Protein AF-G5I949-F1 (afdb_monomer)

Radius of gyration: 37.63 Å; Cα contacts (8 Å, |Δi|>4): 1007; chains: 1; bounding box: 96×81×101 Å

Structure (mmCIF, N/CA/C/O backbone):
data_AF-G5I949-F1
#
_entry.id   AF-G5I949-F1
#
loop_
_atom_site.group_PDB
_atom_site.id
_atom_site.type_symbol
_atom_site.label_atom_id
_atom_site.label_alt_id
_atom_site.label_comp_id
_atom_site.label_asym_id
_atom_site.label_entity_id
_atom_site.label_seq_id
_atom_site.pdbx_PDB_ins_code
_atom_site.Cartn_x
_atom_site.Cartn_y
_atom_site.Cartn_z
_atom_site.occupancy
_atom_site.B_iso_or_equiv
_atom_site.auth_seq_id
_atom_site.auth_comp_id
_atom_site.auth_asym_id
_atom_site.auth_atom_id
_atom_site.pdbx_PDB_model_num
ATOM 1 N N . MET A 1 1 ? 1.833 -26.239 -10.722 1.00 67.06 1 MET A N 1
ATOM 2 C CA . MET A 1 1 ? 1.088 -24.961 -10.839 1.00 67.06 1 MET A CA 1
ATOM 3 C C . MET A 1 1 ? 1.250 -24.389 -12.237 1.00 67.06 1 MET A C 1
ATOM 5 O O . MET A 1 1 ? 2.353 -24.462 -12.769 1.00 67.06 1 MET A O 1
ATOM 9 N N . LYS A 1 2 ? 0.178 -23.865 -12.847 1.00 76.00 2 LYS A N 1
ATOM 10 C CA . LYS A 1 2 ? 0.238 -23.266 -14.192 1.00 76.00 2 LYS A CA 1
ATOM 11 C C . LYS A 1 2 ? 0.989 -21.928 -14.139 1.00 76.00 2 LYS A C 1
ATOM 13 O O . LYS A 1 2 ? 0.792 -21.156 -13.209 1.00 76.00 2 LYS A O 1
ATOM 18 N N . ARG A 1 3 ? 1.848 -21.679 -15.129 1.00 85.00 3 ARG A N 1
ATOM 19 C CA . ARG A 1 3 ? 2.597 -20.425 -15.335 1.00 85.00 3 ARG A CA 1
ATOM 20 C C . ARG A 1 3 ? 2.055 -19.703 -16.564 1.00 85.00 3 ARG A C 1
ATOM 22 O O . ARG A 1 3 ? 1.432 -20.339 -17.417 1.00 85.00 3 ARG A O 1
ATOM 29 N N . SER A 1 4 ? 2.299 -18.400 -16.673 1.00 85.81 4 SER A N 1
ATOM 30 C CA . SER A 1 4 ? 1.943 -17.642 -17.874 1.00 85.81 4 SER A CA 1
ATOM 31 C C . SER A 1 4 ? 2.619 -18.199 -19.136 1.00 85.81 4 SER A C 1
ATOM 33 O O . SER A 1 4 ? 3.796 -18.551 -19.127 1.00 85.81 4 SER A O 1
ATOM 35 N N . ARG A 1 5 ? 1.898 -18.224 -20.265 1.00 87.12 5 ARG A N 1
ATOM 36 C CA . ARG A 1 5 ? 2.486 -18.560 -21.575 1.00 87.12 5 ARG A CA 1
ATOM 37 C C . ARG A 1 5 ? 3.417 -17.463 -22.106 1.00 87.12 5 ARG A C 1
ATOM 39 O O . ARG A 1 5 ? 4.238 -17.755 -22.966 1.00 87.12 5 ARG A O 1
ATOM 46 N N . LEU A 1 6 ? 3.348 -16.240 -21.561 1.00 89.19 6 LEU A N 1
ATOM 47 C CA . LEU A 1 6 ? 4.238 -15.133 -21.950 1.00 89.19 6 LEU A CA 1
ATOM 48 C C . LEU A 1 6 ? 5.714 -15.412 -21.652 1.00 89.19 6 LEU A C 1
ATOM 50 O O . LEU A 1 6 ? 6.577 -14.758 -22.220 1.00 89.19 6 LEU A O 1
ATOM 54 N N . TRP A 1 7 ? 6.028 -16.416 -20.830 1.00 87.75 7 TRP A N 1
ATOM 55 C CA . TRP A 1 7 ? 7.400 -16.897 -20.667 1.00 87.75 7 TRP A CA 1
ATOM 56 C C . TRP A 1 7 ? 8.055 -17.324 -21.993 1.00 87.75 7 TRP A C 1
ATOM 58 O O . TRP A 1 7 ? 9.276 -17.254 -22.104 1.00 87.75 7 TRP A O 1
ATOM 68 N N . LEU A 1 8 ? 7.266 -17.696 -23.012 1.00 88.50 8 LEU A N 1
ATOM 69 C CA . LEU A 1 8 ? 7.753 -17.988 -24.365 1.00 88.50 8 LEU A CA 1
ATOM 70 C C . LEU A 1 8 ? 8.312 -16.756 -25.094 1.00 88.50 8 LEU A C 1
ATOM 72 O O . LEU A 1 8 ? 9.055 -16.916 -26.056 1.00 88.50 8 LEU A O 1
ATOM 76 N N . LEU A 1 9 ? 8.021 -15.538 -24.633 1.00 89.00 9 LEU A N 1
ATOM 77 C CA . LEU A 1 9 ? 8.570 -14.328 -25.242 1.00 89.00 9 LEU A CA 1
ATOM 78 C C . LEU A 1 9 ? 10.079 -14.177 -25.010 1.00 89.00 9 LEU A C 1
ATOM 80 O O . LEU A 1 9 ? 10.749 -13.608 -25.860 1.00 89.00 9 LEU A O 1
ATOM 84 N N . PHE A 1 10 ? 10.634 -14.728 -23.923 1.00 89.44 10 PHE A N 1
ATOM 85 C CA . PHE A 1 10 ? 12.084 -14.721 -23.693 1.00 89.44 10 PHE A CA 1
ATOM 86 C C . PHE A 1 10 ? 12.858 -15.440 -24.812 1.00 89.44 10 PHE A C 1
ATOM 88 O O . PHE A 1 10 ? 13.710 -14.807 -25.429 1.00 89.44 10 PHE A O 1
ATOM 95 N N . PRO A 1 11 ? 12.589 -16.725 -25.135 1.00 90.25 11 PRO A N 1
ATOM 96 C CA . PRO A 1 11 ? 13.286 -17.382 -26.237 1.00 90.25 11 PRO A CA 1
ATOM 97 C C . PRO A 1 11 ? 12.954 -16.766 -27.603 1.00 90.25 11 PRO A C 1
ATOM 99 O O . PRO A 1 11 ? 13.842 -16.713 -28.448 1.00 90.25 11 PRO A O 1
ATOM 102 N N . ILE A 1 12 ? 11.732 -16.260 -27.822 1.00 89.50 12 ILE A N 1
ATOM 103 C CA . ILE A 1 12 ? 11.379 -15.546 -29.064 1.00 89.50 12 ILE A CA 1
ATOM 104 C C . ILE A 1 12 ? 12.258 -14.298 -29.235 1.00 89.50 12 ILE A C 1
ATOM 106 O O . ILE A 1 12 ? 12.844 -14.108 -30.300 1.00 89.50 12 ILE A O 1
ATOM 110 N N . LEU A 1 13 ? 12.400 -13.487 -28.181 1.00 88.62 13 LEU A N 1
ATOM 111 C CA . LEU A 1 13 ? 13.254 -12.302 -28.194 1.00 88.62 13 LEU A CA 1
ATOM 112 C C . LEU A 1 13 ? 14.726 -12.677 -28.406 1.00 88.62 13 LEU A C 1
ATOM 114 O O . LEU A 1 13 ? 15.401 -12.044 -29.211 1.00 88.62 13 LEU A O 1
ATOM 118 N N . SER A 1 14 ? 15.211 -13.745 -27.765 1.00 89.62 14 SER A N 1
ATOM 119 C CA . SER A 1 14 ? 16.569 -14.253 -27.995 1.00 89.62 14 SER A CA 1
ATOM 120 C C . SER A 1 14 ? 16.815 -14.628 -29.459 1.00 89.62 14 SER A C 1
ATOM 122 O O . SER A 1 14 ? 17.840 -14.251 -30.019 1.00 89.62 14 SER A O 1
ATOM 124 N N . VAL A 1 15 ? 15.885 -15.346 -30.100 1.00 90.25 15 VAL A N 1
ATOM 125 C CA . VAL A 1 15 ? 15.999 -15.716 -31.523 1.00 90.25 15 VAL A CA 1
ATOM 126 C C . VAL A 1 15 ? 15.996 -14.472 -32.408 1.00 90.25 15 VAL A C 1
ATOM 128 O O . VAL A 1 15 ? 16.830 -14.365 -33.305 1.00 90.25 15 VAL A O 1
ATOM 131 N N . PHE A 1 16 ? 15.114 -13.510 -32.126 1.00 89.31 16 PHE A N 1
ATOM 132 C CA . PHE A 1 16 ? 15.088 -12.231 -32.832 1.00 89.31 16 PHE A CA 1
ATOM 133 C C . PHE A 1 16 ? 16.434 -11.500 -32.735 1.00 89.31 16 PHE A C 1
ATOM 135 O O . PHE A 1 16 ? 16.983 -11.094 -33.757 1.00 89.31 16 PHE A O 1
ATOM 142 N N . MET A 1 17 ? 17.012 -11.407 -31.534 1.00 86.38 17 MET A N 1
ATOM 143 C CA . MET A 1 17 ? 18.317 -10.778 -31.319 1.00 86.38 17 MET A CA 1
ATOM 144 C C . MET A 1 17 ? 19.449 -11.492 -32.065 1.00 86.38 17 MET A C 1
ATOM 146 O O . MET A 1 17 ? 20.320 -10.823 -32.613 1.00 86.38 17 MET A O 1
ATOM 150 N N . ILE A 1 18 ? 19.434 -12.830 -32.135 1.00 86.81 18 ILE A N 1
ATOM 151 C CA . ILE A 1 18 ? 20.422 -13.609 -32.904 1.00 86.81 18 ILE A CA 1
ATOM 152 C C . ILE A 1 18 ? 20.313 -13.292 -34.396 1.00 86.81 18 ILE A C 1
ATOM 154 O O . ILE A 1 18 ? 21.320 -12.984 -35.031 1.00 86.81 18 ILE A O 1
ATOM 158 N N . ILE A 1 19 ? 19.099 -13.360 -34.953 1.00 86.56 19 ILE A N 1
ATOM 159 C CA . ILE A 1 19 ? 18.857 -13.095 -36.378 1.00 86.56 19 ILE A CA 1
ATOM 160 C C . ILE A 1 19 ? 19.272 -11.664 -36.720 1.00 86.56 19 ILE A C 1
ATOM 162 O O . ILE A 1 19 ? 19.956 -11.451 -37.719 1.00 86.56 19 ILE A O 1
ATOM 166 N N . PHE A 1 20 ? 18.906 -10.695 -35.879 1.00 83.62 20 PHE A N 1
ATOM 167 C CA . PHE A 1 20 ? 19.242 -9.293 -36.089 1.00 83.62 20 PHE A CA 1
ATOM 168 C C . PHE A 1 20 ? 20.746 -9.030 -35.976 1.00 83.62 20 PHE A C 1
ATOM 170 O O . PHE A 1 20 ? 21.305 -8.379 -36.851 1.00 83.62 20 PHE A O 1
ATOM 177 N N . ALA A 1 21 ? 21.424 -9.566 -34.955 1.00 79.69 21 ALA A N 1
ATOM 178 C CA . ALA A 1 21 ? 22.874 -9.420 -34.811 1.00 79.69 21 ALA A CA 1
ATOM 179 C C . ALA A 1 21 ? 23.625 -10.062 -35.990 1.00 79.69 21 ALA A C 1
ATOM 181 O O . ALA A 1 21 ? 24.584 -9.489 -36.501 1.00 79.69 21 ALA A O 1
ATOM 182 N N . PHE A 1 22 ? 23.160 -11.219 -36.471 1.00 79.81 22 PHE A N 1
ATOM 183 C CA . PHE A 1 22 ? 23.715 -11.861 -37.662 1.00 79.81 22 PHE A CA 1
ATOM 184 C C . PHE A 1 22 ? 23.473 -11.032 -38.930 1.00 79.81 22 PHE A C 1
ATOM 186 O O . PHE A 1 22 ? 24.390 -10.842 -39.729 1.00 79.81 22 PHE A O 1
ATOM 193 N N . TRP A 1 23 ? 22.261 -10.505 -39.111 1.00 80.31 23 TRP A N 1
ATOM 194 C CA . TRP A 1 23 ? 21.939 -9.609 -40.219 1.00 80.31 23 TRP A CA 1
ATOM 195 C C . TRP A 1 23 ? 22.815 -8.348 -40.198 1.00 80.31 23 TRP A C 1
ATOM 197 O O . TRP A 1 23 ? 23.430 -8.029 -41.214 1.00 80.31 23 TRP A O 1
ATOM 207 N N . LEU A 1 24 ? 22.962 -7.706 -39.034 1.00 72.19 24 LEU A N 1
ATOM 208 C CA . LEU A 1 24 ? 23.814 -6.532 -38.843 1.00 72.19 24 LEU A CA 1
ATOM 209 C C . LEU A 1 24 ? 25.284 -6.847 -39.157 1.00 72.19 24 LEU A C 1
ATOM 211 O O . LEU A 1 24 ? 25.917 -6.105 -39.902 1.00 72.19 24 LEU A O 1
ATOM 215 N N . SER A 1 25 ? 25.792 -8.003 -38.707 1.00 71.88 25 SER A N 1
ATOM 216 C CA . SER A 1 25 ? 27.166 -8.441 -39.002 1.00 71.88 25 SER A CA 1
ATOM 217 C C . SER A 1 25 ? 27.452 -8.604 -40.500 1.00 71.88 25 SER A C 1
ATOM 219 O O . SER A 1 25 ? 28.583 -8.410 -40.941 1.00 71.88 25 SER A O 1
ATOM 221 N N . ARG A 1 26 ? 26.431 -8.939 -41.303 1.00 69.44 26 ARG A N 1
ATOM 222 C CA . ARG A 1 26 ? 26.554 -9.025 -42.765 1.00 69.44 26 ARG A CA 1
ATOM 223 C C . ARG A 1 26 ? 26.444 -7.671 -43.460 1.00 69.44 26 ARG A C 1
ATOM 225 O O . ARG A 1 26 ? 26.977 -7.537 -44.554 1.00 69.44 26 ARG A O 1
ATOM 232 N N . GLN A 1 27 ? 25.754 -6.708 -42.853 1.00 64.44 27 GLN A N 1
ATOM 233 C CA . GLN A 1 27 ? 25.630 -5.346 -43.369 1.00 64.44 27 GLN A CA 1
ATOM 234 C C . GLN A 1 27 ? 26.920 -4.549 -43.102 1.00 64.44 27 GLN A C 1
ATOM 236 O O . GLN A 1 27 ? 27.521 -4.048 -44.040 1.00 64.44 27 GLN A O 1
ATOM 241 N N . GLU A 1 28 ? 27.421 -4.474 -41.866 1.00 55.78 28 GLU A N 1
ATOM 242 C CA . GLU A 1 28 ? 28.552 -3.584 -41.519 1.00 55.78 28 GLU A CA 1
ATOM 243 C C . GLU A 1 28 ? 29.862 -3.894 -42.256 1.00 55.78 28 GLU A C 1
ATOM 245 O O . GLU A 1 28 ? 30.592 -2.972 -42.603 1.00 55.78 28 GLU A O 1
ATOM 250 N N . GLY A 1 29 ? 30.119 -5.156 -42.620 1.00 51.25 29 GLY A N 1
ATOM 251 C CA . GLY A 1 29 ? 31.257 -5.511 -43.480 1.00 51.25 29 GLY A CA 1
ATOM 252 C C . GLY A 1 29 ? 31.196 -4.941 -44.909 1.00 51.25 29 GLY A C 1
ATOM 253 O O . GLY A 1 29 ? 32.149 -5.141 -45.672 1.00 51.25 29 GL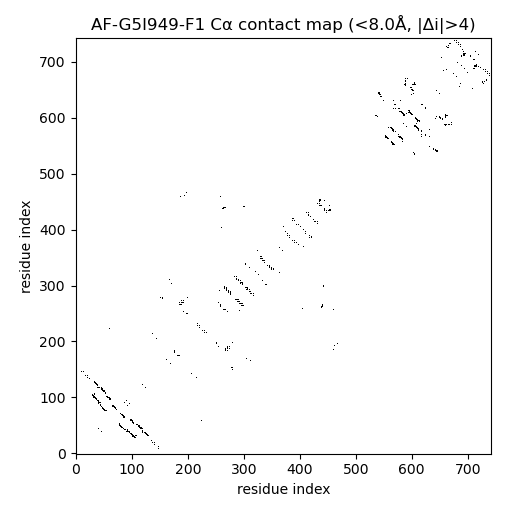Y A O 1
ATOM 254 N N . SER A 1 30 ? 30.091 -4.274 -45.262 1.00 48.38 30 SER A N 1
ATOM 255 C CA . SER A 1 30 ? 29.800 -3.719 -46.579 1.00 48.38 30 SER A CA 1
ATOM 256 C C . SER A 1 30 ? 29.659 -2.194 -46.620 1.00 48.38 30 SER A C 1
ATOM 258 O O . SER A 1 30 ? 29.978 -1.674 -47.671 1.00 48.38 30 SER A O 1
ATOM 260 N N . TYR A 1 31 ? 29.229 -1.470 -45.570 1.00 51.66 31 TYR A N 1
ATOM 261 C CA . TYR A 1 31 ? 28.739 -0.075 -45.737 1.00 51.66 31 TYR A CA 1
ATOM 262 C C . TYR A 1 31 ? 29.619 1.075 -45.220 1.00 51.66 31 TYR A C 1
ATOM 264 O O . TYR A 1 31 ? 29.422 2.199 -45.671 1.00 51.66 31 TYR A O 1
ATOM 272 N N . LYS A 1 32 ? 30.563 0.851 -44.296 1.00 55.44 32 LYS A N 1
ATOM 273 C CA . LYS A 1 32 ? 31.432 1.925 -43.782 1.00 55.44 32 LYS A CA 1
ATOM 274 C C . LYS A 1 32 ? 32.895 1.522 -43.794 1.00 55.44 32 LYS A C 1
ATOM 276 O O . LYS A 1 32 ? 33.272 0.507 -43.212 1.00 55.44 32 LYS A O 1
ATOM 281 N N . GLN A 1 33 ? 33.724 2.341 -44.430 1.00 63.84 33 GLN A N 1
ATOM 282 C CA . GLN A 1 33 ? 35.176 2.240 -44.338 1.00 63.84 33 GLN A CA 1
ATOM 283 C C . GLN A 1 33 ? 35.744 3.513 -43.732 1.00 63.84 33 GLN A C 1
ATOM 285 O O . GLN A 1 33 ? 35.399 4.620 -44.144 1.00 63.84 33 GLN A O 1
ATOM 290 N N . THR A 1 34 ? 36.624 3.322 -42.752 1.00 68.50 34 THR A N 1
ATOM 291 C CA . THR A 1 34 ? 37.399 4.397 -42.147 1.00 68.50 34 THR A CA 1
ATOM 292 C C . THR A 1 34 ? 38.809 4.329 -42.701 1.00 68.50 34 THR A C 1
ATOM 294 O O . THR A 1 34 ? 39.466 3.291 -42.637 1.00 68.50 34 THR A O 1
ATOM 297 N N . ILE A 1 35 ? 39.277 5.439 -43.250 1.00 74.62 35 ILE A N 1
ATOM 298 C CA . ILE A 1 35 ? 40.631 5.567 -43.771 1.00 74.62 35 ILE A CA 1
ATOM 299 C C . ILE A 1 35 ? 41.353 6.590 -42.907 1.00 74.62 35 ILE A C 1
ATOM 301 O O . ILE A 1 35 ? 40.840 7.683 -42.680 1.00 74.62 35 ILE A O 1
ATOM 305 N N . GLU A 1 36 ? 42.523 6.233 -42.395 1.00 76.25 36 GLU A N 1
ATOM 306 C CA . GLU A 1 36 ? 43.367 7.135 -41.622 1.00 76.25 36 GLU A CA 1
ATOM 307 C C . GLU A 1 36 ? 44.522 7.607 -42.502 1.00 76.25 36 GLU A C 1
ATOM 309 O O . GLU A 1 36 ? 45.314 6.816 -43.010 1.00 76.25 36 GLU A O 1
ATOM 314 N N . LEU A 1 37 ? 44.581 8.915 -42.724 1.00 80.62 37 LEU A N 1
ATOM 315 C CA . LEU A 1 37 ? 45.619 9.581 -43.487 1.00 80.62 37 LEU A CA 1
ATOM 316 C C . LEU A 1 37 ? 46.538 10.324 -42.516 1.00 80.62 37 LEU A C 1
ATOM 318 O O . LEU A 1 37 ? 46.139 11.316 -41.907 1.00 80.62 37 LEU A O 1
ATOM 322 N N . SER A 1 38 ? 47.768 9.839 -42.373 1.00 81.50 38 SER A N 1
ATOM 323 C CA . SER A 1 38 ? 48.775 10.400 -41.468 1.00 81.50 38 SER A CA 1
ATOM 324 C C . SER A 1 38 ? 49.804 11.208 -42.243 1.00 81.50 38 SER A C 1
ATOM 326 O O . SER A 1 38 ? 50.346 10.709 -43.226 1.00 81.50 38 SER A O 1
ATOM 328 N N . PHE A 1 39 ? 50.087 12.439 -41.809 1.00 83.94 39 PHE A N 1
ATOM 329 C CA . PHE A 1 39 ? 51.095 13.296 -42.431 1.00 83.94 39 PHE A CA 1
ATOM 330 C C . PHE A 1 39 ? 51.789 14.277 -41.488 1.00 83.94 39 PHE A C 1
ATOM 332 O O . PHE A 1 39 ? 51.241 14.677 -40.467 1.00 83.94 39 PHE A O 1
ATOM 339 N N . GLU A 1 40 ? 52.998 14.710 -41.855 1.00 84.56 40 GLU A N 1
ATOM 340 C CA . GLU A 1 40 ? 53.749 15.747 -41.135 1.00 84.56 40 GLU A CA 1
ATOM 341 C C . GLU A 1 40 ? 53.703 17.093 -41.889 1.00 84.56 40 GLU A C 1
ATOM 343 O O . GLU A 1 40 ? 54.264 17.203 -42.989 1.00 84.56 40 GLU A O 1
ATOM 348 N N . PRO A 1 41 ? 53.042 18.127 -41.328 1.00 81.44 41 PRO A N 1
ATOM 349 C CA . PRO A 1 41 ? 52.918 19.442 -41.943 1.00 81.44 41 PRO A CA 1
ATOM 350 C C . PRO A 1 41 ? 54.227 20.231 -41.811 1.00 81.44 41 PRO A C 1
ATOM 352 O O . PRO A 1 41 ? 54.826 20.308 -40.736 1.00 81.44 41 PRO A O 1
ATOM 355 N N . VAL A 1 42 ? 54.650 20.851 -42.910 1.00 82.75 42 VAL A N 1
ATOM 356 C CA . VAL A 1 42 ? 55.839 21.723 -42.988 1.00 82.75 42 VAL A CA 1
ATOM 357 C C . VAL A 1 42 ? 55.429 23.199 -43.090 1.00 82.75 42 VAL A C 1
ATOM 359 O O . VAL A 1 42 ? 56.234 24.087 -42.817 1.00 82.75 42 VAL A O 1
ATOM 362 N N . GLN A 1 43 ? 54.170 23.467 -43.446 1.00 83.50 43 GLN A N 1
ATOM 363 C CA . GLN A 1 43 ? 53.559 24.795 -43.516 1.00 83.50 43 GLN A CA 1
ATOM 364 C C . GLN A 1 43 ? 52.290 24.850 -42.655 1.00 83.50 43 GLN A C 1
ATOM 366 O O . GLN A 1 43 ? 51.704 23.820 -42.320 1.00 83.50 43 GLN A O 1
ATOM 371 N N . ASP A 1 44 ? 51.878 26.062 -42.283 1.00 82.06 44 ASP A N 1
ATOM 372 C CA . ASP A 1 44 ? 50.658 26.336 -41.509 1.00 82.06 44 ASP A CA 1
ATOM 373 C C . ASP A 1 44 ? 49.376 26.022 -42.298 1.00 82.06 44 ASP A C 1
ATOM 375 O O . ASP A 1 44 ? 48.308 25.830 -41.720 1.00 82.06 44 ASP A O 1
ATOM 379 N N . THR A 1 45 ? 49.488 25.926 -43.622 1.00 86.31 45 THR A N 1
ATOM 380 C CA . THR A 1 45 ? 48.427 25.524 -44.541 1.00 86.31 45 THR A CA 1
ATOM 381 C C . THR A 1 45 ? 48.850 24.306 -45.351 1.00 86.31 45 THR A C 1
ATOM 383 O O . THR A 1 45 ? 50.006 24.169 -45.750 1.00 86.31 45 THR A O 1
ATOM 386 N N . PHE A 1 46 ? 47.903 23.406 -45.612 1.00 86.44 46 PHE A N 1
ATOM 387 C CA . PHE A 1 46 ? 48.138 22.217 -46.426 1.00 86.44 46 PHE A CA 1
ATOM 388 C C . PHE A 1 46 ? 46.995 21.976 -47.411 1.00 86.44 46 PHE A C 1
ATOM 390 O O . PHE A 1 46 ? 45.850 22.355 -47.161 1.00 86.44 46 PHE A O 1
ATOM 397 N N . THR A 1 47 ? 47.310 21.327 -48.535 1.00 84.56 47 THR A N 1
ATOM 398 C CA . THR A 1 47 ? 46.314 20.816 -49.489 1.00 84.56 47 THR A CA 1
ATOM 399 C C . THR A 1 47 ? 46.618 19.357 -49.801 1.00 84.56 47 THR A C 1
ATOM 401 O O . THR A 1 47 ? 47.776 19.007 -50.023 1.00 84.56 47 THR A O 1
ATOM 404 N N . ILE A 1 48 ? 45.586 18.513 -49.807 1.00 85.25 48 ILE A N 1
ATOM 405 C CA . ILE A 1 48 ? 45.676 17.091 -50.152 1.00 85.25 48 ILE A CA 1
ATOM 406 C C . ILE A 1 48 ? 44.580 16.778 -51.161 1.00 85.25 48 ILE A C 1
ATOM 408 O O . ILE A 1 48 ? 43.404 17.048 -50.910 1.00 85.25 48 ILE A O 1
ATOM 412 N N . GLU A 1 49 ? 44.964 16.198 -52.291 1.00 84.50 49 GLU A N 1
ATOM 413 C CA . GLU A 1 49 ? 44.041 15.709 -53.309 1.00 84.50 49 GLU A CA 1
ATOM 414 C C . GLU A 1 49 ? 44.087 14.188 -53.364 1.00 84.50 49 GLU A C 1
ATOM 416 O O . GLU A 1 49 ? 45.150 13.587 -53.534 1.00 84.50 49 GLU A O 1
ATOM 421 N N . LEU A 1 50 ? 42.918 13.572 -53.228 1.00 83.06 50 LEU A N 1
ATOM 422 C CA . LEU A 1 50 ? 42.745 12.129 -53.174 1.00 83.06 50 LEU A CA 1
ATOM 423 C C . LEU A 1 50 ? 41.792 11.669 -54.270 1.00 83.06 50 LEU A C 1
ATOM 425 O O . LEU A 1 50 ? 40.823 12.358 -54.600 1.00 83.06 50 LEU A O 1
ATOM 429 N N . GLN A 1 51 ? 42.050 10.472 -54.785 1.00 81.50 51 GLN A N 1
ATOM 430 C CA . GLN A 1 51 ? 41.177 9.772 -55.714 1.00 81.50 51 GLN A CA 1
ATOM 431 C C . GLN A 1 51 ? 40.828 8.392 -55.161 1.00 81.50 51 GLN A C 1
ATOM 433 O O . GLN A 1 51 ? 41.710 7.668 -54.707 1.00 81.50 51 GLN A O 1
ATOM 438 N N . ALA A 1 52 ? 39.553 8.016 -55.229 1.00 72.00 52 ALA A N 1
ATOM 439 C CA . ALA A 1 52 ? 39.089 6.674 -54.880 1.00 72.00 52 ALA A CA 1
ATOM 440 C C . ALA A 1 52 ? 38.096 6.146 -55.926 1.00 72.00 52 ALA A C 1
ATOM 442 O O . ALA A 1 52 ? 37.357 6.921 -56.546 1.00 72.00 52 ALA A O 1
ATOM 443 N N . GLU A 1 53 ? 38.066 4.828 -56.125 1.00 64.38 53 GLU A N 1
ATOM 444 C CA . GLU A 1 53 ? 37.032 4.166 -56.931 1.00 64.38 53 GLU A CA 1
ATOM 445 C C . GLU A 1 53 ? 35.732 4.017 -56.110 1.00 64.38 53 GLU A C 1
ATOM 447 O O . GLU A 1 53 ? 35.721 3.350 -55.082 1.00 64.38 53 GLU A O 1
ATOM 452 N N . GLU A 1 54 ? 34.652 4.652 -56.590 1.00 54.72 54 GLU A N 1
ATOM 453 C CA . GLU A 1 54 ? 33.284 4.754 -56.029 1.00 54.72 54 GLU A CA 1
ATOM 454 C C . GLU A 1 54 ? 33.016 5.579 -54.729 1.00 54.72 54 GLU A C 1
ATOM 456 O O . GLU A 1 54 ? 33.271 5.158 -53.611 1.00 54.72 54 GLU A O 1
ATOM 461 N N . LYS A 1 55 ? 32.314 6.716 -54.944 1.00 62.06 55 LYS A N 1
ATOM 462 C CA . LYS A 1 55 ? 31.380 7.547 -54.119 1.00 62.06 55 LYS A CA 1
ATOM 463 C C . LYS A 1 55 ? 31.796 8.183 -52.768 1.00 62.06 55 LYS A C 1
ATOM 465 O O . LYS A 1 55 ? 32.897 7.996 -52.282 1.00 62.06 55 LYS A O 1
ATOM 470 N N . TYR A 1 56 ? 30.923 9.104 -52.320 1.00 57.09 56 TYR A N 1
ATOM 471 C CA . TYR A 1 56 ? 31.090 10.232 -51.378 1.00 57.09 56 TYR A CA 1
ATOM 472 C C . TYR A 1 56 ? 32.045 9.965 -50.204 1.00 57.09 56 TYR A C 1
ATOM 474 O O . TYR A 1 56 ? 31.905 8.977 -49.486 1.00 57.09 56 TYR A O 1
ATOM 482 N N . MET A 1 57 ? 33.007 10.873 -50.029 1.00 64.50 57 MET A N 1
ATOM 483 C CA . MET A 1 57 ? 34.011 10.843 -48.969 1.00 64.50 57 MET A CA 1
ATOM 484 C C . MET A 1 57 ? 33.876 12.106 -48.136 1.00 64.50 57 MET A C 1
ATOM 486 O O . MET A 1 57 ? 33.892 13.204 -48.695 1.00 64.50 57 MET A O 1
ATOM 490 N N . GLU A 1 58 ? 33.794 11.949 -46.821 1.00 68.25 58 GLU A N 1
ATOM 491 C CA . GLU A 1 58 ? 33.740 13.073 -45.895 1.00 68.25 58 GLU A CA 1
ATOM 492 C C . GLU A 1 58 ? 34.938 13.013 -44.935 1.00 68.25 58 GLU A C 1
ATOM 494 O O . GLU A 1 58 ? 35.112 12.023 -44.215 1.00 68.25 58 GLU A O 1
ATOM 499 N N . PRO A 1 59 ? 35.824 14.023 -44.955 1.00 68.44 59 PRO A N 1
ATOM 500 C CA . PRO A 1 59 ? 36.983 14.056 -44.085 1.00 68.44 59 PRO A CA 1
ATOM 501 C C . PRO A 1 59 ? 36.677 14.723 -42.741 1.00 68.44 59 PRO A C 1
ATOM 503 O O . PRO A 1 59 ? 36.025 15.764 -42.644 1.00 68.44 59 PRO A O 1
ATOM 506 N N . HIS A 1 60 ? 37.246 14.151 -41.690 1.00 67.62 60 HIS A N 1
ATOM 507 C CA . HIS A 1 60 ? 37.163 14.610 -40.316 1.00 67.62 60 HIS A CA 1
ATOM 508 C C . HIS A 1 60 ? 38.553 14.643 -39.679 1.00 67.62 60 HIS A C 1
ATOM 510 O O . HIS A 1 60 ? 39.373 13.734 -39.825 1.00 67.62 60 HIS A O 1
ATOM 516 N N . VAL A 1 61 ? 38.835 15.698 -38.921 1.00 63.75 61 VAL A N 1
ATOM 517 C CA . VAL A 1 61 ? 40.111 15.829 -38.214 1.00 63.75 61 VAL A CA 1
ATOM 518 C C . VAL A 1 61 ? 40.051 14.985 -36.942 1.00 63.75 61 VAL A C 1
ATOM 520 O O . VAL A 1 61 ? 39.206 15.222 -36.083 1.00 63.75 61 VAL A O 1
ATOM 523 N N . SER A 1 62 ? 40.944 13.999 -36.795 1.00 62.81 62 SER A N 1
ATOM 524 C CA . SER A 1 62 ? 40.935 13.131 -35.601 1.00 62.81 62 SER A CA 1
ATOM 525 C C . SER A 1 62 ? 41.384 13.854 -34.327 1.00 62.81 62 SER A C 1
ATOM 527 O O . SER A 1 62 ? 41.012 13.452 -33.229 1.00 62.81 62 SER A O 1
ATOM 529 N N . HIS A 1 63 ? 42.161 14.934 -34.466 1.00 59.41 63 HIS A N 1
ATOM 530 C CA . HIS A 1 63 ? 42.682 15.750 -33.367 1.00 59.41 63 HIS A CA 1
ATOM 531 C C . HIS A 1 63 ? 42.356 17.227 -33.640 1.00 59.41 63 HIS A C 1
ATOM 533 O O . HIS A 1 63 ? 42.941 17.828 -34.536 1.00 59.41 63 HIS A O 1
ATOM 539 N N . GLY A 1 64 ? 41.379 17.773 -32.910 1.00 57.91 64 GLY A N 1
ATOM 540 C CA . GLY A 1 64 ? 40.594 18.977 -33.233 1.00 57.91 64 GLY A CA 1
ATOM 541 C C . GLY A 1 64 ? 41.287 20.345 -33.203 1.00 57.91 64 GLY A C 1
ATOM 542 O O . GLY A 1 64 ? 40.679 21.300 -32.735 1.00 57.91 64 GLY A O 1
ATOM 543 N N . ASP A 1 65 ? 42.500 20.459 -33.737 1.00 62.53 65 ASP A N 1
ATOM 544 C CA . ASP A 1 65 ? 43.235 21.728 -33.812 1.00 62.53 65 ASP A CA 1
ATOM 545 C C . ASP A 1 65 ? 43.266 22.320 -35.235 1.00 62.53 65 ASP A C 1
ATOM 547 O O . ASP A 1 65 ? 43.842 23.384 -35.427 1.00 62.53 65 ASP A O 1
ATOM 551 N N . ALA A 1 66 ? 42.696 21.643 -36.241 1.00 66.88 66 ALA A N 1
ATOM 552 C CA . ALA A 1 66 ? 42.767 22.060 -37.644 1.00 66.88 66 ALA A CA 1
ATOM 553 C C . ALA A 1 66 ? 41.428 22.599 -38.166 1.00 66.88 66 ALA A C 1
ATOM 555 O O . ALA A 1 66 ? 40.396 21.940 -38.034 1.00 66.88 66 ALA A O 1
ATOM 556 N N . GLU A 1 67 ? 41.457 23.753 -38.833 1.00 74.19 67 GLU A N 1
ATOM 557 C CA . GLU A 1 67 ? 40.334 24.230 -39.646 1.00 74.19 67 GLU A CA 1
ATOM 558 C C . GLU A 1 67 ? 40.400 23.541 -41.008 1.00 74.19 67 GLU A C 1
ATOM 560 O O . GLU A 1 67 ? 41.400 23.682 -41.710 1.00 74.19 67 GLU A O 1
ATOM 565 N N . LEU A 1 68 ? 39.366 22.782 -41.376 1.00 79.50 68 LEU A N 1
ATOM 566 C CA . LEU A 1 68 ? 39.333 21.983 -42.602 1.00 79.50 68 LEU A CA 1
ATOM 567 C C . LEU A 1 68 ? 38.217 22.470 -43.532 1.00 79.50 68 LEU A C 1
ATOM 569 O O . LEU A 1 68 ? 37.055 22.513 -43.141 1.00 79.50 68 LEU A O 1
ATOM 573 N N . MET A 1 69 ? 38.566 22.767 -44.780 1.00 78.00 69 MET A N 1
ATOM 574 C CA . MET A 1 69 ? 37.629 22.926 -45.888 1.00 78.00 69 MET A CA 1
ATOM 575 C C . MET A 1 69 ? 37.876 21.826 -46.908 1.00 78.00 69 MET A C 1
ATOM 577 O O . MET A 1 69 ? 39.021 21.448 -47.158 1.00 78.00 69 MET A O 1
ATOM 581 N N . TRP A 1 70 ? 36.825 21.308 -47.526 1.00 79.38 70 TRP A N 1
ATOM 582 C CA . TRP A 1 70 ? 36.978 20.265 -48.526 1.00 79.38 70 TRP A CA 1
ATOM 583 C C . TRP A 1 70 ? 35.922 20.380 -49.617 1.00 79.38 70 TRP A C 1
ATOM 585 O O . TRP A 1 70 ? 34.835 20.910 -49.410 1.00 79.38 70 TRP A O 1
ATOM 595 N N . GLU A 1 71 ? 36.273 19.877 -50.791 1.00 78.62 71 GLU A N 1
ATOM 596 C CA . GLU A 1 71 ? 35.409 19.782 -51.960 1.00 78.62 71 GLU A CA 1
ATOM 597 C C . GLU A 1 71 ? 35.442 18.334 -52.444 1.00 78.62 71 GLU A C 1
ATOM 599 O O . GLU A 1 71 ? 36.514 17.722 -52.508 1.00 78.62 71 GLU A O 1
ATOM 604 N N . SER A 1 72 ? 34.281 17.783 -52.800 1.00 75.69 72 SER A N 1
ATOM 605 C CA . SER A 1 72 ? 34.206 16.477 -53.454 1.00 75.69 72 SER A CA 1
ATOM 606 C C . SER A 1 72 ? 33.566 16.586 -54.832 1.00 75.69 72 SER A C 1
ATOM 608 O O . SER A 1 72 ? 32.648 17.375 -55.050 1.00 75.69 72 SER A O 1
ATOM 610 N N . ALA A 1 73 ? 34.056 15.782 -55.771 1.00 73.25 73 ALA A N 1
ATOM 611 C CA . ALA A 1 73 ? 33.502 15.665 -57.113 1.00 73.25 73 ALA A CA 1
ATOM 612 C C . ALA A 1 73 ? 33.424 14.191 -57.521 1.00 73.25 73 ALA A C 1
ATOM 614 O O . ALA A 1 73 ? 34.261 13.381 -57.127 1.00 73.25 73 ALA A O 1
ATOM 615 N N . THR A 1 74 ? 32.428 13.835 -58.333 1.00 67.25 74 THR A N 1
ATOM 616 C CA . THR A 1 74 ? 32.273 12.473 -58.868 1.00 67.25 74 THR A CA 1
ATOM 617 C C . THR A 1 74 ? 32.273 12.504 -60.394 1.00 67.25 74 THR A C 1
ATOM 619 O O . THR A 1 74 ? 31.572 13.309 -61.002 1.00 67.25 74 THR A O 1
ATOM 622 N N . GLY A 1 75 ? 33.069 11.639 -61.028 1.00 62.78 75 GLY A N 1
ATOM 623 C CA . GLY A 1 75 ? 33.169 11.547 -62.488 1.00 62.78 75 GLY A CA 1
ATOM 624 C C . GLY A 1 75 ? 33.808 10.231 -62.941 1.00 62.78 75 GLY A C 1
ATOM 625 O O . GLY A 1 75 ? 34.763 9.762 -62.331 1.00 62.78 75 GLY A O 1
ATOM 626 N N . ASN A 1 76 ? 33.273 9.605 -63.999 1.00 65.88 76 ASN A N 1
ATOM 627 C CA . ASN A 1 76 ? 33.768 8.337 -64.573 1.00 65.88 76 ASN A CA 1
ATOM 628 C C . ASN A 1 76 ? 33.948 7.180 -63.561 1.00 65.88 76 ASN A C 1
ATOM 630 O O . ASN A 1 76 ? 34.902 6.413 -63.657 1.00 65.88 76 ASN A O 1
ATOM 634 N N . GLY A 1 77 ? 33.058 7.058 -62.570 1.00 62.09 77 GLY A N 1
ATOM 635 C CA . GLY A 1 77 ? 33.145 6.009 -61.539 1.00 62.09 77 GLY A CA 1
ATOM 636 C C . GLY A 1 77 ? 34.195 6.262 -60.448 1.00 62.09 77 GLY A C 1
ATOM 637 O O . GLY A 1 77 ? 34.316 5.459 -59.525 1.00 62.09 77 GLY A O 1
ATOM 638 N N . LYS A 1 78 ? 34.912 7.391 -60.505 1.00 68.62 78 LYS A N 1
ATOM 639 C CA . LYS A 1 78 ? 35.899 7.806 -59.503 1.00 68.62 78 LYS A CA 1
ATOM 640 C C . LYS A 1 78 ? 35.416 9.040 -58.740 1.00 68.62 78 LYS A C 1
ATOM 642 O O . LYS A 1 78 ? 34.770 9.930 -59.300 1.00 68.62 78 LYS A O 1
ATOM 647 N N . SER A 1 79 ? 35.717 9.071 -57.451 1.00 71.25 79 SER A N 1
ATOM 648 C CA . SER A 1 79 ? 35.475 10.205 -56.562 1.00 71.25 79 SER A CA 1
ATOM 649 C C . SER A 1 79 ? 36.786 10.926 -56.303 1.00 71.25 79 SER A C 1
ATOM 651 O O . SER A 1 79 ? 37.808 10.290 -56.049 1.00 71.25 79 SER A O 1
ATOM 653 N N . TYR A 1 80 ? 36.735 12.249 -56.337 1.00 78.62 80 TYR A N 1
ATOM 654 C CA . TYR A 1 80 ? 37.854 13.126 -56.034 1.00 78.62 80 TYR A CA 1
ATOM 655 C C . TYR A 1 80 ? 37.535 13.893 -54.764 1.00 78.62 80 TYR A C 1
ATOM 657 O O . TYR A 1 80 ? 36.446 14.457 -54.654 1.00 78.62 80 TYR A O 1
ATOM 665 N N . LEU A 1 81 ? 38.477 13.919 -53.829 1.00 80.56 81 LEU A N 1
ATOM 666 C CA . LEU A 1 81 ? 38.378 14.694 -52.601 1.00 80.56 81 LEU A CA 1
ATOM 667 C C . LEU A 1 81 ? 39.568 15.646 -52.530 1.00 80.56 81 LEU A C 1
ATOM 669 O O . LEU A 1 81 ? 40.716 15.207 -52.477 1.00 80.56 81 LEU A O 1
ATOM 673 N N . ARG A 1 82 ? 39.294 16.950 -52.523 1.00 83.25 82 ARG A N 1
ATOM 674 C CA . ARG A 1 82 ? 40.298 17.990 -52.292 1.00 83.25 82 ARG A CA 1
ATOM 675 C C . ARG A 1 82 ? 40.083 18.564 -50.905 1.00 83.25 82 ARG A C 1
ATOM 677 O O . ARG A 1 82 ? 39.044 19.154 -50.640 1.00 83.25 82 ARG A O 1
ATOM 684 N N . MET A 1 83 ? 41.078 18.428 -50.043 1.00 85.06 83 MET A N 1
ATOM 685 C CA . MET A 1 83 ? 41.061 18.946 -48.678 1.00 85.06 83 MET A CA 1
ATOM 686 C C . MET A 1 83 ? 42.072 20.073 -48.545 1.00 85.06 83 MET A C 1
ATOM 688 O O . MET A 1 83 ? 43.214 19.934 -48.978 1.00 85.06 83 MET A O 1
ATOM 692 N N . LYS A 1 84 ? 41.664 21.167 -47.914 1.00 83.62 84 LYS A N 1
ATOM 693 C CA . LYS A 1 84 ? 42.514 22.289 -47.528 1.00 83.62 84 LYS A CA 1
ATOM 694 C C . LYS A 1 84 ? 42.377 22.495 -46.035 1.00 83.62 84 LYS A C 1
ATOM 696 O O . LYS A 1 84 ? 41.261 22.638 -45.543 1.00 83.62 84 LYS A O 1
ATOM 701 N N . GLY A 1 85 ? 43.491 22.515 -45.320 1.00 83.69 85 GLY A N 1
ATOM 702 C CA . GLY A 1 85 ? 43.468 22.720 -43.880 1.00 83.69 85 GLY A CA 1
ATOM 703 C C . GLY A 1 85 ? 44.446 23.783 -43.419 1.00 83.69 85 GLY A C 1
ATOM 704 O O . GLY A 1 85 ? 45.484 23.995 -44.048 1.00 83.69 85 GLY A O 1
ATOM 705 N N . LYS A 1 86 ? 44.107 24.438 -42.308 1.00 82.06 86 LYS A N 1
ATOM 706 C CA . LYS A 1 86 ? 44.989 25.346 -41.575 1.00 82.06 86 LYS A CA 1
ATOM 707 C C . LYS A 1 86 ? 45.268 24.780 -40.188 1.00 82.06 86 LYS A C 1
ATOM 709 O O . LYS A 1 86 ? 44.345 24.384 -39.479 1.00 82.06 86 LYS A O 1
ATOM 714 N N . LEU A 1 87 ? 46.543 24.737 -39.818 1.00 80.94 87 LEU A N 1
ATOM 715 C CA . LEU A 1 87 ? 47.037 24.217 -38.549 1.00 80.94 87 LEU A CA 1
ATOM 716 C C . LEU A 1 87 ? 47.720 25.331 -37.738 1.00 80.94 87 LEU A C 1
ATOM 718 O O . LEU A 1 87 ? 48.413 26.174 -38.306 1.00 80.94 87 LEU A O 1
ATOM 722 N N . PRO A 1 88 ? 47.586 25.328 -36.403 1.00 78.69 88 PRO A N 1
ATOM 723 C CA . PRO A 1 88 ? 48.344 26.207 -35.525 1.00 78.69 88 PRO A CA 1
ATOM 724 C C . PRO A 1 88 ? 49.851 25.931 -35.613 1.00 78.69 88 PRO A C 1
ATOM 726 O O . PRO A 1 88 ? 50.268 24.775 -35.695 1.00 78.69 88 PRO A O 1
ATOM 729 N N . GLU A 1 89 ? 50.684 26.967 -35.473 1.00 75.94 89 GLU A N 1
ATOM 730 C CA . GLU A 1 89 ? 52.152 26.856 -35.595 1.00 75.94 89 GLU A CA 1
ATOM 731 C C . GLU A 1 89 ? 52.776 25.781 -34.682 1.00 75.94 89 GLU A C 1
ATOM 733 O O . GLU A 1 89 ? 53.740 25.120 -35.057 1.00 75.94 89 GLU A O 1
ATOM 738 N N . HIS A 1 90 ? 52.198 25.525 -33.503 1.00 78.69 90 HIS A N 1
ATOM 739 C CA . HIS A 1 90 ? 52.702 24.521 -32.553 1.00 78.69 90 HIS A CA 1
ATOM 740 C C . HIS A 1 90 ? 52.539 23.053 -33.018 1.00 78.69 90 HIS A C 1
ATOM 742 O O . HIS A 1 90 ? 53.039 22.134 -32.345 1.00 78.69 90 HIS A O 1
ATOM 748 N N . ARG A 1 91 ? 51.810 22.822 -34.123 1.00 74.69 91 ARG A N 1
ATOM 749 C CA . ARG A 1 91 ? 51.610 21.517 -34.779 1.00 74.69 91 ARG A CA 1
ATOM 750 C C . ARG A 1 91 ? 52.574 21.275 -35.948 1.00 74.69 91 ARG A C 1
ATOM 752 O O . ARG A 1 91 ? 52.611 20.149 -36.438 1.00 74.69 91 ARG A O 1
ATOM 759 N N . LEU A 1 92 ? 53.355 22.273 -36.371 1.00 79.25 92 LEU A N 1
ATOM 760 C CA . LEU A 1 92 ? 54.352 22.116 -37.436 1.00 79.25 92 LEU A CA 1
ATOM 761 C C . LEU A 1 92 ? 55.403 21.066 -37.049 1.00 79.25 92 LEU A C 1
ATOM 763 O O . LEU A 1 92 ? 55.890 21.049 -35.917 1.00 79.25 92 LEU A O 1
ATOM 767 N N . GLY A 1 93 ? 55.728 20.169 -37.982 1.00 72.56 93 GLY A N 1
ATOM 768 C CA . GLY A 1 93 ? 56.689 19.083 -37.772 1.00 72.56 93 GLY A CA 1
ATOM 769 C C . GLY A 1 93 ? 56.226 17.961 -36.832 1.00 72.56 93 GLY A C 1
ATOM 770 O O . GLY A 1 93 ? 57.041 17.122 -36.462 1.00 72.56 93 GLY A O 1
ATOM 771 N N . LYS A 1 94 ? 54.948 17.929 -36.423 1.00 80.19 94 LYS A N 1
ATOM 772 C CA . LYS A 1 94 ? 54.352 16.814 -35.666 1.00 80.19 94 LYS A CA 1
ATOM 773 C C . LYS A 1 94 ? 53.355 16.055 -36.541 1.00 80.19 94 LYS A C 1
ATOM 775 O O . LYS A 1 94 ? 52.605 16.706 -37.265 1.00 80.19 94 LYS A O 1
ATOM 780 N N . PRO A 1 95 ? 53.256 14.721 -36.429 1.00 78.31 95 PRO A N 1
ATOM 781 C CA . PRO A 1 95 ? 52.285 13.955 -37.197 1.00 78.31 95 PRO A CA 1
ATOM 782 C C . PRO A 1 95 ? 50.844 14.405 -36.901 1.00 78.31 95 PRO A C 1
ATOM 784 O O . PRO A 1 95 ? 50.439 14.637 -35.755 1.00 78.31 95 PRO A O 1
ATOM 787 N N . VAL A 1 96 ? 50.071 14.549 -37.970 1.00 76.38 96 VAL A N 1
ATOM 788 C CA . VAL A 1 96 ? 48.647 14.872 -37.995 1.00 76.38 96 VAL A CA 1
ATOM 789 C C . VAL A 1 96 ? 47.933 13.722 -38.689 1.00 76.38 96 VAL A C 1
ATOM 791 O O . VAL A 1 96 ? 48.325 13.319 -39.778 1.00 76.38 96 VAL A O 1
ATOM 794 N N . ALA A 1 97 ? 46.880 13.210 -38.057 1.00 78.00 97 ALA A N 1
ATOM 795 C CA . ALA A 1 97 ? 46.016 12.190 -38.633 1.00 78.00 97 ALA A CA 1
ATOM 796 C C . ALA A 1 97 ? 44.664 12.807 -39.019 1.00 78.00 97 ALA A C 1
ATOM 798 O O . ALA A 1 97 ? 43.977 13.416 -38.186 1.00 78.00 97 ALA A O 1
ATOM 799 N N . LEU A 1 98 ? 44.289 12.647 -40.284 1.00 76.50 98 LEU A N 1
ATOM 800 C CA . LEU A 1 98 ? 42.952 12.905 -40.803 1.00 76.50 98 LEU A CA 1
ATOM 801 C C . LEU A 1 98 ? 42.227 11.577 -40.965 1.00 76.50 98 LEU A C 1
ATOM 803 O O . LEU A 1 98 ? 42.787 10.611 -41.469 1.00 76.50 98 LEU A O 1
ATOM 807 N N . ARG A 1 99 ? 40.963 11.541 -40.568 1.00 74.50 99 ARG A N 1
ATOM 808 C CA . ARG A 1 99 ? 40.091 10.392 -40.773 1.00 74.50 99 ARG A CA 1
ATOM 809 C C . ARG A 1 99 ? 39.148 10.698 -41.919 1.00 74.50 99 ARG A C 1
ATOM 811 O O . ARG A 1 99 ? 38.522 11.746 -41.924 1.00 74.50 99 ARG A O 1
ATOM 818 N N . ILE A 1 100 ? 39.037 9.797 -42.878 1.00 74.56 100 ILE A N 1
ATOM 819 C CA . ILE A 1 100 ? 38.123 9.920 -44.008 1.00 74.56 100 ILE A CA 1
ATOM 820 C C . ILE A 1 100 ? 37.110 8.793 -43.887 1.00 74.56 100 ILE A C 1
ATOM 822 O O . ILE A 1 100 ? 37.486 7.622 -43.805 1.00 74.56 100 ILE A O 1
ATOM 826 N N . GLU A 1 101 ? 35.832 9.153 -43.841 1.00 68.06 101 GLU A N 1
ATOM 827 C CA . GLU A 1 101 ? 34.729 8.198 -43.814 1.00 68.06 101 GLU A CA 1
ATOM 828 C C . GLU A 1 101 ? 34.107 8.085 -45.211 1.00 68.06 101 GLU A C 1
ATOM 830 O O . GLU A 1 101 ? 33.877 9.087 -45.893 1.00 68.06 101 GLU A O 1
ATOM 835 N N . SER A 1 102 ? 33.826 6.851 -45.634 1.00 66.56 102 SER A N 1
ATOM 836 C CA . SER A 1 102 ? 33.030 6.561 -46.830 1.00 66.56 102 SER A CA 1
ATOM 837 C C . SER A 1 102 ? 31.806 5.730 -46.457 1.00 66.56 102 SER A C 1
ATOM 839 O O . SER A 1 102 ? 31.935 4.701 -45.790 1.00 66.56 102 SER A O 1
ATOM 841 N N . ASP A 1 103 ? 30.628 6.185 -46.895 1.00 56.22 103 ASP A N 1
ATOM 842 C CA . ASP A 1 103 ? 29.328 5.516 -46.732 1.00 56.22 103 ASP A CA 1
ATOM 843 C C . ASP A 1 103 ? 28.936 4.809 -48.036 1.00 56.22 103 ASP A C 1
ATOM 845 O O . ASP A 1 103 ? 28.013 5.205 -48.754 1.00 56.22 103 ASP A O 1
ATOM 849 N N . SER A 1 104 ? 29.719 3.805 -48.425 1.00 51.56 104 SER A N 1
ATOM 850 C CA . SER A 1 104 ? 29.452 3.026 -49.630 1.00 51.56 104 SER A CA 1
ATOM 851 C C . SER A 1 104 ? 29.304 1.555 -49.269 1.00 51.56 104 SER A C 1
ATOM 853 O O . SER A 1 104 ? 30.154 0.972 -48.613 1.00 51.56 104 SER A O 1
ATOM 855 N N . GLY A 1 105 ? 28.204 0.939 -49.721 1.00 50.75 105 GLY A N 1
ATOM 856 C CA . GLY A 1 105 ? 27.908 -0.498 -49.579 1.00 50.75 105 GLY A CA 1
ATOM 857 C C . GLY A 1 105 ? 28.917 -1.455 -50.240 1.00 50.75 105 GLY A C 1
ATOM 858 O O . GLY A 1 105 ? 28.721 -2.674 -50.196 1.00 50.75 105 GLY A O 1
ATOM 859 N N . ASN A 1 106 ? 29.978 -0.907 -50.842 1.00 52.19 106 ASN A N 1
ATOM 860 C CA . ASN A 1 106 ? 31.072 -1.588 -51.519 1.00 52.19 106 ASN A CA 1
ATOM 861 C C . ASN A 1 106 ? 32.409 -1.149 -50.896 1.00 52.19 106 ASN A C 1
ATOM 863 O O . ASN A 1 106 ? 32.587 0.006 -50.541 1.00 52.19 106 ASN A O 1
ATOM 867 N N . ARG A 1 107 ? 33.392 -2.053 -50.812 1.00 56.50 107 ARG A N 1
ATOM 868 C CA . ARG A 1 107 ? 34.742 -1.715 -50.324 1.00 56.50 107 ARG A CA 1
ATOM 869 C C . ARG A 1 107 ? 35.469 -0.797 -51.317 1.00 56.50 107 ARG A C 1
ATOM 871 O O . ARG A 1 107 ? 35.644 -1.219 -52.461 1.00 56.50 107 ARG A O 1
ATOM 878 N N . ILE A 1 108 ? 35.985 0.351 -50.865 1.00 60.47 108 ILE A N 1
ATOM 879 C CA . ILE A 1 108 ? 37.057 1.099 -51.543 1.00 60.47 108 ILE A CA 1
ATOM 880 C C . ILE A 1 108 ? 38.220 0.125 -51.716 1.00 60.47 108 ILE A C 1
ATOM 882 O O . ILE A 1 108 ? 38.736 -0.435 -50.741 1.00 60.47 108 ILE A O 1
ATOM 886 N N . ARG A 1 109 ? 38.558 -0.157 -52.975 1.00 58.19 109 ARG A N 1
ATOM 887 C CA . ARG A 1 109 ? 39.595 -1.131 -53.336 1.00 58.19 109 ARG A CA 1
ATOM 888 C C . ARG A 1 109 ? 40.972 -0.488 -53.383 1.00 58.19 109 ARG A C 1
ATOM 890 O O . ARG A 1 109 ? 41.923 -1.095 -52.908 1.00 58.19 109 ARG A O 1
ATOM 897 N N . GLU A 1 110 ? 41.044 0.730 -53.914 1.00 65.81 110 GLU A N 1
ATOM 898 C CA . GLU A 1 110 ? 42.272 1.504 -54.090 1.00 65.81 110 GLU A CA 1
ATOM 899 C C . GLU A 1 110 ? 41.976 2.994 -53.849 1.00 65.81 110 GLU A C 1
ATOM 901 O O . GLU A 1 110 ? 40.957 3.521 -54.308 1.00 65.81 110 GLU A O 1
ATOM 906 N N . MET A 1 111 ? 42.855 3.653 -53.090 1.00 72.38 111 MET A N 1
ATOM 907 C CA . MET A 1 111 ? 42.826 5.091 -52.831 1.00 72.38 111 MET A CA 1
ATOM 908 C C . MET A 1 111 ? 44.222 5.649 -53.078 1.00 72.38 111 MET A C 1
ATOM 910 O O . MET A 1 111 ? 45.199 5.159 -52.512 1.00 72.38 111 MET A O 1
ATOM 914 N N . GLU A 1 112 ? 44.310 6.669 -53.921 1.00 78.00 112 GLU A N 1
ATOM 915 C CA . GLU A 1 112 ? 45.579 7.233 -54.370 1.00 78.00 112 GLU A CA 1
ATOM 916 C C . GLU A 1 112 ? 45.674 8.718 -54.021 1.00 78.00 112 GLU A C 1
ATOM 918 O O . GLU A 1 112 ? 44.703 9.474 -54.121 1.00 78.00 112 GLU A O 1
ATOM 923 N N . ILE A 1 113 ? 46.875 9.138 -53.620 1.00 81.19 113 ILE A N 1
ATOM 924 C CA . ILE A 1 113 ? 47.219 10.545 -53.415 1.00 81.19 113 ILE A CA 1
ATOM 925 C C . ILE A 1 113 ? 47.616 11.129 -54.769 1.00 81.19 113 ILE A C 1
ATOM 927 O O . ILE A 1 113 ? 48.625 10.728 -55.344 1.00 81.19 113 ILE A O 1
ATOM 931 N N . LEU A 1 114 ? 46.841 12.092 -55.262 1.00 81.50 114 LEU A N 1
ATOM 932 C CA . LEU A 1 114 ? 47.120 12.779 -56.524 1.00 81.50 114 LEU A CA 1
ATOM 933 C C . LEU A 1 114 ? 48.144 13.898 -56.342 1.00 81.50 114 LEU A C 1
ATOM 935 O O . LEU A 1 114 ? 49.056 14.055 -57.153 1.00 81.50 114 LEU A O 1
ATOM 939 N N . SER A 1 115 ? 47.985 14.691 -55.282 1.00 81.88 115 SER A N 1
ATOM 940 C CA . SER A 1 115 ? 48.896 15.786 -54.967 1.00 81.88 115 SER A CA 1
ATOM 941 C C . SER A 1 115 ? 48.853 16.146 -53.481 1.00 81.88 115 SER A C 1
ATOM 943 O O . SER A 1 115 ? 47.831 15.995 -52.807 1.00 81.88 115 SER A O 1
ATOM 945 N N . VAL A 1 116 ? 49.992 16.613 -52.966 1.00 83.94 116 VAL A N 1
ATOM 946 C CA . VAL A 1 116 ? 50.143 17.132 -51.601 1.00 83.94 116 VAL A CA 1
ATOM 947 C C . VAL A 1 116 ? 50.960 18.419 -51.623 1.00 83.94 116 VAL A C 1
ATOM 949 O O . VAL A 1 116 ? 51.979 18.504 -52.308 1.00 83.94 116 VAL A O 1
ATOM 952 N N . SER A 1 117 ? 50.532 19.423 -50.860 1.00 82.88 117 SER A N 1
ATOM 953 C CA . SER A 1 117 ? 51.266 20.677 -50.661 1.00 82.88 117 SER A CA 1
ATOM 954 C C . SER A 1 117 ? 51.284 21.066 -49.184 1.00 82.88 117 SER A C 1
ATOM 956 O O . SER A 1 117 ? 50.286 20.879 -48.490 1.00 82.88 117 SER A O 1
ATOM 958 N N . GLY A 1 118 ? 52.393 21.642 -48.712 1.00 78.06 118 GLY A N 1
ATOM 959 C CA . GLY A 1 118 ? 52.566 22.026 -47.301 1.00 78.06 118 GLY A CA 1
ATOM 960 C C . GLY A 1 118 ? 52.916 20.860 -46.363 1.00 78.06 118 GLY A C 1
ATOM 961 O O . GLY A 1 118 ? 52.873 21.013 -45.144 1.00 78.06 118 GLY A O 1
ATOM 962 N N . ILE A 1 119 ? 53.280 19.700 -46.923 1.00 82.69 119 ILE A N 1
ATOM 963 C CA . ILE A 1 119 ? 53.538 18.428 -46.226 1.00 82.69 119 ILE A CA 1
ATOM 964 C C . ILE A 1 119 ? 54.933 17.907 -46.615 1.00 82.69 119 ILE A C 1
ATOM 966 O O . ILE A 1 119 ? 55.407 18.170 -47.721 1.00 82.69 119 ILE A O 1
ATOM 970 N N . SER A 1 120 ? 55.603 17.179 -45.716 1.00 77.25 120 SER A N 1
ATOM 971 C CA . SER A 1 120 ? 56.912 16.558 -45.978 1.00 77.25 120 SER A CA 1
ATOM 972 C C . SER A 1 120 ? 56.858 15.533 -47.124 1.00 77.25 120 SER A C 1
ATOM 974 O O . SER A 1 120 ? 55.927 14.732 -47.206 1.00 77.25 120 SER A O 1
ATOM 976 N N . ALA A 1 121 ? 57.890 15.508 -47.979 1.00 58.66 121 ALA A N 1
ATOM 977 C CA . ALA A 1 121 ? 57.972 14.659 -49.178 1.00 58.66 121 ALA A CA 1
ATOM 978 C C . ALA A 1 121 ? 57.955 13.141 -48.895 1.00 58.66 121 ALA A C 1
ATOM 980 O O . ALA A 1 121 ? 57.681 12.357 -49.798 1.00 58.66 121 ALA A O 1
ATOM 981 N N . ALA A 1 122 ? 58.236 12.731 -47.655 1.00 58.94 122 ALA A N 1
ATOM 982 C CA . ALA A 1 122 ? 58.182 11.338 -47.203 1.00 58.94 122 ALA A CA 1
ATOM 983 C C . ALA A 1 122 ? 57.018 11.063 -46.230 1.00 58.94 122 ALA A C 1
ATOM 985 O O . ALA A 1 122 ? 56.946 9.979 -45.666 1.00 58.94 122 ALA A O 1
ATOM 986 N N . GLY A 1 123 ? 56.153 12.052 -45.977 1.00 62.19 123 GLY A N 1
ATOM 987 C CA . GLY A 1 123 ? 55.351 12.086 -44.757 1.00 62.19 123 GLY A CA 1
ATOM 988 C C . GLY A 1 123 ? 53.920 11.569 -44.851 1.00 62.19 123 GLY A C 1
ATOM 989 O O . GLY A 1 123 ? 53.335 11.399 -43.797 1.00 62.19 123 GLY A O 1
ATOM 990 N N . CYS A 1 124 ? 53.329 11.359 -46.034 1.00 71.81 124 CYS A N 1
ATOM 991 C CA . CYS A 1 124 ? 51.896 11.047 -46.153 1.00 71.81 124 CYS A CA 1
ATOM 992 C C . CYS A 1 124 ? 51.635 9.544 -46.344 1.00 71.81 124 CYS A C 1
ATOM 994 O O . CYS A 1 124 ? 52.051 8.967 -47.350 1.00 71.81 124 CYS A O 1
ATOM 996 N N . HIS A 1 125 ? 50.915 8.929 -45.407 1.00 76.12 125 HIS A N 1
ATOM 997 C CA . HIS A 1 125 ? 50.557 7.510 -45.424 1.00 76.12 125 HIS A CA 1
ATOM 998 C C . HIS A 1 125 ? 49.044 7.322 -45.314 1.00 76.12 125 HIS A C 1
ATOM 1000 O O . HIS A 1 125 ? 48.386 8.023 -44.546 1.00 76.12 125 HIS A O 1
ATOM 1006 N N . ILE A 1 126 ? 48.510 6.371 -46.084 1.00 73.56 126 ILE A N 1
ATOM 1007 C CA . ILE A 1 126 ? 47.105 5.955 -46.044 1.00 73.56 126 ILE A CA 1
ATOM 1008 C C . ILE A 1 126 ? 47.044 4.571 -45.407 1.00 73.56 126 ILE A C 1
ATOM 1010 O O . ILE A 1 126 ? 47.520 3.604 -45.998 1.00 73.56 126 ILE A O 1
ATOM 1014 N N . ASP A 1 127 ? 46.396 4.481 -44.252 1.00 70.56 127 ASP A N 1
ATOM 1015 C CA . ASP A 1 127 ? 46.066 3.220 -43.604 1.00 70.56 127 ASP A CA 1
ATOM 1016 C C . ASP A 1 127 ? 44.556 2.980 -43.692 1.00 70.56 127 ASP A C 1
ATOM 1018 O O . ASP A 1 127 ? 43.732 3.773 -43.228 1.00 70.56 127 ASP A O 1
ATOM 1022 N N . VAL A 1 128 ? 44.168 1.858 -44.303 1.00 65.81 128 VAL A N 1
ATOM 1023 C CA . VAL A 1 128 ? 42.765 1.432 -44.325 1.00 65.81 128 VAL A CA 1
ATOM 1024 C C . VAL A 1 128 ? 42.458 0.749 -42.998 1.00 65.81 128 VAL A C 1
ATOM 1026 O O . VAL A 1 128 ? 42.869 -0.389 -42.755 1.00 65.81 128 VAL A O 1
ATOM 1029 N N . VAL A 1 129 ? 41.704 1.429 -42.137 1.00 62.91 129 VAL A N 1
ATOM 1030 C CA . VAL A 1 129 ? 41.259 0.871 -40.862 1.00 62.91 129 VAL A CA 1
ATOM 1031 C C . VAL A 1 129 ? 40.012 0.033 -41.124 1.00 62.91 129 VAL A C 1
ATOM 1033 O O . VAL A 1 129 ? 38.922 0.541 -41.396 1.00 62.91 129 VAL A O 1
ATOM 1036 N N . LYS A 1 130 ? 40.167 -1.292 -41.071 1.00 58.12 130 LYS A N 1
ATOM 1037 C CA . LYS A 1 130 ? 39.035 -2.212 -41.192 1.00 58.12 130 LYS A CA 1
ATOM 1038 C C . LYS A 1 130 ? 38.181 -2.130 -39.929 1.00 58.12 130 LYS A C 1
ATOM 1040 O O . LYS A 1 130 ? 38.637 -2.489 -38.846 1.00 58.12 130 LYS A O 1
ATOM 1045 N N . ASP A 1 131 ? 36.937 -1.694 -40.083 1.00 58.53 131 ASP A N 1
ATOM 1046 C CA . ASP A 1 131 ? 35.984 -1.596 -38.980 1.00 58.53 131 ASP A CA 1
ATOM 1047 C C . ASP A 1 131 ? 35.406 -2.995 -38.656 1.00 58.53 131 ASP A C 1
ATOM 1049 O O . ASP A 1 131 ? 34.314 -3.372 -39.075 1.00 58.53 131 ASP A O 1
ATOM 1053 N N . ASP A 1 132 ? 36.188 -3.842 -37.972 1.00 59.81 132 ASP A N 1
ATOM 1054 C CA . ASP A 1 132 ? 35.809 -5.215 -37.581 1.00 59.81 132 ASP A CA 1
ATOM 1055 C C . ASP A 1 132 ? 35.031 -5.226 -36.250 1.00 59.81 132 ASP A C 1
ATOM 1057 O O . ASP A 1 132 ? 35.410 -5.862 -35.265 1.00 59.81 132 ASP A O 1
ATOM 1061 N N . THR A 1 133 ? 33.922 -4.493 -36.205 1.00 61.34 133 THR A N 1
ATOM 1062 C CA . THR A 1 133 ? 33.179 -4.222 -34.962 1.00 61.34 133 THR A CA 1
ATOM 1063 C C . THR A 1 133 ? 31.989 -5.149 -34.724 1.00 61.34 133 THR A C 1
ATOM 1065 O O . THR A 1 133 ? 31.525 -5.293 -33.588 1.00 61.34 133 THR A O 1
ATOM 1068 N N . TRP A 1 134 ? 31.582 -5.901 -35.752 1.00 69.50 134 TRP A N 1
ATOM 1069 C CA . TRP A 1 134 ? 30.541 -6.928 -35.676 1.00 69.50 134 TRP A CA 1
ATOM 1070 C C . TRP A 1 134 ? 30.669 -7.922 -34.490 1.00 69.50 134 TRP A C 1
ATOM 1072 O O . TRP A 1 134 ? 29.630 -8.298 -33.928 1.00 69.50 134 TRP A O 1
ATOM 1082 N N . PRO A 1 135 ? 31.877 -8.341 -34.030 1.00 75.25 135 PRO A N 1
ATOM 1083 C CA . PRO A 1 135 ? 32.005 -9.275 -32.912 1.00 75.25 135 PRO A CA 1
ATOM 1084 C C . PRO A 1 135 ? 31.513 -8.699 -31.579 1.00 75.25 135 PRO A C 1
ATOM 1086 O O . PRO A 1 135 ? 31.073 -9.462 -30.719 1.00 75.25 135 PRO A O 1
ATOM 1089 N N . LEU A 1 136 ? 31.551 -7.374 -31.396 1.00 72.25 136 LEU A N 1
ATOM 1090 C CA . LEU A 1 136 ? 31.115 -6.725 -30.156 1.00 72.25 136 LEU A CA 1
ATOM 1091 C C . LEU A 1 136 ? 29.593 -6.760 -30.007 1.00 72.25 136 LEU A C 1
ATOM 1093 O O . LEU A 1 136 ? 29.092 -7.125 -28.941 1.00 72.25 136 LEU A O 1
ATOM 1097 N N . TYR A 1 137 ? 28.846 -6.482 -31.077 1.00 73.56 137 TYR A N 1
ATOM 1098 C CA . TYR A 1 137 ? 27.384 -6.582 -31.059 1.00 73.56 137 TYR A CA 1
ATOM 1099 C C . TYR A 1 137 ? 26.912 -8.020 -30.864 1.00 73.56 137 TYR A C 1
ATOM 1101 O O . TYR A 1 137 ? 25.972 -8.276 -30.105 1.00 73.56 137 TYR A O 1
ATOM 1109 N N . VAL A 1 138 ? 27.580 -8.973 -31.520 1.00 80.25 138 VAL A N 1
ATOM 1110 C CA . VAL A 1 138 ? 27.306 -10.403 -31.344 1.00 80.25 138 VAL A CA 1
ATOM 1111 C C . VAL A 1 138 ? 27.619 -10.824 -29.908 1.00 80.25 138 VAL A C 1
ATOM 1113 O O . VAL A 1 138 ? 26.775 -11.445 -29.264 1.00 80.25 138 VAL A O 1
ATOM 1116 N N . GLY A 1 139 ? 28.770 -10.421 -29.366 1.00 83.06 139 GLY A N 1
ATOM 1117 C CA . GLY A 1 139 ? 29.162 -10.697 -27.984 1.00 83.06 139 GLY A CA 1
ATOM 1118 C C . GLY A 1 139 ? 28.170 -10.140 -26.960 1.00 83.06 139 GLY A C 1
ATOM 1119 O O . GLY A 1 139 ? 27.734 -10.868 -26.067 1.00 83.06 139 GLY A O 1
ATOM 1120 N N . PHE A 1 140 ? 27.742 -8.884 -27.118 1.00 83.75 140 PHE A N 1
ATOM 1121 C CA . PHE A 1 140 ? 26.753 -8.263 -26.234 1.00 83.75 140 PHE A CA 1
ATOM 1122 C C . PHE A 1 140 ? 25.378 -8.936 -26.337 1.00 83.75 140 PHE A C 1
ATOM 1124 O O . PHE A 1 140 ? 24.736 -9.215 -25.322 1.00 83.75 140 PHE A O 1
ATOM 1131 N N . SER A 1 141 ? 24.943 -9.264 -27.557 1.00 85.69 141 SER A N 1
ATOM 1132 C CA . SER A 1 141 ? 23.690 -9.990 -27.789 1.00 85.69 141 SER A CA 1
ATOM 1133 C C . SER A 1 141 ? 23.719 -11.362 -27.112 1.00 85.69 141 SER A C 1
ATOM 1135 O O . SER A 1 141 ? 22.779 -11.714 -26.402 1.00 85.69 141 SER A O 1
ATOM 1137 N N . ILE A 1 142 ? 24.824 -12.105 -27.244 1.00 88.94 142 ILE A N 1
ATOM 1138 C CA . ILE A 1 142 ? 25.029 -13.392 -26.565 1.00 88.94 142 ILE A CA 1
ATOM 1139 C C . ILE A 1 142 ? 24.991 -13.222 -25.043 1.00 88.94 142 ILE A C 1
ATOM 1141 O O . ILE A 1 142 ? 24.348 -14.021 -24.363 1.00 88.94 142 ILE A O 1
ATOM 1145 N N . ALA A 1 143 ? 25.627 -12.183 -24.495 1.00 88.88 143 ALA A N 1
ATOM 1146 C CA . ALA A 1 143 ? 25.616 -11.918 -23.058 1.00 88.88 143 ALA A CA 1
ATOM 1147 C C . ALA A 1 143 ? 24.193 -11.662 -22.527 1.00 88.88 143 ALA A C 1
ATOM 1149 O O . ALA A 1 143 ? 23.803 -12.231 -21.504 1.00 88.88 143 ALA A O 1
ATOM 1150 N N . LEU A 1 144 ? 23.384 -10.868 -23.238 1.00 87.25 144 LEU A N 1
ATOM 1151 C CA . LEU A 1 144 ? 21.996 -10.611 -22.847 1.00 87.25 144 LEU A CA 1
ATOM 1152 C C . LEU A 1 144 ? 21.120 -11.867 -22.981 1.00 87.25 144 LEU A C 1
ATOM 1154 O O . LEU A 1 144 ? 20.300 -12.150 -22.107 1.00 87.25 144 LEU A O 1
ATOM 1158 N N . ILE A 1 145 ? 21.330 -12.663 -24.033 1.00 90.19 145 ILE A N 1
ATOM 1159 C CA . ILE A 1 145 ? 20.665 -13.961 -24.215 1.00 90.19 145 ILE A CA 1
ATOM 1160 C C . ILE A 1 145 ? 21.021 -14.915 -23.075 1.00 90.19 145 ILE A C 1
ATOM 1162 O O . ILE A 1 145 ? 20.137 -15.572 -22.523 1.00 90.19 145 ILE A O 1
ATOM 1166 N N . ALA A 1 146 ? 22.291 -14.961 -22.668 1.00 89.81 146 ALA A N 1
ATOM 1167 C CA . ALA A 1 146 ? 22.729 -15.746 -21.522 1.00 89.81 146 ALA A CA 1
ATOM 1168 C C . ALA A 1 146 ? 22.058 -15.263 -20.225 1.00 89.81 146 ALA A C 1
ATOM 1170 O O . ALA A 1 146 ? 21.565 -16.085 -19.451 1.00 89.81 146 ALA A O 1
ATOM 1171 N N . ALA A 1 147 ? 21.950 -13.948 -20.009 1.00 86.62 147 ALA A N 1
ATOM 1172 C CA . ALA A 1 147 ? 21.235 -13.387 -18.861 1.00 86.62 147 ALA A CA 1
ATOM 1173 C C . ALA A 1 147 ? 19.744 -13.786 -18.851 1.00 86.62 147 ALA A C 1
ATOM 1175 O O . ALA A 1 147 ? 19.226 -14.224 -17.820 1.00 86.62 147 ALA A O 1
ATOM 1176 N N . MET A 1 148 ? 19.064 -13.721 -20.001 1.00 87.81 148 MET A N 1
ATOM 1177 C CA . MET A 1 148 ? 17.683 -14.200 -20.161 1.00 87.81 148 MET A CA 1
ATOM 1178 C C . MET A 1 148 ? 17.550 -15.699 -19.879 1.00 87.81 148 MET A C 1
ATOM 1180 O O . MET A 1 148 ? 16.635 -16.120 -19.166 1.00 87.81 148 MET A O 1
ATOM 1184 N N . ALA A 1 149 ? 18.479 -16.510 -20.387 1.00 86.50 149 ALA A N 1
ATOM 1185 C CA . ALA A 1 149 ? 18.512 -17.946 -20.135 1.00 86.50 149 ALA A CA 1
ATOM 1186 C C . ALA A 1 149 ? 18.695 -18.259 -18.641 1.00 86.50 149 ALA A C 1
ATOM 1188 O O . ALA A 1 149 ? 18.032 -19.155 -18.117 1.00 86.50 149 ALA A O 1
ATOM 1189 N N . VAL A 1 150 ? 19.522 -17.489 -17.924 1.00 84.25 150 VAL A N 1
ATOM 1190 C CA . VAL A 1 150 ? 19.687 -17.611 -16.467 1.00 84.25 150 VAL A CA 1
ATOM 1191 C C . VAL A 1 150 ? 18.396 -17.256 -15.725 1.00 84.25 150 VAL A C 1
ATOM 1193 O O . VAL A 1 150 ? 18.010 -17.988 -14.810 1.00 84.25 150 VAL A O 1
ATOM 1196 N N . LEU A 1 151 ? 17.689 -16.188 -16.115 1.00 80.81 151 LEU A N 1
ATOM 1197 C CA . LEU A 1 151 ? 16.394 -15.838 -15.513 1.00 80.81 151 LEU A CA 1
ATOM 1198 C C . LEU A 1 151 ? 15.343 -16.934 -15.731 1.00 80.81 151 LEU A C 1
AT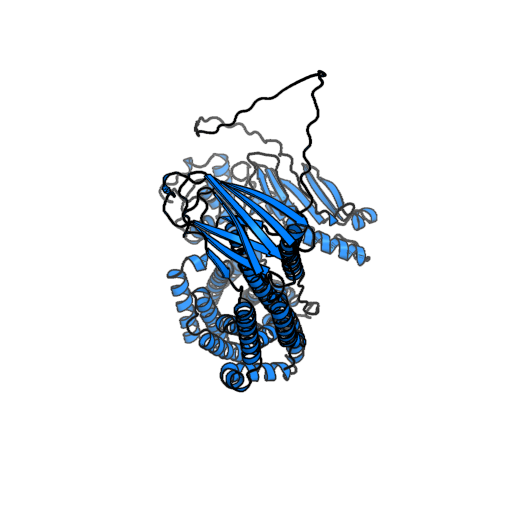OM 1200 O O . LEU A 1 151 ? 14.640 -17.316 -14.787 1.00 80.81 151 LEU A O 1
ATOM 1204 N N . LEU A 1 152 ? 15.264 -17.485 -16.947 1.00 80.88 152 LEU A N 1
ATOM 1205 C CA . LEU A 1 152 ? 14.406 -18.627 -17.271 1.00 80.88 152 LEU A CA 1
ATOM 1206 C C . LEU A 1 152 ? 14.767 -19.851 -16.422 1.00 80.88 152 LEU A C 1
ATOM 1208 O O . LEU A 1 152 ? 13.908 -20.408 -15.733 1.00 80.88 152 LEU A O 1
ATOM 1212 N N . ALA A 1 153 ? 16.043 -20.235 -16.401 1.00 77.75 153 ALA A N 1
ATOM 1213 C CA . ALA A 1 153 ? 16.525 -21.377 -15.634 1.00 77.75 153 ALA A CA 1
ATOM 1214 C C . ALA A 1 153 ? 16.275 -21.205 -14.126 1.00 77.75 153 ALA A C 1
ATOM 1216 O O . ALA A 1 153 ? 15.868 -22.151 -13.456 1.00 77.75 153 ALA A O 1
ATOM 1217 N N . GLY A 1 154 ? 16.440 -19.998 -13.576 1.00 72.62 154 GLY A N 1
ATOM 1218 C CA . GLY A 1 154 ? 16.126 -19.693 -12.177 1.00 72.62 154 GLY A CA 1
ATOM 1219 C C . GLY A 1 154 ? 14.628 -19.742 -11.856 1.00 72.62 154 GLY A C 1
ATOM 1220 O O . GLY A 1 154 ? 14.240 -20.067 -10.731 1.00 72.62 154 GLY A O 1
ATOM 1221 N N . SER A 1 155 ? 13.773 -19.456 -12.838 1.00 71.81 155 SER A N 1
ATOM 1222 C CA . SER A 1 155 ? 12.313 -19.463 -12.681 1.00 71.81 155 SER A CA 1
ATOM 1223 C C . SER A 1 155 ? 11.720 -20.874 -12.765 1.00 71.81 155 SER A C 1
ATOM 1225 O O . SER A 1 155 ? 10.779 -21.196 -12.029 1.00 71.81 155 SER A O 1
ATOM 1227 N N . PHE A 1 156 ? 12.309 -21.726 -13.609 1.00 70.56 156 PHE A N 1
ATOM 1228 C CA . PHE A 1 156 ? 11.868 -23.100 -13.873 1.00 70.56 156 PHE A CA 1
ATOM 1229 C C . PHE A 1 156 ? 12.734 -24.190 -13.221 1.00 70.56 156 PHE A C 1
ATOM 1231 O O . PHE A 1 156 ? 12.361 -25.359 -13.256 1.00 70.56 156 PHE A O 1
ATOM 1238 N N . GLY A 1 157 ? 13.860 -23.844 -12.592 1.00 65.88 157 GLY A N 1
ATOM 1239 C CA . GLY A 1 157 ? 14.789 -24.790 -11.969 1.00 65.88 157 GLY A CA 1
ATOM 1240 C C . GLY A 1 157 ? 14.159 -25.574 -10.817 1.00 65.88 157 GLY A C 1
ATOM 1241 O O . GLY A 1 157 ? 14.144 -25.119 -9.674 1.00 65.88 157 GLY A O 1
ATOM 1242 N N . VAL A 1 158 ? 13.662 -26.777 -11.111 1.00 61.31 158 VAL A N 1
ATOM 1243 C CA . VAL A 1 158 ? 12.786 -27.556 -10.220 1.00 61.31 158 VAL A CA 1
ATOM 1244 C C . VAL A 1 158 ? 13.497 -28.040 -8.949 1.00 61.31 158 VAL A C 1
ATOM 1246 O O . VAL A 1 158 ? 12.956 -27.906 -7.854 1.00 61.31 158 VAL A O 1
ATOM 1249 N N . ILE A 1 159 ? 14.724 -28.562 -9.058 1.00 60.34 159 ILE A N 1
ATOM 1250 C CA . ILE A 1 159 ? 15.405 -29.270 -7.954 1.00 60.34 159 ILE A CA 1
ATOM 1251 C C . ILE A 1 159 ? 15.821 -28.312 -6.825 1.00 60.34 159 ILE A C 1
ATOM 1253 O O . ILE A 1 159 ? 15.453 -28.505 -5.665 1.00 60.34 159 ILE A O 1
ATOM 1257 N N . LYS A 1 160 ? 16.553 -27.236 -7.151 1.00 65.62 160 LYS A N 1
ATOM 1258 C CA . LYS A 1 160 ? 16.989 -26.233 -6.156 1.00 65.62 160 LYS A CA 1
ATOM 1259 C C . LYS A 1 160 ? 15.800 -25.506 -5.519 1.00 65.62 160 LYS A C 1
ATOM 1261 O O . LYS A 1 160 ? 15.870 -25.135 -4.349 1.00 65.62 160 LYS A O 1
ATOM 1266 N N . LYS A 1 161 ? 14.718 -25.319 -6.277 1.00 68.94 161 LYS A N 1
ATOM 1267 C CA . LYS A 1 161 ? 13.488 -24.670 -5.822 1.00 68.94 161 LYS A CA 1
ATOM 1268 C C . LYS A 1 161 ? 12.695 -25.550 -4.855 1.00 68.94 161 LYS A C 1
ATOM 1270 O O . LYS A 1 161 ? 12.352 -25.063 -3.784 1.00 68.94 161 LYS A O 1
ATOM 1275 N N . ARG A 1 162 ? 12.506 -26.842 -5.157 1.00 70.88 162 ARG A N 1
ATOM 1276 C CA . ARG A 1 162 ? 11.829 -27.793 -4.252 1.00 70.88 162 ARG A CA 1
ATOM 1277 C C . ARG A 1 162 ? 12.495 -27.873 -2.881 1.00 70.88 162 ARG A C 1
ATOM 1279 O O . ARG A 1 162 ? 11.798 -27.842 -1.882 1.00 70.88 162 ARG A O 1
ATOM 1286 N N . LYS A 1 163 ? 13.831 -27.893 -2.814 1.00 79.75 163 LYS A N 1
ATOM 1287 C CA . LYS A 1 163 ? 14.542 -27.945 -1.524 1.00 79.75 163 LYS A CA 1
ATOM 1288 C C . LYS A 1 163 ? 14.430 -26.643 -0.721 1.00 79.75 163 LYS A C 1
ATOM 1290 O O . LYS A 1 163 ? 14.300 -26.688 0.495 1.00 79.75 163 LYS A O 1
ATOM 1295 N N . LYS A 1 164 ? 14.510 -25.480 -1.381 1.00 84.81 164 LYS A N 1
ATOM 1296 C CA . LYS A 1 164 ? 14.486 -24.168 -0.703 1.00 84.81 164 LYS A CA 1
ATOM 1297 C C . LYS A 1 164 ? 13.090 -23.720 -0.274 1.00 84.81 164 LYS A C 1
ATOM 1299 O O . LYS A 1 164 ? 12.982 -23.021 0.721 1.00 84.81 164 LYS A O 1
ATOM 1304 N N . PHE A 1 165 ? 12.061 -24.095 -1.028 1.00 90.69 165 PHE A N 1
ATOM 1305 C CA . PHE A 1 165 ? 10.679 -23.656 -0.826 1.00 90.69 165 PHE A CA 1
ATOM 1306 C C . PHE A 1 165 ? 9.754 -24.829 -0.478 1.00 90.69 165 PHE A C 1
ATOM 1308 O O . PHE A 1 165 ? 8.572 -24.762 -0.789 1.00 90.69 165 PHE A O 1
ATOM 1315 N N . ALA A 1 166 ? 10.284 -25.908 0.113 1.00 91.06 166 ALA A N 1
ATOM 1316 C CA . ALA A 1 166 ? 9.538 -27.145 0.369 1.00 91.06 166 ALA A CA 1
ATOM 1317 C C . ALA A 1 166 ? 8.222 -26.876 1.113 1.00 91.06 166 ALA A C 1
ATOM 1319 O O . ALA A 1 166 ? 7.158 -27.162 0.578 1.00 91.06 166 ALA A O 1
ATOM 1320 N N . TYR A 1 167 ? 8.310 -26.211 2.269 1.00 95.44 167 TYR A N 1
ATOM 1321 C CA . TYR A 1 167 ? 7.142 -25.859 3.075 1.00 95.44 167 TYR A CA 1
ATOM 1322 C C . TYR A 1 167 ? 6.161 -24.943 2.328 1.00 95.44 167 TYR A C 1
ATOM 1324 O O . TYR A 1 167 ? 4.970 -25.211 2.288 1.00 95.44 167 TYR A O 1
ATOM 1332 N N . ALA A 1 168 ? 6.652 -23.891 1.664 1.00 96.06 168 ALA A N 1
ATOM 1333 C CA . ALA A 1 168 ? 5.791 -22.983 0.903 1.00 96.06 168 ALA A CA 1
ATOM 1334 C C . ALA A 1 168 ? 5.061 -23.689 -0.257 1.00 96.06 168 ALA A C 1
ATOM 1336 O O . ALA A 1 168 ? 3.924 -23.346 -0.566 1.00 96.06 168 ALA A O 1
ATOM 1337 N N . LEU A 1 169 ? 5.705 -24.661 -0.912 1.00 94.06 169 LEU A N 1
ATOM 1338 C CA . LEU A 1 169 ? 5.090 -25.475 -1.962 1.00 94.06 169 LEU A CA 1
ATOM 1339 C C . LEU A 1 169 ? 4.001 -26.388 -1.397 1.00 94.06 169 LEU A C 1
ATOM 1341 O O . LEU A 1 169 ? 2.913 -26.413 -1.959 1.00 94.06 169 LEU A O 1
ATOM 1345 N N . GLU A 1 170 ? 4.292 -27.085 -0.299 1.00 95.12 170 GLU A N 1
ATOM 1346 C CA . GLU A 1 170 ? 3.334 -27.943 0.407 1.00 95.12 170 GLU A CA 1
ATOM 1347 C C . GLU A 1 170 ? 2.118 -27.141 0.875 1.00 95.12 170 GLU A C 1
ATOM 1349 O O . GLU A 1 170 ? 0.987 -27.498 0.565 1.00 95.12 170 GLU A O 1
ATOM 1354 N N . LEU A 1 171 ? 2.346 -25.989 1.507 1.00 96.94 171 LEU A N 1
ATOM 1355 C CA . LEU A 1 171 ? 1.290 -25.079 1.937 1.00 96.94 171 LEU A CA 1
ATOM 1356 C C . LEU A 1 171 ? 0.431 -24.597 0.762 1.00 96.94 171 LEU A C 1
ATOM 1358 O O . LEU A 1 171 ? -0.789 -24.536 0.863 1.00 96.94 171 LEU A O 1
ATOM 1362 N N . ALA A 1 172 ? 1.046 -24.283 -0.379 1.00 96.00 172 ALA A N 1
ATOM 1363 C CA . ALA A 1 172 ? 0.303 -23.842 -1.553 1.00 96.00 172 ALA A CA 1
ATOM 1364 C C . ALA A 1 172 ? -0.514 -24.971 -2.211 1.00 96.00 172 ALA A C 1
ATOM 1366 O O . ALA A 1 172 ? -1.506 -24.694 -2.884 1.00 96.00 172 ALA A O 1
ATOM 1367 N N . GLU A 1 173 ? -0.095 -26.229 -2.065 1.00 95.00 173 GLU A N 1
ATOM 1368 C CA . GLU A 1 173 ? -0.891 -27.397 -2.456 1.00 95.00 173 GLU A CA 1
ATOM 1369 C C . GLU A 1 173 ? -2.031 -27.629 -1.460 1.00 95.00 173 GLU A C 1
ATOM 1371 O O . GLU A 1 173 ? -3.174 -27.750 -1.890 1.00 95.00 173 GLU A O 1
ATOM 1376 N N . GLY A 1 174 ? -1.750 -27.539 -0.157 1.00 96.06 174 GLY A N 1
ATOM 1377 C CA . GLY A 1 174 ? -2.752 -27.605 0.906 1.00 96.06 174 GLY A CA 1
ATOM 1378 C C . GLY A 1 174 ? -3.865 -26.571 0.730 1.00 96.06 174 GLY A C 1
ATOM 1379 O O . GLY A 1 174 ? -5.028 -26.942 0.655 1.00 96.06 174 GLY A O 1
ATOM 1380 N N . LEU A 1 175 ? -3.528 -25.290 0.545 1.00 96.19 175 LEU A N 1
ATOM 1381 C CA . LEU A 1 175 ? -4.515 -24.220 0.321 1.00 96.19 175 LEU A CA 1
ATOM 1382 C C . LEU A 1 175 ? -5.352 -24.414 -0.949 1.00 96.19 175 LEU A C 1
ATOM 1384 O O . LEU A 1 175 ? -6.496 -23.975 -1.009 1.00 96.19 175 LEU A O 1
ATOM 1388 N N . ARG A 1 176 ? -4.776 -25.027 -1.989 1.00 95.88 176 ARG A N 1
ATOM 1389 C CA . ARG A 1 176 ? -5.489 -25.298 -3.243 1.00 95.88 176 ARG A CA 1
ATOM 1390 C C . ARG A 1 176 ? -6.526 -26.401 -3.065 1.00 95.88 176 ARG A C 1
ATOM 1392 O O . ARG A 1 176 ? -7.590 -26.324 -3.678 1.00 95.88 176 ARG A O 1
ATOM 1399 N N . ASP A 1 177 ? -6.167 -27.424 -2.301 1.00 95.31 177 ASP A N 1
ATOM 1400 C CA . ASP A 1 177 ? -6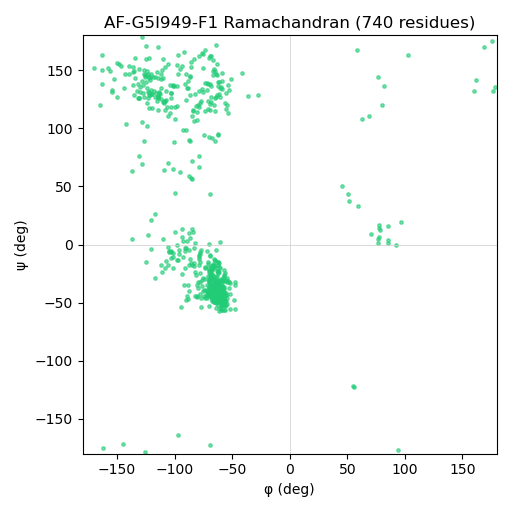.945 -28.650 -2.163 1.00 95.31 177 ASP A CA 1
ATOM 1401 C C . ASP A 1 177 ? -7.910 -28.580 -0.953 1.00 95.31 177 ASP A C 1
ATOM 1403 O O . ASP A 1 177 ? -8.823 -29.395 -0.840 1.00 95.31 177 ASP A O 1
ATOM 1407 N N . ASP A 1 178 ? -7.765 -27.565 -0.093 1.00 94.25 178 ASP A N 1
ATOM 1408 C CA . ASP A 1 178 ? -8.664 -27.257 1.020 1.00 94.25 178 ASP A CA 1
ATOM 1409 C C . ASP A 1 178 ? -10.026 -26.704 0.535 1.00 94.25 178 ASP A C 1
ATOM 1411 O O . ASP A 1 178 ? -10.062 -25.667 -0.136 1.00 94.25 178 ASP A O 1
ATOM 1415 N N . PRO A 1 179 ? -11.165 -27.325 0.904 1.00 92.56 179 PRO A N 1
ATOM 1416 C CA . PRO A 1 179 ? -12.499 -26.864 0.508 1.00 92.56 179 PRO A CA 1
ATOM 1417 C C . PRO A 1 179 ? -12.848 -25.434 0.948 1.00 92.56 179 PRO A C 1
ATOM 1419 O O . PRO A 1 179 ? -13.596 -24.753 0.253 1.00 92.56 179 PRO A O 1
ATOM 1422 N N . SER A 1 180 ? -12.312 -24.975 2.082 1.00 89.69 180 SER A N 1
ATOM 1423 C CA . SER A 1 180 ? -12.558 -23.637 2.641 1.00 89.69 180 SER A CA 1
ATOM 1424 C C . SER A 1 180 ? -11.687 -22.548 2.008 1.00 89.69 180 SER A C 1
ATOM 1426 O O . SER A 1 180 ? -12.060 -21.377 2.009 1.00 89.69 180 SER A O 1
ATOM 1428 N N . ALA A 1 181 ? -10.532 -22.919 1.445 1.00 94.19 181 ALA A N 1
ATOM 1429 C CA . ALA A 1 181 ? -9.557 -21.977 0.892 1.00 94.19 181 ALA A CA 1
ATOM 1430 C C . ALA A 1 181 ? -9.428 -22.045 -0.636 1.00 94.19 181 ALA A C 1
ATOM 1432 O O . ALA A 1 181 ? -8.915 -21.106 -1.247 1.00 94.19 181 ALA A O 1
ATOM 1433 N N . GLY A 1 182 ? -9.892 -23.123 -1.271 1.00 94.00 182 GLY A N 1
ATOM 1434 C CA . GLY A 1 182 ? -9.604 -23.432 -2.670 1.00 94.00 182 GLY A CA 1
ATOM 1435 C C . GLY A 1 182 ? -10.079 -22.367 -3.661 1.00 94.00 182 GLY A C 1
ATOM 1436 O O . GLY A 1 182 ? -9.392 -22.094 -4.649 1.00 94.00 182 GLY A O 1
ATOM 1437 N N . ASP A 1 183 ? -11.216 -21.717 -3.407 1.00 93.00 183 ASP A N 1
ATOM 1438 C CA . ASP A 1 183 ? -11.713 -20.646 -4.279 1.00 93.00 183 ASP A CA 1
ATOM 1439 C C . ASP A 1 183 ? -10.932 -19.337 -4.103 1.00 93.00 183 ASP A C 1
ATOM 1441 O O . ASP A 1 183 ? -10.535 -18.730 -5.103 1.00 93.00 183 ASP A O 1
ATOM 1445 N N . CYS A 1 184 ? -10.579 -18.977 -2.866 1.00 94.75 184 CYS A N 1
ATOM 1446 C CA . CYS A 1 184 ? -9.659 -17.875 -2.562 1.00 94.75 184 CYS A CA 1
ATOM 1447 C C . CYS A 1 184 ? -8.282 -18.125 -3.193 1.00 94.75 184 CYS A C 1
ATOM 1449 O O . CYS A 1 184 ? -7.689 -17.241 -3.812 1.00 94.75 184 CYS A O 1
ATOM 1451 N N . PHE A 1 185 ? -7.796 -19.369 -3.138 1.00 95.50 185 PHE A N 1
ATOM 1452 C CA . PHE A 1 185 ? -6.550 -19.774 -3.775 1.00 95.50 185 PHE A CA 1
ATOM 1453 C C . PHE A 1 185 ? -6.605 -19.617 -5.300 1.00 95.50 185 PHE A C 1
ATOM 1455 O O . PHE A 1 185 ? -5.666 -19.090 -5.906 1.00 95.50 185 PHE A O 1
ATOM 1462 N N . LYS A 1 186 ? -7.695 -20.053 -5.950 1.00 93.94 186 LYS A N 1
ATOM 1463 C CA . LYS A 1 186 ? -7.892 -19.859 -7.398 1.00 93.94 186 LYS A CA 1
ATOM 1464 C C . LYS A 1 186 ? -7.906 -18.377 -7.758 1.00 93.94 186 LYS A C 1
ATOM 1466 O O . LYS A 1 186 ? -7.325 -18.005 -8.780 1.00 93.94 186 LYS A O 1
ATOM 1471 N N . GLU A 1 187 ? -8.544 -17.544 -6.945 1.00 93.12 187 GLU A N 1
ATOM 1472 C CA . GLU A 1 187 ? -8.602 -16.104 -7.179 1.00 93.12 187 GLU A CA 1
ATOM 1473 C C . GLU A 1 187 ? -7.225 -15.447 -7.014 1.00 93.12 187 GLU A C 1
ATOM 1475 O O . GLU A 1 187 ? -6.742 -14.784 -7.937 1.00 93.12 187 GLU A O 1
ATOM 1480 N N . GLY A 1 188 ? -6.519 -15.741 -5.920 1.00 94.06 188 GLY A N 1
ATOM 1481 C CA . GLY A 1 188 ? -5.136 -15.316 -5.710 1.00 94.06 188 GLY A CA 1
ATOM 1482 C C . GLY A 1 188 ? -4.188 -15.803 -6.810 1.00 94.06 188 GLY A C 1
ATOM 1483 O O . GLY A 1 188 ? -3.315 -15.061 -7.262 1.00 94.06 188 GLY A O 1
ATOM 1484 N N . GLN A 1 189 ? -4.391 -17.015 -7.336 1.00 93.75 189 GLN A N 1
ATOM 1485 C CA . GLN A 1 189 ? -3.638 -17.524 -8.483 1.00 93.75 189 GLN A CA 1
ATOM 1486 C C . GLN A 1 189 ? -3.897 -16.717 -9.757 1.00 93.75 189 GLN A C 1
ATOM 1488 O O . GLN A 1 189 ? -2.945 -16.418 -10.481 1.00 93.75 189 GLN A O 1
ATOM 1493 N N . ARG A 1 190 ? -5.151 -16.363 -10.059 1.00 91.38 190 ARG A N 1
ATOM 1494 C CA . ARG A 1 190 ? -5.471 -15.503 -11.213 1.00 91.38 190 ARG A CA 1
ATOM 1495 C C . ARG A 1 190 ? -4.808 -14.140 -11.066 1.00 91.38 190 ARG A C 1
ATOM 1497 O O . ARG A 1 190 ? -4.199 -13.665 -12.026 1.00 91.38 190 ARG A O 1
ATOM 1504 N N . TYR A 1 191 ? -4.873 -13.567 -9.868 1.00 91.94 191 TYR A N 1
ATOM 1505 C CA . TYR A 1 191 ? -4.252 -12.288 -9.558 1.00 91.94 191 TYR A CA 1
ATOM 1506 C C . TYR A 1 191 ? -2.732 -12.337 -9.738 1.00 91.94 191 TYR A C 1
ATOM 1508 O O . TYR A 1 191 ? -2.161 -11.548 -10.490 1.00 91.94 191 TYR A O 1
ATOM 1516 N N . PHE A 1 192 ? -2.081 -13.347 -9.155 1.00 92.19 192 PHE A N 1
ATOM 1517 C CA . PHE A 1 192 ? -0.658 -13.608 -9.347 1.00 92.19 192 PHE A CA 1
ATOM 1518 C C . PHE A 1 192 ? -0.291 -13.741 -10.828 1.00 92.19 192 PHE A C 1
ATOM 1520 O O . PHE A 1 192 ? 0.686 -13.141 -11.270 1.00 92.19 192 PHE A O 1
ATOM 1527 N N . LEU A 1 193 ? -1.065 -14.499 -11.612 1.00 90.81 193 LEU A N 1
ATOM 1528 C CA . LEU A 1 193 ? -0.810 -14.672 -13.044 1.00 90.81 193 LEU A CA 1
ATOM 1529 C C . LEU A 1 193 ? -0.944 -13.357 -13.819 1.00 90.81 193 LEU A C 1
ATOM 1531 O O . LEU A 1 193 ? -0.225 -13.170 -14.800 1.00 90.81 193 LEU A O 1
ATOM 1535 N N . ALA A 1 194 ? -1.839 -12.454 -13.414 1.00 89.81 194 ALA A N 1
ATOM 1536 C CA . ALA A 1 194 ? -1.946 -11.132 -14.020 1.00 89.81 194 ALA A CA 1
ATOM 1537 C C . ALA A 1 194 ? -0.686 -10.300 -13.744 1.00 89.81 194 ALA A C 1
ATOM 1539 O O . ALA A 1 194 ? -0.058 -9.808 -14.681 1.00 89.81 194 ALA A O 1
ATOM 1540 N N . VAL A 1 195 ? -0.243 -10.238 -12.488 1.00 88.81 195 VAL A N 1
ATOM 1541 C CA . VAL A 1 195 ? 0.965 -9.488 -12.115 1.00 88.81 195 VAL A CA 1
ATOM 1542 C C . VAL A 1 195 ? 2.245 -10.122 -12.678 1.00 88.81 195 VAL A C 1
ATOM 1544 O O . VAL A 1 195 ? 3.183 -9.426 -13.070 1.00 88.81 195 VAL A O 1
ATOM 1547 N N . GLU A 1 196 ? 2.290 -11.450 -12.784 1.00 89.44 196 GLU A N 1
ATOM 1548 C CA . GLU A 1 196 ? 3.379 -12.166 -13.445 1.00 89.44 196 GLU A CA 1
ATOM 1549 C C . GLU A 1 196 ? 3.534 -11.712 -14.901 1.00 89.44 196 GLU A C 1
ATOM 1551 O O . GLU A 1 196 ? 4.656 -11.487 -15.354 1.00 89.44 196 GLU A O 1
ATOM 1556 N N . ARG A 1 197 ? 2.425 -11.559 -15.637 1.00 88.56 197 ARG A N 1
ATOM 1557 C CA . ARG A 1 197 ? 2.457 -11.093 -17.031 1.00 88.56 197 ARG A CA 1
ATOM 1558 C C . ARG A 1 197 ? 3.047 -9.690 -17.132 1.00 88.56 197 ARG A C 1
ATOM 1560 O O . ARG A 1 197 ? 3.906 -9.487 -17.983 1.00 88.56 197 ARG A O 1
ATOM 1567 N N . MET A 1 198 ? 2.651 -8.778 -16.242 1.00 87.69 198 MET A N 1
ATOM 1568 C CA . MET A 1 198 ? 3.214 -7.422 -16.169 1.00 87.69 198 MET A CA 1
ATOM 1569 C C . MET A 1 198 ? 4.730 -7.481 -15.969 1.00 87.69 198 MET A C 1
ATOM 1571 O O . MET A 1 198 ? 5.489 -6.920 -16.750 1.00 87.69 198 MET A O 1
ATOM 1575 N N . CYS A 1 199 ? 5.181 -8.281 -14.997 1.00 86.44 199 CYS A N 1
ATOM 1576 C CA . CYS A 1 199 ? 6.600 -8.454 -14.703 1.00 86.44 199 CYS A CA 1
ATOM 1577 C C . CYS A 1 199 ? 7.402 -9.004 -15.892 1.00 86.44 199 CYS A C 1
ATOM 1579 O O . CYS A 1 199 ? 8.538 -8.583 -16.108 1.00 86.44 199 CYS A O 1
ATOM 1581 N N . ILE A 1 200 ? 6.842 -9.962 -16.639 1.00 87.25 200 ILE A N 1
ATOM 1582 C CA . ILE A 1 200 ? 7.478 -10.512 -17.844 1.00 87.25 200 ILE A CA 1
ATOM 1583 C C . ILE A 1 200 ? 7.632 -9.417 -18.900 1.00 87.25 200 ILE A C 1
ATOM 1585 O O . ILE A 1 200 ? 8.726 -9.250 -19.432 1.00 87.25 200 ILE A O 1
ATOM 1589 N N . VAL A 1 201 ? 6.560 -8.667 -19.171 1.00 86.81 201 VAL A N 1
ATOM 1590 C CA . VAL A 1 201 ? 6.568 -7.580 -20.158 1.00 86.81 201 VAL A CA 1
ATOM 1591 C C . VAL A 1 201 ? 7.587 -6.512 -19.768 1.00 86.81 201 VAL A C 1
ATOM 1593 O O . VAL A 1 201 ? 8.444 -6.189 -20.579 1.00 86.81 201 VAL A O 1
ATOM 1596 N N . ASP A 1 202 ? 7.576 -6.040 -18.520 1.00 85.25 202 ASP A N 1
ATOM 1597 C CA . ASP A 1 202 ? 8.515 -5.014 -18.043 1.00 85.25 202 ASP A CA 1
ATOM 1598 C C . ASP A 1 202 ? 9.977 -5.470 -18.174 1.00 85.25 202 ASP A C 1
ATOM 1600 O O . ASP A 1 202 ? 10.839 -4.709 -18.613 1.00 85.25 202 ASP A O 1
ATOM 1604 N N . THR A 1 203 ? 10.255 -6.736 -17.835 1.00 85.44 203 THR A N 1
ATOM 1605 C CA . THR A 1 203 ? 11.610 -7.305 -17.923 1.00 85.44 203 THR A CA 1
ATOM 1606 C C . THR A 1 203 ? 12.088 -7.369 -19.372 1.00 85.44 203 THR A C 1
ATOM 1608 O O . THR A 1 203 ? 13.215 -6.974 -19.663 1.00 85.44 203 THR A O 1
ATOM 1611 N N . LEU A 1 204 ? 11.239 -7.846 -20.287 1.00 85.69 204 LEU A N 1
ATOM 1612 C CA . LEU A 1 204 ? 11.583 -7.964 -21.704 1.00 85.69 204 LEU A CA 1
ATOM 1613 C C . LEU A 1 204 ? 11.733 -6.599 -22.372 1.00 85.69 204 LEU A C 1
ATOM 1615 O O . LEU A 1 204 ? 12.692 -6.400 -23.113 1.00 85.69 204 LEU A O 1
ATOM 1619 N N . SER A 1 205 ? 10.848 -5.648 -22.064 1.00 83.44 205 SER A N 1
ATOM 1620 C CA . SER A 1 205 ? 10.960 -4.268 -22.539 1.00 83.44 205 SER A CA 1
ATOM 1621 C C . SER A 1 205 ? 12.265 -3.631 -22.069 1.00 83.44 205 SER A C 1
ATOM 1623 O O . SER A 1 205 ? 12.988 -3.047 -22.869 1.00 83.44 205 SER A O 1
ATOM 1625 N N . GLY A 1 206 ? 12.637 -3.807 -20.797 1.00 82.38 206 GLY A N 1
ATOM 1626 C CA . GLY A 1 206 ? 13.901 -3.281 -20.289 1.00 82.38 206 GLY A CA 1
ATOM 1627 C C . GLY A 1 206 ? 15.138 -3.921 -20.921 1.00 82.38 206 GLY A C 1
ATOM 1628 O O . GLY A 1 206 ? 16.106 -3.231 -21.228 1.00 82.38 206 GLY A O 1
ATOM 1629 N N . MET A 1 207 ? 15.104 -5.227 -21.182 1.00 84.56 207 MET A N 1
ATOM 1630 C CA . MET A 1 207 ? 16.183 -5.914 -21.899 1.00 84.56 207 MET A CA 1
ATOM 1631 C C . MET A 1 207 ? 16.314 -5.429 -23.341 1.00 84.56 207 MET A C 1
ATOM 1633 O O . MET A 1 207 ? 17.424 -5.148 -23.794 1.00 84.56 207 MET A O 1
ATOM 1637 N N . LEU A 1 208 ? 15.186 -5.274 -24.036 1.00 83.94 208 LEU A N 1
ATOM 1638 C CA . LEU A 1 208 ? 15.145 -4.709 -25.378 1.00 83.94 208 LEU A CA 1
ATOM 1639 C C . LEU A 1 208 ? 15.688 -3.271 -25.389 1.00 83.94 208 LEU A C 1
ATOM 1641 O O . LEU A 1 208 ? 16.457 -2.931 -26.286 1.00 83.94 208 LEU A O 1
ATOM 1645 N N . PHE A 1 209 ? 15.378 -2.464 -24.363 1.00 82.75 209 PHE A N 1
ATOM 1646 C CA . PHE A 1 209 ? 15.936 -1.118 -24.203 1.00 82.75 209 PHE A CA 1
ATOM 1647 C C . PHE A 1 209 ? 17.454 -1.123 -24.190 1.00 82.75 209 PHE A C 1
ATOM 1649 O O . PHE A 1 209 ? 18.096 -0.413 -24.960 1.00 82.75 209 PHE A O 1
ATOM 1656 N N . VAL A 1 210 ? 18.010 -1.901 -23.259 1.00 82.62 210 VAL A N 1
ATOM 1657 C CA . VAL A 1 210 ? 19.441 -1.946 -22.984 1.00 82.62 210 VAL A CA 1
ATOM 1658 C C . VAL A 1 210 ? 20.162 -2.421 -24.235 1.00 82.62 210 VAL A C 1
ATOM 1660 O O . VAL A 1 210 ? 21.178 -1.847 -24.612 1.00 82.62 210 VAL A O 1
ATOM 1663 N N . TRP A 1 211 ? 19.594 -3.411 -24.922 1.00 84.44 211 TRP A N 1
ATOM 1664 C CA . TRP A 1 211 ? 20.125 -3.881 -26.187 1.00 84.44 211 TRP A CA 1
ATOM 1665 C C . TRP A 1 211 ? 20.142 -2.806 -27.268 1.00 84.44 211 TRP A C 1
ATOM 1667 O O . TRP A 1 211 ? 21.221 -2.471 -27.746 1.00 84.44 211 TRP A O 1
ATOM 1677 N N . ILE A 1 212 ? 18.995 -2.204 -27.598 1.00 78.75 212 ILE A N 1
ATOM 1678 C CA . ILE A 1 212 ? 18.911 -1.165 -28.637 1.00 78.75 212 ILE A CA 1
ATOM 1679 C C . ILE A 1 212 ? 19.813 0.029 -28.297 1.00 78.75 212 ILE A C 1
ATOM 1681 O O . ILE A 1 212 ? 20.494 0.553 -29.173 1.00 78.75 212 ILE A O 1
ATOM 1685 N N . SER A 1 213 ? 19.866 0.431 -27.027 1.00 76.81 213 SER A N 1
ATOM 1686 C CA . SER A 1 213 ? 20.646 1.590 -26.582 1.00 76.81 213 SER A CA 1
ATOM 1687 C C . SER A 1 213 ? 22.154 1.358 -26.697 1.00 76.81 213 SER A C 1
ATOM 1689 O O . SER A 1 213 ? 22.882 2.263 -27.096 1.00 76.81 213 SER A O 1
ATOM 1691 N N . VAL A 1 214 ? 22.637 0.148 -26.395 1.00 77.12 214 VAL A N 1
ATOM 1692 C CA . VAL A 1 214 ? 24.055 -0.204 -26.580 1.00 77.12 214 VAL A CA 1
ATOM 1693 C C . VAL A 1 214 ? 24.418 -0.234 -28.063 1.00 77.12 214 VAL A C 1
ATOM 1695 O O . VAL A 1 214 ? 25.443 0.335 -28.439 1.00 77.12 214 VAL A O 1
ATOM 1698 N N . LEU A 1 215 ? 23.563 -0.822 -28.911 1.00 74.38 215 LEU A N 1
ATOM 1699 C CA . LEU A 1 215 ? 23.750 -0.785 -30.368 1.00 74.38 215 LEU A CA 1
ATOM 1700 C C . LEU A 1 215 ? 23.801 0.667 -30.885 1.00 74.38 215 LEU A C 1
ATOM 1702 O O . LEU A 1 215 ? 24.634 1.003 -31.724 1.00 74.38 215 LEU A O 1
ATOM 1706 N N . TRP A 1 216 ? 22.936 1.534 -30.350 1.00 74.62 216 TRP A N 1
ATOM 1707 C CA . TRP A 1 216 ? 22.828 2.943 -30.727 1.00 74.62 216 TRP A CA 1
ATOM 1708 C C . TRP A 1 216 ? 24.083 3.760 -30.410 1.00 74.62 216 TRP A C 1
ATOM 1710 O O . TRP A 1 216 ? 24.644 4.388 -31.308 1.00 74.62 216 TRP A O 1
ATOM 1720 N N . VAL A 1 217 ? 24.537 3.741 -29.148 1.00 71.62 217 VAL A N 1
ATOM 1721 C CA . VAL A 1 217 ? 25.744 4.476 -28.727 1.00 71.62 217 VAL A CA 1
ATOM 1722 C C . VAL A 1 217 ? 26.924 4.051 -29.556 1.00 71.62 217 VAL A C 1
ATOM 1724 O O . VAL A 1 217 ? 27.650 4.892 -30.071 1.00 71.62 217 VAL A O 1
ATOM 1727 N N . TYR A 1 218 ? 27.097 2.741 -29.693 1.00 69.75 218 TYR A N 1
ATOM 1728 C CA . TYR A 1 218 ? 28.250 2.193 -30.365 1.00 69.75 218 TYR A CA 1
ATOM 1729 C C . TYR A 1 218 ? 28.302 2.641 -31.831 1.00 69.75 218 TYR A C 1
ATOM 1731 O O . TYR A 1 218 ? 29.339 3.127 -32.272 1.00 69.75 218 TYR A O 1
ATOM 1739 N N . ARG A 1 219 ? 27.167 2.621 -32.551 1.00 68.38 219 ARG A N 1
ATOM 1740 C CA . ARG A 1 219 ? 27.078 3.154 -33.923 1.00 68.38 219 ARG A CA 1
ATOM 1741 C C . ARG A 1 219 ? 27.444 4.643 -34.012 1.00 68.38 219 ARG A C 1
ATOM 1743 O O . ARG A 1 219 ? 27.955 5.088 -35.036 1.00 68.38 219 ARG A O 1
ATOM 1750 N N . ARG A 1 220 ? 27.182 5.430 -32.963 1.00 66.56 220 ARG A N 1
ATOM 1751 C CA . ARG A 1 220 ? 27.430 6.882 -32.933 1.00 66.56 220 ARG A CA 1
ATOM 1752 C C . ARG A 1 220 ? 28.821 7.256 -32.404 1.00 66.56 220 ARG A C 1
ATOM 1754 O O . ARG A 1 220 ? 29.302 8.339 -32.735 1.00 66.56 220 ARG A O 1
ATOM 1761 N N . SER A 1 221 ? 29.489 6.365 -31.666 1.00 61.25 221 SER A N 1
ATOM 1762 C CA . SER A 1 221 ? 30.865 6.539 -31.166 1.00 61.25 221 SER A CA 1
ATOM 1763 C C . SER A 1 221 ? 31.890 6.803 -32.271 1.00 61.25 221 SER A C 1
ATOM 1765 O O . SER A 1 221 ? 32.935 7.385 -32.002 1.00 61.25 221 SER A O 1
ATOM 1767 N N . TYR A 1 222 ? 31.575 6.418 -33.507 1.00 55.78 222 TYR A N 1
ATOM 1768 C CA . TYR A 1 222 ? 32.446 6.601 -34.666 1.00 55.78 222 TYR A CA 1
ATOM 1769 C C . TYR A 1 222 ? 32.223 7.911 -35.422 1.00 55.78 222 TYR A C 1
ATOM 1771 O O . TYR A 1 222 ? 32.996 8.205 -36.315 1.00 55.78 222 TYR A O 1
ATOM 1779 N N . SER A 1 223 ? 31.219 8.714 -35.058 1.00 52.88 223 SER A N 1
ATOM 1780 C CA . SER A 1 223 ? 30.847 9.925 -35.803 1.00 52.88 223 SER A CA 1
ATOM 1781 C C . SER A 1 223 ? 31.260 11.237 -35.112 1.00 52.88 223 SER A C 1
ATOM 1783 O O . SER A 1 223 ? 31.350 11.279 -33.876 1.00 52.88 223 SER A O 1
ATOM 1785 N N . PRO A 1 224 ? 31.437 12.345 -35.861 1.00 48.09 224 PRO A N 1
ATOM 1786 C CA . PRO A 1 224 ? 31.676 13.667 -35.282 1.00 48.09 224 PRO A CA 1
ATOM 1787 C C . PRO A 1 224 ? 30.562 14.055 -34.298 1.00 48.09 224 PRO A C 1
ATOM 1789 O O . PRO A 1 224 ? 29.373 13.944 -34.599 1.00 48.09 224 PRO A O 1
ATOM 1792 N N . GLY A 1 225 ? 30.936 14.499 -33.094 1.00 56.84 225 GLY A N 1
ATOM 1793 C CA . GLY A 1 225 ? 29.976 14.832 -32.030 1.00 56.84 225 GLY A CA 1
ATOM 1794 C C . GLY A 1 225 ? 29.524 13.654 -31.153 1.00 56.84 225 GLY A C 1
ATOM 1795 O O . GLY A 1 225 ? 28.545 13.796 -30.417 1.00 56.84 225 GLY A O 1
ATOM 1796 N N . TRP A 1 226 ? 30.237 12.519 -31.176 1.00 59.12 226 TRP A N 1
ATOM 1797 C CA . TRP A 1 226 ? 29.993 11.338 -30.326 1.00 59.12 226 TRP A CA 1
ATOM 1798 C C . TRP A 1 226 ? 29.789 11.652 -28.830 1.00 59.12 226 TRP A C 1
ATOM 1800 O O . TRP A 1 226 ? 28.982 11.001 -28.165 1.00 59.12 226 TRP A O 1
ATOM 1810 N N . SER A 1 227 ? 30.445 12.693 -28.306 1.00 63.75 227 SER A N 1
ATOM 1811 C CA . SER A 1 227 ? 30.283 13.150 -26.920 1.00 63.75 227 SER A CA 1
ATOM 1812 C C . SER A 1 227 ? 28.833 13.521 -26.585 1.00 63.75 227 SER A C 1
ATOM 1814 O O . SER A 1 227 ? 28.336 13.132 -25.529 1.00 63.75 227 SER A O 1
ATOM 1816 N N . ARG A 1 228 ? 28.108 14.178 -27.505 1.00 66.56 228 ARG A N 1
ATOM 1817 C CA . ARG A 1 228 ? 26.682 14.509 -27.328 1.00 66.56 228 ARG A CA 1
ATOM 1818 C C . ARG A 1 228 ? 25.808 13.256 -27.314 1.00 66.56 228 ARG A C 1
ATOM 1820 O O . ARG A 1 228 ? 24.848 13.186 -26.552 1.00 66.56 228 ARG A O 1
ATOM 1827 N N . ALA A 1 229 ? 26.142 12.257 -28.130 1.00 67.19 229 ALA A N 1
ATOM 1828 C CA . ALA A 1 229 ? 25.409 10.996 -28.171 1.00 67.19 229 ALA A CA 1
ATOM 1829 C C . ALA A 1 229 ? 25.557 10.209 -26.865 1.00 67.19 229 ALA A C 1
ATOM 1831 O O . ALA A 1 229 ? 24.570 9.718 -26.323 1.00 67.19 229 ALA A O 1
ATOM 1832 N N . ILE A 1 230 ? 26.768 10.166 -26.305 1.00 72.44 230 ILE A N 1
ATOM 1833 C CA . ILE A 1 230 ? 27.006 9.560 -24.993 1.00 72.44 230 ILE A CA 1
ATOM 1834 C C . ILE A 1 230 ? 26.196 10.274 -23.907 1.00 72.44 230 ILE A C 1
ATOM 1836 O O . ILE A 1 230 ? 25.569 9.603 -23.091 1.00 72.44 230 ILE A O 1
ATOM 1840 N N . SER A 1 231 ? 26.140 11.611 -23.912 1.00 73.88 231 SER A N 1
ATOM 1841 C CA . SER A 1 231 ? 25.321 12.363 -22.950 1.00 73.88 231 SER A CA 1
ATOM 1842 C C . SER A 1 231 ? 23.838 11.979 -23.020 1.00 73.88 231 SER A C 1
ATOM 1844 O O . SER A 1 231 ? 23.229 11.700 -21.986 1.00 73.88 231 SER A O 1
ATOM 1846 N N . TRP A 1 232 ? 23.265 11.890 -24.224 1.00 72.75 232 TRP A N 1
ATOM 1847 C CA . TRP A 1 232 ? 21.875 11.460 -24.417 1.00 72.75 232 TRP A CA 1
ATOM 1848 C C . TRP A 1 232 ? 21.629 10.012 -23.995 1.00 72.75 232 TRP A C 1
ATOM 1850 O O . TRP A 1 232 ? 20.602 9.717 -23.385 1.00 72.75 232 TRP A O 1
ATOM 1860 N N . PHE A 1 233 ? 22.578 9.112 -24.248 1.00 76.25 233 PHE A N 1
ATOM 1861 C CA . PHE A 1 233 ? 22.488 7.735 -23.774 1.00 76.25 233 PHE A CA 1
ATOM 1862 C C . PHE A 1 233 ? 22.501 7.632 -22.253 1.00 76.25 233 PHE A C 1
ATOM 1864 O O . PHE A 1 233 ? 21.708 6.883 -21.687 1.00 76.25 233 PHE A O 1
ATOM 1871 N N . LEU A 1 234 ? 23.376 8.382 -21.580 1.00 81.00 234 LEU A N 1
ATOM 1872 C CA . LEU A 1 234 ? 23.436 8.385 -20.120 1.00 81.00 234 LEU A CA 1
ATOM 1873 C C . LEU A 1 234 ? 22.124 8.904 -19.516 1.00 81.00 234 LEU A C 1
ATOM 1875 O O . LEU A 1 234 ? 21.616 8.307 -18.567 1.00 81.00 234 LEU A O 1
ATOM 1879 N N . LEU A 1 235 ? 21.530 9.946 -20.110 1.00 80.69 235 LEU A N 1
ATOM 1880 C CA . LEU A 1 235 ? 20.195 10.439 -19.748 1.00 80.69 235 LEU A CA 1
ATOM 1881 C C . LEU A 1 235 ? 19.115 9.367 -19.950 1.00 80.69 235 LEU A C 1
ATOM 1883 O O . LEU A 1 235 ? 18.299 9.131 -19.059 1.00 80.69 235 LEU A O 1
ATOM 1887 N N . ALA A 1 236 ? 19.131 8.675 -21.088 1.00 76.38 236 ALA A N 1
ATOM 1888 C CA . ALA A 1 236 ? 18.174 7.619 -21.399 1.00 76.38 236 ALA A CA 1
ATOM 1889 C C . ALA A 1 236 ? 18.324 6.407 -20.455 1.00 76.38 236 ALA A C 1
ATOM 1891 O O . ALA A 1 236 ? 17.329 5.845 -19.994 1.00 76.38 236 ALA A O 1
ATOM 1892 N N . MET A 1 237 ? 19.558 6.042 -20.093 1.00 81.44 237 MET A N 1
ATOM 1893 C CA . MET A 1 237 ? 19.844 5.030 -19.073 1.00 81.44 237 MET A CA 1
ATOM 1894 C C . MET A 1 237 ? 19.334 5.445 -17.696 1.00 81.44 237 MET A C 1
ATOM 1896 O O . MET A 1 237 ? 18.699 4.636 -17.019 1.00 81.44 237 MET A O 1
ATOM 1900 N N . ALA A 1 238 ? 19.552 6.697 -17.289 1.00 83.88 238 ALA A N 1
ATOM 1901 C CA . ALA A 1 238 ? 19.019 7.213 -16.033 1.00 83.88 238 ALA A CA 1
ATOM 1902 C C . ALA A 1 238 ? 17.483 7.137 -16.010 1.00 83.88 238 ALA A C 1
ATOM 1904 O O . ALA A 1 238 ? 16.913 6.577 -15.071 1.00 83.88 238 ALA A O 1
ATOM 1905 N N . ALA A 1 239 ? 16.816 7.594 -17.075 1.00 80.81 239 ALA A N 1
ATOM 1906 C CA . ALA A 1 239 ? 15.365 7.491 -17.221 1.00 80.81 239 ALA A CA 1
ATOM 1907 C C . ALA A 1 239 ? 14.882 6.033 -17.151 1.00 80.81 239 ALA A C 1
ATOM 1909 O O . ALA A 1 239 ? 13.910 5.735 -16.458 1.00 80.81 239 ALA A O 1
ATOM 1910 N N . PHE A 1 240 ? 15.591 5.098 -17.787 1.00 82.31 240 PHE A N 1
ATOM 1911 C CA . PHE A 1 240 ? 15.279 3.671 -17.721 1.00 82.31 240 PHE A CA 1
ATOM 1912 C C . PHE A 1 240 ? 15.352 3.101 -16.303 1.00 82.31 240 PHE A C 1
ATOM 1914 O O . PHE A 1 240 ? 14.431 2.393 -15.883 1.00 82.31 240 PHE A O 1
ATOM 1921 N N . PHE A 1 241 ? 16.408 3.408 -15.545 1.00 83.75 241 PHE A N 1
ATOM 1922 C CA . PHE A 1 241 ? 16.517 2.950 -14.159 1.00 83.75 241 PHE A CA 1
ATOM 1923 C C . PHE A 1 241 ? 15.411 3.544 -13.283 1.00 83.75 241 PHE A C 1
ATOM 1925 O O . PHE A 1 241 ? 14.827 2.818 -12.476 1.00 83.75 241 PHE A O 1
ATOM 1932 N N . ILE A 1 242 ? 15.074 4.819 -13.491 1.00 84.88 242 ILE A N 1
ATOM 1933 C CA . ILE A 1 242 ? 13.985 5.507 -12.790 1.00 84.88 242 ILE A CA 1
ATOM 1934 C C . ILE A 1 242 ? 12.636 4.840 -13.101 1.00 84.88 242 ILE A C 1
ATOM 1936 O O . ILE A 1 242 ? 11.926 4.429 -12.184 1.00 84.88 242 ILE A O 1
ATOM 1940 N N . ILE A 1 243 ? 12.295 4.649 -14.378 1.00 81.81 243 ILE A N 1
ATOM 1941 C CA . ILE A 1 243 ? 11.031 4.021 -14.796 1.00 81.81 243 ILE A CA 1
ATOM 1942 C C . ILE A 1 243 ? 10.942 2.583 -14.278 1.00 81.81 243 ILE A C 1
ATOM 1944 O O . ILE A 1 243 ? 9.922 2.189 -13.716 1.00 81.81 243 ILE A O 1
ATOM 1948 N N . THR A 1 244 ? 12.015 1.799 -14.404 1.00 82.75 244 THR A N 1
ATOM 1949 C CA . THR A 1 244 ? 12.051 0.409 -13.920 1.00 82.75 244 THR A CA 1
ATOM 1950 C C . THR A 1 244 ? 11.866 0.341 -12.403 1.00 82.75 244 THR A C 1
ATOM 1952 O O . THR A 1 244 ? 11.182 -0.549 -11.890 1.00 82.75 244 THR A O 1
ATOM 1955 N N . TYR A 1 245 ? 12.438 1.299 -11.670 1.00 84.06 245 TYR A N 1
ATOM 1956 C CA . TYR A 1 245 ? 12.230 1.440 -10.233 1.00 84.06 245 TYR A CA 1
ATOM 1957 C C . TYR A 1 245 ? 10.763 1.752 -9.895 1.00 84.06 245 TYR A C 1
ATOM 1959 O O . TYR A 1 245 ? 10.181 1.082 -9.036 1.00 84.06 245 TYR A O 1
ATOM 1967 N N . PHE A 1 246 ? 10.127 2.683 -10.611 1.00 84.19 246 PHE A N 1
ATOM 1968 C CA . PHE A 1 246 ? 8.710 3.000 -10.418 1.00 84.19 246 PHE A CA 1
ATOM 1969 C C . PHE A 1 246 ? 7.777 1.842 -10.794 1.00 84.19 246 PHE A C 1
ATOM 1971 O O . PHE A 1 246 ? 6.882 1.521 -10.012 1.00 84.19 246 PHE A O 1
ATOM 1978 N N . LEU A 1 247 ? 8.015 1.144 -11.910 1.00 84.00 247 LEU A N 1
ATOM 1979 C CA . LEU A 1 247 ? 7.266 -0.062 -12.296 1.00 84.00 247 LEU A CA 1
ATOM 1980 C C . LEU A 1 247 ? 7.363 -1.150 -11.221 1.00 84.00 247 LEU A C 1
ATOM 1982 O O . LEU A 1 247 ? 6.377 -1.811 -10.890 1.00 84.00 247 LEU A O 1
ATOM 1986 N N . ARG A 1 248 ? 8.539 -1.306 -10.605 1.00 83.00 248 ARG A N 1
ATOM 1987 C CA . ARG A 1 248 ? 8.731 -2.228 -9.483 1.00 83.00 248 ARG A CA 1
ATOM 1988 C C . ARG A 1 248 ? 7.914 -1.824 -8.253 1.00 83.00 248 ARG A C 1
ATOM 1990 O O . ARG A 1 248 ? 7.296 -2.699 -7.643 1.00 83.00 248 ARG A O 1
ATOM 1997 N N . ILE A 1 249 ? 7.912 -0.544 -7.871 1.00 82.19 249 ILE A N 1
ATOM 1998 C CA . ILE A 1 249 ? 7.085 -0.043 -6.756 1.00 82.19 249 ILE A CA 1
ATOM 1999 C C . ILE A 1 249 ? 5.606 -0.279 -7.056 1.00 82.19 249 ILE A C 1
ATOM 2001 O O . ILE A 1 249 ? 4.883 -0.817 -6.218 1.00 82.19 249 ILE A O 1
ATOM 2005 N N . TYR A 1 250 ? 5.175 0.078 -8.261 1.00 84.12 250 TYR A N 1
ATOM 2006 C CA . TYR A 1 250 ? 3.805 -0.082 -8.723 1.00 84.12 250 TYR A CA 1
ATOM 2007 C C . TYR A 1 250 ? 3.342 -1.539 -8.647 1.00 84.12 250 TYR A C 1
ATOM 2009 O O . TYR A 1 250 ? 2.320 -1.834 -8.030 1.00 84.12 250 TYR A O 1
ATOM 2017 N N . ARG A 1 251 ? 4.148 -2.477 -9.157 1.00 85.75 251 ARG A N 1
ATOM 2018 C CA . ARG A 1 251 ? 3.875 -3.918 -9.072 1.00 85.75 251 ARG A CA 1
ATOM 2019 C C . ARG A 1 251 ? 3.702 -4.397 -7.632 1.00 85.75 251 ARG A C 1
ATOM 2021 O O . ARG A 1 251 ? 2.820 -5.206 -7.355 1.00 85.75 251 ARG A O 1
ATOM 2028 N N . ASN A 1 252 ? 4.546 -3.917 -6.718 1.00 82.69 252 ASN A N 1
ATOM 2029 C CA . ASN A 1 252 ? 4.440 -4.268 -5.304 1.00 82.69 252 ASN A CA 1
ATOM 2030 C C . ASN A 1 252 ? 3.153 -3.712 -4.679 1.00 82.69 252 ASN A C 1
ATOM 2032 O O . ASN A 1 252 ? 2.507 -4.424 -3.915 1.00 82.69 252 ASN A O 1
ATOM 2036 N N . ARG A 1 253 ? 2.749 -2.485 -5.037 1.00 84.19 253 ARG A N 1
ATOM 2037 C CA . ARG A 1 253 ? 1.470 -1.902 -4.599 1.00 84.19 253 ARG A CA 1
ATOM 2038 C C . ARG A 1 253 ? 0.275 -2.693 -5.120 1.00 84.19 253 ARG A C 1
ATOM 2040 O O . ARG A 1 253 ? -0.606 -3.016 -4.333 1.00 84.19 253 ARG A O 1
ATOM 2047 N N . ILE A 1 254 ? 0.275 -3.072 -6.402 1.00 85.94 254 ILE A N 1
ATOM 2048 C CA . ILE A 1 254 ? -0.754 -3.958 -6.966 1.00 85.94 254 ILE A CA 1
ATOM 2049 C C . ILE A 1 254 ? -0.803 -5.262 -6.172 1.00 85.94 254 ILE A C 1
ATOM 2051 O O . ILE A 1 254 ? -1.855 -5.609 -5.661 1.00 85.94 254 ILE A O 1
ATOM 2055 N N . MET A 1 255 ? 0.327 -5.953 -5.986 1.00 87.31 255 MET A N 1
ATOM 2056 C CA . MET A 1 255 ? 0.349 -7.220 -5.237 1.00 87.31 255 MET A CA 1
ATOM 2057 C C . MET A 1 255 ? -0.243 -7.122 -3.829 1.00 87.31 255 MET A C 1
ATOM 2059 O O . MET A 1 255 ? -0.806 -8.100 -3.348 1.00 87.31 255 MET A O 1
ATOM 2063 N N . LEU A 1 256 ? -0.111 -5.968 -3.175 1.00 86.25 256 LEU A N 1
ATOM 2064 C CA . LEU A 1 256 ? -0.618 -5.734 -1.826 1.00 86.25 256 LEU A CA 1
ATOM 2065 C C . LEU A 1 256 ? -2.070 -5.247 -1.782 1.00 86.25 256 LEU A C 1
ATOM 2067 O O . LEU A 1 256 ? -2.703 -5.371 -0.739 1.00 86.25 256 LEU A O 1
ATOM 2071 N N . ARG A 1 257 ? -2.630 -4.745 -2.887 1.00 87.56 257 ARG A N 1
ATOM 2072 C CA . ARG A 1 257 ? -4.010 -4.233 -2.949 1.00 87.56 257 ARG A CA 1
ATOM 2073 C C . ARG A 1 257 ? -5.070 -5.213 -2.417 1.00 87.56 257 ARG A C 1
ATOM 2075 O O . ARG A 1 257 ? -5.926 -4.759 -1.658 1.00 87.56 257 ARG A O 1
ATOM 2082 N N . PRO A 1 258 ? -5.020 -6.528 -2.722 1.00 88.06 258 PRO A N 1
ATOM 2083 C CA . PRO A 1 258 ? -5.990 -7.486 -2.188 1.00 88.06 258 PRO A CA 1
ATOM 2084 C C . PRO A 1 258 ? -5.914 -7.600 -0.662 1.00 88.06 258 PRO A C 1
ATOM 2086 O O . PRO A 1 258 ? -6.928 -7.795 0.001 1.00 88.06 258 PRO A O 1
ATOM 2089 N N . LEU A 1 259 ? -4.705 -7.466 -0.103 1.00 88.56 259 LEU A N 1
ATOM 2090 C CA . LEU A 1 259 ? -4.462 -7.550 1.334 1.00 88.56 259 LEU A CA 1
ATOM 2091 C C . LEU A 1 259 ? -4.889 -6.269 2.057 1.00 88.56 259 LEU A C 1
ATOM 2093 O O . LEU A 1 259 ? -5.513 -6.351 3.112 1.00 88.56 259 LEU A O 1
ATOM 2097 N N . LEU A 1 260 ? -4.509 -5.112 1.509 1.00 84.69 260 LEU A N 1
ATOM 2098 C CA . LEU A 1 260 ? -4.620 -3.814 2.175 1.00 84.69 260 LEU A CA 1
ATOM 2099 C C . LEU A 1 260 ? -5.970 -3.131 1.932 1.00 84.69 260 LEU A C 1
ATOM 2101 O O . LEU A 1 260 ? -6.581 -2.652 2.876 1.00 84.69 260 LEU A O 1
ATOM 2105 N N . CYS A 1 261 ? -6.433 -3.083 0.681 1.00 81.69 261 CYS A N 1
ATOM 2106 C CA . CYS A 1 261 ? -7.629 -2.324 0.310 1.00 81.69 261 CYS A CA 1
ATOM 2107 C C . CYS A 1 261 ? -8.872 -3.211 0.329 1.00 81.69 261 CYS A C 1
ATOM 2109 O O . CYS A 1 261 ? -9.848 -2.919 1.000 1.00 81.69 261 CYS A O 1
ATOM 2111 N N . GLU A 1 262 ? -8.827 -4.333 -0.391 1.00 80.94 262 GLU A N 1
ATOM 2112 C CA . GLU A 1 262 ? -10.004 -5.203 -0.528 1.00 80.94 262 GLU A CA 1
ATOM 2113 C C . GLU A 1 262 ? -10.224 -6.085 0.714 1.00 80.94 262 GLU A C 1
ATOM 2115 O O . GLU A 1 262 ? -11.271 -6.714 0.845 1.00 80.94 262 GLU A O 1
ATOM 2120 N N . ASN A 1 263 ? -9.239 -6.130 1.623 1.00 91.06 263 ASN A N 1
ATOM 2121 C CA . ASN A 1 263 ? -9.248 -6.926 2.851 1.00 91.06 263 ASN A CA 1
ATOM 2122 C C . ASN A 1 263 ? -9.607 -8.397 2.617 1.00 91.06 263 ASN A C 1
ATOM 2124 O O . ASN A 1 263 ? -10.350 -8.999 3.384 1.00 91.06 263 ASN A O 1
ATOM 2128 N N . ARG A 1 264 ? -9.018 -8.982 1.568 1.00 94.19 264 ARG A N 1
ATOM 2129 C CA . ARG A 1 264 ? -9.154 -10.383 1.145 1.00 94.19 264 ARG A CA 1
ATOM 2130 C C . ARG A 1 264 ? -7.885 -11.175 1.479 1.00 94.19 264 ARG A C 1
ATOM 2132 O O . ARG A 1 264 ? -7.076 -11.465 0.587 1.00 94.19 264 ARG A O 1
ATOM 2139 N N . PRO A 1 265 ? -7.612 -11.438 2.770 1.00 95.94 265 PRO A N 1
ATOM 2140 C CA . PRO A 1 265 ? -6.297 -11.878 3.222 1.00 95.94 265 PRO A CA 1
ATOM 2141 C C . PRO A 1 265 ? -5.891 -13.256 2.693 1.00 95.94 265 PRO A C 1
ATOM 2143 O O . PRO A 1 265 ? -4.702 -13.475 2.453 1.00 95.94 265 PRO A O 1
ATOM 2146 N N . LEU A 1 266 ? -6.836 -14.166 2.447 1.00 95.81 266 LEU A N 1
ATOM 2147 C CA . LEU A 1 266 ? -6.529 -15.519 1.984 1.00 95.81 266 LEU A CA 1
ATOM 2148 C C . LEU A 1 266 ? -6.202 -15.540 0.483 1.00 95.81 266 LEU A C 1
ATOM 2150 O O . LEU A 1 266 ? -5.208 -16.138 0.063 1.00 95.81 266 LEU A O 1
ATOM 2154 N N . SER A 1 267 ? -6.973 -14.808 -0.323 1.00 95.94 267 SER A N 1
ATOM 2155 C CA . SER A 1 267 ? -6.695 -14.570 -1.743 1.00 95.94 267 SER A CA 1
ATOM 2156 C C . SER A 1 267 ? -5.369 -13.829 -1.931 1.00 95.94 267 SER A C 1
ATOM 2158 O O . SER A 1 267 ? -4.546 -14.211 -2.770 1.00 95.94 267 SER A O 1
ATOM 2160 N N . ALA A 1 268 ? -5.119 -12.799 -1.115 1.00 95.88 268 ALA A N 1
ATOM 2161 C CA . ALA A 1 268 ? -3.848 -12.086 -1.103 1.00 95.88 268 ALA A CA 1
ATOM 2162 C C . ALA A 1 268 ? -2.684 -13.008 -0.723 1.00 95.88 268 ALA A C 1
ATOM 2164 O O . ALA A 1 268 ? -1.650 -13.008 -1.395 1.00 95.88 268 ALA A O 1
ATOM 2165 N N . SER A 1 269 ? -2.872 -13.839 0.307 1.00 97.19 269 SER A N 1
ATOM 2166 C CA . SER A 1 269 ? -1.869 -14.803 0.743 1.00 97.19 269 SER A CA 1
ATOM 2167 C C . SER A 1 269 ? -1.490 -15.758 -0.380 1.00 97.19 269 SER A C 1
ATOM 2169 O O . SER A 1 269 ? -0.307 -15.898 -0.688 1.00 97.19 269 SER A O 1
ATOM 2171 N N . ALA A 1 270 ? -2.473 -16.335 -1.074 1.00 96.56 270 ALA A N 1
ATOM 2172 C CA . ALA A 1 270 ? -2.220 -17.205 -2.215 1.00 96.56 270 ALA A CA 1
ATOM 2173 C C . ALA A 1 270 ? -1.422 -16.488 -3.321 1.00 96.56 270 ALA A C 1
ATOM 2175 O O . ALA A 1 270 ? -0.450 -17.044 -3.842 1.00 96.56 270 ALA A O 1
ATOM 2176 N N . ALA A 1 271 ? -1.770 -15.241 -3.656 1.00 95.31 271 ALA A N 1
ATOM 2177 C CA . ALA A 1 271 ? -1.043 -14.463 -4.659 1.00 95.31 271 ALA A CA 1
ATOM 2178 C C . ALA A 1 271 ? 0.419 -14.193 -4.245 1.00 95.31 271 ALA A C 1
ATOM 2180 O O . ALA A 1 271 ? 1.354 -14.423 -5.023 1.00 95.31 271 ALA A O 1
ATOM 2181 N N . CYS A 1 272 ? 0.629 -13.751 -3.004 1.00 96.25 272 CYS A N 1
ATOM 2182 C CA . CYS A 1 272 ? 1.941 -13.464 -2.433 1.00 96.25 272 CYS A CA 1
ATOM 2183 C C . CYS A 1 272 ? 2.798 -14.732 -2.265 1.00 96.25 272 CYS A C 1
ATOM 2185 O O . CYS A 1 272 ? 3.988 -14.716 -2.586 1.00 96.25 272 CYS A O 1
ATOM 2187 N N . LEU A 1 273 ? 2.195 -15.857 -1.876 1.00 96.31 273 LEU A N 1
ATOM 2188 C CA . LEU A 1 273 ? 2.846 -17.162 -1.752 1.00 96.31 273 LEU A CA 1
ATOM 2189 C C . LEU A 1 273 ? 3.359 -17.634 -3.115 1.00 96.31 273 LEU A C 1
ATOM 2191 O O . LEU A 1 273 ? 4.534 -17.976 -3.275 1.00 96.31 273 LEU A O 1
ATOM 2195 N N . LEU A 1 274 ? 2.505 -17.562 -4.139 1.00 94.19 274 LEU A N 1
ATOM 2196 C CA . LEU A 1 274 ? 2.874 -17.875 -5.518 1.00 94.19 274 LEU A CA 1
ATOM 2197 C C . LEU A 1 274 ? 3.977 -16.953 -6.048 1.00 94.19 274 LEU A C 1
ATOM 2199 O O . LEU A 1 274 ? 4.870 -17.431 -6.757 1.00 94.19 274 LEU A O 1
ATOM 2203 N N . SER A 1 275 ? 3.950 -15.672 -5.675 1.00 91.94 275 SER A N 1
ATOM 2204 C CA . SER A 1 275 ? 5.002 -14.697 -5.980 1.00 91.94 275 SER A CA 1
ATOM 2205 C C . SER A 1 275 ? 6.327 -15.030 -5.294 1.00 91.94 275 SER A C 1
ATOM 2207 O O . SER A 1 275 ? 7.373 -15.024 -5.941 1.00 91.94 275 SER A O 1
ATOM 2209 N N . GLY A 1 276 ? 6.311 -15.413 -4.018 1.00 92.25 276 GLY A N 1
ATOM 2210 C CA . GLY A 1 276 ? 7.514 -15.817 -3.291 1.00 92.25 276 GLY A CA 1
ATOM 2211 C C . GLY A 1 276 ? 8.166 -17.071 -3.878 1.00 92.25 276 GLY A C 1
ATOM 2212 O O . GLY A 1 276 ? 9.383 -17.121 -4.077 1.00 92.25 276 GLY A O 1
ATOM 2213 N N . ILE A 1 277 ? 7.352 -18.066 -4.239 1.00 91.19 277 ILE A N 1
ATOM 2214 C CA . ILE A 1 277 ? 7.823 -19.326 -4.826 1.00 91.19 277 ILE A CA 1
ATOM 2215 C C . ILE A 1 277 ? 8.294 -19.115 -6.273 1.00 91.19 277 ILE A C 1
ATOM 2217 O O . ILE A 1 277 ? 9.321 -19.661 -6.694 1.00 91.19 277 ILE A O 1
ATOM 2221 N N . ASN A 1 278 ? 7.533 -18.364 -7.076 1.00 86.75 278 ASN A N 1
ATOM 2222 C CA . ASN A 1 278 ? 7.672 -18.363 -8.532 1.00 86.75 278 ASN A CA 1
ATOM 2223 C C . ASN A 1 278 ? 8.015 -17.001 -9.177 1.00 86.75 278 ASN A C 1
ATOM 2225 O O . ASN A 1 278 ? 8.211 -16.954 -10.393 1.00 86.75 278 ASN A O 1
ATOM 2229 N N . GLY A 1 279 ? 8.088 -15.903 -8.431 1.00 80.94 279 GLY A N 1
ATOM 2230 C CA . GLY A 1 279 ? 8.335 -14.557 -8.963 1.00 80.94 279 GLY A CA 1
ATOM 2231 C C . GLY A 1 279 ? 9.733 -14.352 -9.568 1.00 80.94 279 GLY A C 1
ATOM 2232 O O . GLY A 1 279 ? 10.680 -15.074 -9.254 1.00 80.94 279 GLY A O 1
ATOM 2233 N N . ILE A 1 280 ? 9.866 -13.337 -10.433 1.00 74.94 280 ILE A N 1
ATOM 2234 C CA . ILE A 1 280 ? 11.105 -12.991 -11.175 1.00 74.94 280 ILE A CA 1
ATOM 2235 C C . ILE A 1 280 ? 12.081 -12.148 -10.318 1.00 74.94 280 ILE A C 1
ATOM 2237 O O . ILE A 1 280 ? 13.178 -11.809 -10.743 1.00 74.94 280 ILE A O 1
ATOM 2241 N N . GLY A 1 281 ? 11.734 -11.859 -9.063 1.00 75.94 281 GLY A N 1
ATOM 2242 C CA . GLY A 1 281 ? 12.558 -11.059 -8.157 1.00 75.94 281 GLY A CA 1
ATOM 2243 C C . GLY A 1 281 ? 13.781 -11.780 -7.584 1.00 75.94 281 GLY A C 1
ATOM 2244 O O . GLY A 1 281 ? 13.872 -13.017 -7.570 1.00 75.94 281 GLY A O 1
ATOM 2245 N N . ASN A 1 282 ? 14.701 -10.979 -7.041 1.00 82.12 282 ASN A N 1
ATOM 2246 C CA . ASN A 1 282 ? 15.807 -11.467 -6.218 1.00 82.12 282 ASN A CA 1
ATOM 2247 C C . ASN A 1 282 ? 15.297 -12.125 -4.915 1.00 82.12 282 ASN A C 1
ATOM 2249 O O . ASN A 1 282 ? 14.114 -12.062 -4.577 1.00 82.12 282 ASN A O 1
ATOM 2253 N N . MET A 1 283 ? 16.190 -12.766 -4.153 1.00 85.00 283 MET A N 1
ATOM 2254 C CA . MET A 1 283 ? 15.781 -13.493 -2.938 1.00 85.00 283 MET A CA 1
ATOM 2255 C C . MET A 1 283 ? 15.140 -12.592 -1.874 1.00 85.00 283 MET A C 1
ATOM 2257 O O . MET A 1 283 ? 14.236 -13.049 -1.182 1.00 85.00 283 MET A O 1
ATOM 2261 N N . LYS A 1 284 ? 15.539 -11.315 -1.783 1.00 86.69 284 LYS A N 1
ATOM 2262 C CA . LYS A 1 284 ? 14.922 -10.341 -0.870 1.00 86.69 284 LYS A CA 1
ATOM 2263 C C . LYS A 1 284 ? 13.450 -10.110 -1.226 1.00 86.69 284 LYS A C 1
ATOM 2265 O O . LYS A 1 284 ? 12.593 -10.174 -0.356 1.00 86.69 284 LYS A O 1
ATOM 2270 N N . GLU A 1 285 ? 13.142 -9.883 -2.500 1.00 86.56 285 GLU A N 1
ATOM 2271 C CA . GLU A 1 285 ? 11.760 -9.692 -2.972 1.00 86.56 285 GLU A CA 1
ATOM 2272 C C . GLU A 1 285 ? 10.893 -10.933 -2.762 1.00 86.56 285 GLU A C 1
ATOM 2274 O O . GLU A 1 285 ? 9.719 -10.826 -2.401 1.00 86.56 285 GLU A O 1
ATOM 2279 N N . ARG A 1 286 ? 11.478 -12.119 -2.953 1.00 89.38 286 ARG A N 1
ATOM 2280 C CA . ARG A 1 286 ? 10.788 -13.385 -2.691 1.00 89.38 286 ARG A CA 1
ATOM 2281 C C . ARG A 1 286 ? 10.486 -13.560 -1.208 1.00 89.38 286 ARG A C 1
ATOM 2283 O O . ARG A 1 286 ? 9.371 -13.937 -0.878 1.00 89.38 286 ARG A O 1
ATOM 2290 N N . ALA A 1 287 ? 11.441 -13.244 -0.333 1.00 92.00 287 ALA A N 1
ATOM 2291 C CA . ALA A 1 287 ? 11.238 -13.272 1.112 1.00 92.00 287 ALA A CA 1
ATOM 2292 C C . ALA A 1 287 ? 10.126 -12.308 1.551 1.00 92.00 287 ALA A C 1
ATOM 2294 O O . ALA A 1 287 ? 9.224 -12.726 2.261 1.00 92.00 287 ALA A O 1
ATOM 2295 N N . ILE A 1 288 ? 10.123 -11.067 1.049 1.00 92.31 288 ILE A N 1
ATOM 2296 C CA . ILE A 1 288 ? 9.051 -10.092 1.324 1.00 92.31 288 ILE A CA 1
ATOM 2297 C C . ILE A 1 288 ? 7.689 -10.614 0.842 1.00 92.31 288 ILE A C 1
ATOM 2299 O O . ILE A 1 288 ? 6.691 -10.476 1.538 1.00 92.31 288 ILE A O 1
ATOM 2303 N N . SER A 1 289 ? 7.636 -11.255 -0.329 1.00 94.12 289 SER A N 1
ATOM 2304 C CA . SER A 1 289 ? 6.386 -11.850 -0.819 1.00 94.12 289 SER A CA 1
ATOM 2305 C C . SER A 1 289 ? 5.895 -12.982 0.093 1.00 94.12 289 SER A C 1
ATOM 2307 O O . SER A 1 289 ? 4.701 -13.087 0.332 1.00 94.12 289 SER A O 1
ATOM 2309 N N . LEU A 1 290 ? 6.793 -13.812 0.630 1.00 96.25 290 LEU A N 1
ATOM 2310 C CA . LEU A 1 290 ? 6.414 -14.860 1.586 1.00 96.25 290 LEU A CA 1
ATOM 2311 C C . LEU A 1 290 ? 5.980 -14.286 2.939 1.00 96.25 290 LEU A C 1
ATOM 2313 O O . LEU A 1 290 ? 5.018 -14.789 3.506 1.00 96.25 290 LEU A O 1
ATOM 2317 N N . HIS A 1 291 ? 6.622 -13.215 3.406 1.00 96.75 291 HIS A N 1
ATOM 2318 C CA . HIS A 1 291 ? 6.193 -12.481 4.596 1.00 96.75 291 HIS A CA 1
ATOM 2319 C C . HIS A 1 291 ? 4.764 -11.945 4.431 1.00 96.75 291 HIS A C 1
ATOM 2321 O O . HIS A 1 291 ? 3.885 -12.235 5.233 1.00 96.75 291 HIS A O 1
ATOM 2327 N N . ASN A 1 292 ? 4.474 -11.264 3.318 1.00 96.62 292 ASN A N 1
ATOM 2328 C CA . ASN A 1 292 ? 3.121 -10.771 3.033 1.00 96.62 292 ASN A CA 1
ATOM 2329 C C . ASN A 1 292 ? 2.093 -11.912 2.935 1.00 96.62 292 ASN A C 1
ATOM 2331 O O . ASN A 1 292 ? 0.933 -11.744 3.311 1.00 96.62 292 ASN A O 1
ATOM 2335 N N . ALA A 1 293 ? 2.511 -13.087 2.453 1.00 98.00 293 ALA A N 1
ATOM 2336 C CA . ALA A 1 293 ? 1.663 -14.271 2.459 1.00 98.00 293 ALA A CA 1
ATOM 2337 C C . ALA A 1 293 ? 1.379 -14.777 3.880 1.00 98.00 293 ALA A C 1
ATOM 2339 O O . ALA A 1 293 ? 0.242 -15.151 4.168 1.00 98.00 293 ALA A O 1
ATOM 2340 N N . ALA A 1 294 ? 2.376 -14.743 4.766 1.00 98.56 294 ALA A N 1
ATOM 2341 C CA . ALA A 1 294 ? 2.222 -15.076 6.177 1.00 98.56 294 ALA A CA 1
ATOM 2342 C C . ALA A 1 294 ? 1.276 -14.094 6.890 1.00 98.56 294 ALA A C 1
ATOM 2344 O O . ALA A 1 294 ? 0.377 -14.538 7.601 1.00 98.56 294 ALA A O 1
ATOM 2345 N N . VAL A 1 295 ? 1.377 -12.788 6.613 1.00 97.75 295 VAL A N 1
ATOM 2346 C CA . VAL A 1 295 ? 0.422 -11.777 7.108 1.00 97.75 295 VAL A CA 1
ATOM 2347 C C . VAL A 1 295 ? -1.012 -12.111 6.680 1.00 97.75 295 VAL A C 1
ATOM 2349 O O . VAL A 1 295 ? -1.928 -12.086 7.501 1.00 97.75 295 VAL A O 1
ATOM 2352 N N . GLY A 1 296 ? -1.224 -12.468 5.409 1.00 97.44 296 GLY A N 1
ATOM 2353 C CA . GLY A 1 296 ? -2.541 -12.894 4.926 1.00 97.44 296 GLY A CA 1
ATOM 2354 C C . GLY A 1 296 ? -3.059 -14.160 5.626 1.00 97.44 296 GLY A C 1
ATOM 2355 O O . GLY A 1 296 ? -4.220 -14.210 6.022 1.00 97.44 296 GLY A O 1
ATOM 2356 N N . LEU A 1 297 ? -2.200 -15.157 5.865 1.00 98.25 297 LEU A N 1
ATOM 2357 C CA . LEU A 1 297 ? -2.585 -16.365 6.610 1.00 98.25 297 LEU A CA 1
ATOM 2358 C C . LEU A 1 297 ? -3.008 -16.033 8.038 1.00 98.25 297 LEU A C 1
ATOM 2360 O O . LEU A 1 297 ? -4.073 -16.475 8.468 1.00 98.25 297 LEU A O 1
ATOM 2364 N N . TYR A 1 298 ? -2.226 -15.210 8.737 1.00 98.06 298 TYR A N 1
ATOM 2365 C CA . TYR A 1 298 ? -2.538 -14.760 10.090 1.00 98.06 298 TYR A CA 1
ATOM 2366 C C . TYR A 1 298 ? -3.917 -14.090 10.145 1.00 98.06 298 TYR A C 1
ATOM 2368 O O . TYR A 1 298 ? -4.771 -14.508 10.923 1.00 98.06 298 TYR A O 1
ATOM 2376 N N . ARG A 1 299 ? -4.187 -13.140 9.239 1.00 96.50 299 ARG A N 1
ATOM 2377 C CA . ARG A 1 299 ? -5.475 -12.422 9.170 1.00 96.50 299 ARG A CA 1
ATOM 2378 C C . ARG A 1 299 ? -6.661 -13.308 8.763 1.00 96.50 299 ARG A C 1
ATOM 2380 O O . ARG A 1 299 ? -7.803 -12.950 9.025 1.00 96.50 299 ARG A O 1
ATOM 2387 N N . SER A 1 300 ? -6.406 -14.461 8.147 1.00 96.12 300 SER A N 1
ATOM 2388 C CA . SER A 1 300 ? -7.421 -15.491 7.865 1.00 96.12 300 SER A CA 1
ATOM 2389 C C . SER A 1 300 ? -7.596 -16.522 8.993 1.00 96.12 300 SER A C 1
ATOM 2391 O O . SER A 1 300 ? -8.343 -17.480 8.836 1.00 96.12 300 SER A O 1
ATOM 2393 N N . GLY A 1 301 ? -6.886 -16.369 10.119 1.00 95.62 301 GLY A N 1
ATOM 2394 C CA . GLY A 1 301 ? -6.951 -17.286 11.266 1.00 95.62 301 GLY A CA 1
ATOM 2395 C C . GLY A 1 301 ? -6.018 -18.501 11.166 1.00 95.62 301 GLY A C 1
ATOM 2396 O O . GLY A 1 301 ? -5.960 -19.327 12.076 1.00 95.62 301 GLY A O 1
ATOM 2397 N N . ARG A 1 302 ? -5.216 -18.616 10.100 1.00 96.94 302 ARG A N 1
ATOM 2398 C CA . ARG A 1 302 ? -4.257 -19.714 9.866 1.00 96.94 302 ARG A CA 1
ATOM 2399 C C . ARG A 1 302 ? -2.917 -19.463 10.561 1.00 96.94 302 ARG A C 1
ATOM 2401 O O . ARG A 1 302 ? -1.853 -19.454 9.945 1.00 96.94 302 ARG A O 1
ATOM 2408 N N . VAL A 1 303 ? -2.968 -19.258 11.875 1.00 97.94 303 VAL A N 1
ATOM 2409 C CA . VAL A 1 303 ? -1.852 -18.727 12.679 1.00 97.94 303 VAL A CA 1
ATOM 2410 C C . VAL A 1 303 ? -0.594 -19.607 12.641 1.00 97.94 303 VAL A C 1
ATOM 2412 O O . VAL A 1 303 ? 0.511 -19.102 12.457 1.00 97.94 303 VAL A O 1
ATOM 2415 N N . ARG A 1 304 ? -0.731 -20.937 12.758 1.00 97.75 304 ARG A N 1
ATOM 2416 C CA . ARG A 1 304 ? 0.431 -21.853 12.721 1.00 97.75 304 ARG A CA 1
ATOM 2417 C C . ARG A 1 304 ? 1.125 -21.863 11.358 1.00 97.75 304 ARG A C 1
ATOM 2419 O O . ARG A 1 304 ? 2.353 -21.929 11.284 1.00 97.75 304 ARG A O 1
ATOM 2426 N N . GLU A 1 305 ? 0.337 -21.793 10.287 1.00 98.12 305 GLU A N 1
ATOM 2427 C CA . GLU A 1 305 ? 0.856 -21.738 8.920 1.00 98.12 305 GLU A CA 1
ATOM 2428 C C . GLU A 1 305 ? 1.566 -20.407 8.664 1.00 98.12 305 GLU A C 1
ATOM 2430 O O . GLU A 1 305 ? 2.663 -20.397 8.106 1.00 98.12 305 GLU A O 1
ATOM 2435 N N . ALA A 1 306 ? 0.989 -19.301 9.147 1.00 98.50 306 ALA A N 1
ATOM 2436 C CA . ALA A 1 306 ? 1.604 -17.979 9.105 1.00 98.50 306 ALA A CA 1
ATOM 2437 C C . ALA A 1 306 ? 2.975 -17.967 9.795 1.00 98.50 306 ALA A C 1
ATOM 2439 O O . ALA A 1 306 ? 3.967 -17.592 9.174 1.00 98.50 306 ALA A O 1
ATOM 2440 N N . LEU A 1 307 ? 3.052 -18.449 11.040 1.00 97.94 307 LEU A N 1
ATOM 2441 C CA . LEU A 1 307 ? 4.291 -18.451 11.820 1.00 97.94 307 LEU A CA 1
ATOM 2442 C C . LEU A 1 307 ? 5.399 -19.281 11.147 1.00 97.94 307 LEU A C 1
ATOM 2444 O O . LEU A 1 307 ? 6.537 -18.829 11.019 1.00 97.94 307 LEU A O 1
ATOM 2448 N N . THR A 1 308 ? 5.051 -20.467 10.642 1.00 97.81 308 THR A N 1
ATOM 2449 C CA . THR A 1 308 ? 6.007 -21.355 9.959 1.00 97.81 308 THR A CA 1
ATOM 2450 C C . THR A 1 308 ? 6.466 -20.773 8.617 1.00 97.81 308 THR A C 1
ATOM 2452 O O . THR A 1 308 ? 7.640 -20.878 8.244 1.00 97.81 308 THR A O 1
ATOM 2455 N N . LEU A 1 309 ? 5.555 -20.138 7.870 1.00 98.25 309 LEU A N 1
ATOM 2456 C CA . LEU A 1 309 ? 5.890 -19.474 6.612 1.00 98.25 309 LEU A CA 1
ATOM 2457 C C . LEU A 1 309 ? 6.789 -18.254 6.843 1.00 98.25 309 LEU A C 1
ATOM 2459 O O . LEU A 1 309 ? 7.704 -18.011 6.052 1.00 98.25 309 LEU A O 1
ATOM 2463 N N . GLU A 1 310 ? 6.567 -17.528 7.936 1.00 97.56 310 GLU A N 1
ATOM 2464 C CA . GLU A 1 310 ? 7.370 -16.375 8.323 1.00 97.56 310 GLU A CA 1
ATOM 2465 C C . GLU A 1 310 ? 8.811 -16.765 8.676 1.00 97.56 310 GLU A C 1
ATOM 2467 O O . GLU A 1 310 ? 9.759 -16.115 8.229 1.00 97.56 310 GLU A O 1
ATOM 2472 N N . ASP A 1 311 ? 9.015 -17.881 9.380 1.00 95.62 311 ASP A N 1
ATOM 2473 C CA . ASP A 1 311 ? 10.356 -18.423 9.642 1.00 95.62 311 ASP A CA 1
ATOM 2474 C C . ASP A 1 311 ? 11.111 -18.741 8.344 1.00 95.62 311 ASP A C 1
ATOM 2476 O O . ASP A 1 311 ? 12.311 -18.457 8.196 1.00 95.62 311 ASP A O 1
ATOM 2480 N N . LEU A 1 312 ? 10.403 -19.300 7.358 1.00 95.75 312 LEU A N 1
ATOM 2481 C CA . LEU A 1 312 ? 10.962 -19.535 6.034 1.00 95.75 312 LEU A CA 1
ATOM 2482 C C . LEU A 1 312 ? 11.307 -18.213 5.332 1.00 95.75 312 LEU A C 1
ATOM 2484 O O . LEU A 1 312 ? 12.407 -18.091 4.780 1.00 95.75 312 LEU A O 1
ATOM 2488 N N . ALA A 1 313 ? 10.404 -17.230 5.350 1.00 96.00 313 ALA A N 1
ATOM 2489 C CA . ALA A 1 313 ? 10.625 -15.912 4.758 1.00 96.00 313 ALA A CA 1
ATOM 2490 C C . ALA A 1 313 ? 11.874 -15.240 5.353 1.00 96.00 313 ALA A C 1
ATOM 2492 O O . ALA A 1 313 ? 12.775 -14.821 4.617 1.00 96.00 313 ALA A O 1
ATOM 2493 N N . TRP A 1 314 ? 11.995 -15.246 6.680 1.00 95.19 314 TRP A N 1
ATOM 2494 C CA . TRP A 1 314 ? 13.127 -14.691 7.416 1.00 95.19 314 TRP A CA 1
ATOM 2495 C C . TRP A 1 314 ? 14.456 -15.371 7.086 1.00 95.19 314 TRP A C 1
ATOM 2497 O O . TRP A 1 314 ? 15.485 -14.708 6.895 1.00 95.19 314 TRP A O 1
ATOM 2507 N N . LYS A 1 315 ? 14.451 -16.703 6.965 1.00 93.81 315 LYS A N 1
ATOM 2508 C CA . LYS A 1 315 ? 15.626 -17.476 6.542 1.00 93.81 315 LYS A CA 1
ATOM 2509 C C . LYS A 1 315 ? 16.049 -17.120 5.117 1.00 93.81 315 LYS A C 1
ATOM 2511 O O . LYS A 1 315 ? 17.243 -17.002 4.840 1.00 93.81 315 LYS A O 1
ATOM 2516 N N . LEU A 1 316 ? 15.088 -16.931 4.213 1.00 91.44 316 LEU A N 1
ATOM 2517 C CA . LEU A 1 316 ? 15.347 -16.591 2.812 1.00 91.44 316 LEU A CA 1
ATOM 2518 C C . LEU A 1 316 ? 15.813 -15.144 2.621 1.00 91.44 316 LEU A C 1
ATOM 2520 O O . LEU A 1 316 ? 16.603 -14.893 1.708 1.00 91.44 316 LEU A O 1
ATOM 2524 N N . ALA A 1 317 ? 15.385 -14.217 3.484 1.00 90.94 317 ALA A N 1
ATOM 2525 C CA . ALA A 1 317 ? 15.875 -12.839 3.484 1.00 90.94 317 ALA A CA 1
ATOM 2526 C C . ALA A 1 317 ? 17.400 -12.777 3.699 1.00 90.94 317 ALA A C 1
ATOM 2528 O O . ALA A 1 317 ? 18.077 -11.907 3.141 1.00 90.94 317 ALA A O 1
ATOM 2529 N N . GLY A 1 318 ? 17.964 -13.732 4.451 1.00 90.75 318 GLY A N 1
ATOM 2530 C CA . GLY A 1 318 ? 19.406 -13.878 4.646 1.00 90.75 318 GLY A CA 1
ATOM 2531 C C . GLY A 1 318 ? 20.037 -12.597 5.194 1.00 90.75 318 GLY A C 1
ATOM 2532 O O . GLY A 1 318 ? 19.617 -12.095 6.232 1.00 90.75 318 GLY A O 1
ATOM 2533 N N . LYS A 1 319 ? 21.023 -12.049 4.475 1.00 87.50 319 LYS A N 1
ATOM 2534 C CA . LYS A 1 319 ? 21.713 -10.796 4.836 1.00 87.50 319 LYS A CA 1
ATOM 2535 C C . LYS A 1 319 ? 20.923 -9.515 4.529 1.00 87.50 319 LYS A C 1
ATOM 2537 O O . LYS A 1 319 ? 21.393 -8.426 4.825 1.00 87.50 319 LYS A O 1
ATOM 2542 N N . HIS A 1 320 ? 19.758 -9.611 3.889 1.00 85.00 320 HIS A N 1
ATOM 2543 C CA . HIS A 1 320 ? 19.001 -8.458 3.392 1.00 85.00 320 HIS A CA 1
ATOM 2544 C C . HIS A 1 320 ? 17.854 -8.047 4.330 1.00 85.00 320 HIS A C 1
ATOM 2546 O O . HIS A 1 320 ? 16.743 -7.774 3.872 1.00 85.00 320 HIS A O 1
ATOM 2552 N N . LYS A 1 321 ? 18.134 -8.001 5.634 1.00 87.88 321 LYS A N 1
ATOM 2553 C CA . LYS A 1 321 ? 17.187 -7.669 6.705 1.00 87.88 321 LYS A CA 1
ATOM 2554 C C . LYS A 1 321 ? 17.389 -6.216 7.134 1.00 87.88 321 LYS A C 1
ATOM 2556 O O . LYS A 1 321 ? 18.230 -5.925 7.972 1.00 87.88 321 LYS A O 1
ATOM 2561 N N . GLY A 1 322 ? 16.697 -5.296 6.462 1.00 86.12 322 GLY A N 1
ATOM 2562 C CA . GLY A 1 322 ? 16.677 -3.887 6.877 1.00 86.12 322 GLY A CA 1
ATOM 2563 C C . GLY A 1 322 ? 15.723 -3.675 8.052 1.00 86.12 322 GLY A C 1
ATOM 2564 O O . GLY A 1 322 ? 14.833 -4.500 8.244 1.00 86.12 322 GLY A O 1
ATOM 2565 N N . ALA A 1 323 ? 15.862 -2.556 8.768 1.00 87.81 323 ALA A N 1
ATOM 2566 C CA . ALA A 1 323 ? 15.098 -2.254 9.985 1.00 87.81 323 ALA A CA 1
ATOM 2567 C C . ALA A 1 323 ? 13.580 -2.481 9.829 1.00 87.81 323 ALA A C 1
ATOM 2569 O O . ALA A 1 323 ? 12.994 -3.229 10.599 1.00 87.81 323 ALA A O 1
ATOM 2570 N N . MET A 1 324 ? 12.967 -1.975 8.751 1.00 88.88 324 MET A N 1
ATOM 2571 C CA . MET A 1 324 ? 11.538 -2.195 8.473 1.00 88.88 324 MET A CA 1
ATOM 2572 C C . MET A 1 324 ? 11.157 -3.681 8.351 1.00 88.88 324 MET A C 1
ATOM 2574 O O . MET A 1 324 ? 10.111 -4.093 8.833 1.00 88.88 324 MET A O 1
ATOM 2578 N N . LEU A 1 325 ? 11.988 -4.509 7.707 1.00 89.62 325 LEU A N 1
ATOM 2579 C CA . LEU A 1 325 ? 11.693 -5.940 7.571 1.00 89.62 325 LEU A CA 1
ATOM 2580 C C . LEU A 1 325 ? 11.867 -6.670 8.907 1.00 89.62 325 LEU A C 1
ATOM 2582 O O . LEU A 1 325 ? 11.120 -7.599 9.183 1.00 89.62 325 LEU A O 1
ATOM 2586 N N . CYS A 1 326 ? 12.841 -6.259 9.723 1.00 91.81 326 CYS A N 1
ATOM 2587 C CA . CYS A 1 326 ? 13.006 -6.783 11.076 1.00 91.81 326 CYS A CA 1
ATOM 2588 C C . CYS A 1 326 ? 11.790 -6.445 11.946 1.00 91.81 326 CYS A C 1
ATOM 2590 O O . CYS A 1 326 ? 11.279 -7.325 12.630 1.00 91.81 326 CYS A O 1
ATOM 2592 N N . PHE A 1 327 ? 11.306 -5.204 11.856 1.00 93.19 327 PHE A N 1
ATOM 2593 C CA . PHE A 1 327 ? 10.114 -4.751 12.561 1.00 93.19 327 PHE A CA 1
ATOM 2594 C C . PHE A 1 327 ? 8.893 -5.587 12.166 1.00 93.19 327 PHE A C 1
ATOM 2596 O O . PHE A 1 327 ? 8.284 -6.236 13.006 1.00 93.19 327 PHE A O 1
ATOM 2603 N N . LEU A 1 328 ? 8.583 -5.658 10.869 1.00 92.56 328 LEU A N 1
ATOM 2604 C CA . LEU A 1 328 ? 7.426 -6.412 10.378 1.00 92.56 328 LEU A CA 1
ATOM 2605 C C . LEU A 1 328 ? 7.497 -7.907 10.734 1.00 92.56 328 LEU A C 1
ATOM 2607 O O . LEU A 1 328 ? 6.481 -8.519 11.055 1.00 92.56 328 LEU A O 1
ATOM 2611 N N . HIS A 1 329 ? 8.698 -8.493 10.706 1.00 94.81 329 HIS A N 1
ATOM 2612 C CA . HIS A 1 329 ? 8.927 -9.875 11.121 1.00 94.81 329 HIS A CA 1
ATOM 2613 C C . HIS A 1 329 ? 8.562 -10.102 12.593 1.00 94.81 329 HIS A C 1
ATOM 2615 O O . HIS A 1 329 ? 7.771 -10.995 12.896 1.00 94.81 329 HIS A O 1
ATOM 2621 N N . SER A 1 330 ? 9.127 -9.304 13.505 1.00 96.12 330 SER A N 1
ATOM 2622 C CA . SER A 1 330 ? 8.846 -9.431 14.940 1.00 96.12 330 SER A CA 1
ATOM 2623 C C . SER A 1 330 ? 7.384 -9.124 15.268 1.00 96.12 330 SER A C 1
ATOM 2625 O O . SER A 1 330 ? 6.808 -9.822 16.095 1.00 96.12 330 SER A O 1
ATOM 2627 N N . ASP A 1 331 ? 6.761 -8.170 14.573 1.00 95.62 331 ASP A N 1
ATOM 2628 C CA . ASP A 1 331 ? 5.354 -7.805 14.777 1.00 95.62 331 ASP A CA 1
ATOM 2629 C C . ASP A 1 331 ? 4.388 -8.927 14.380 1.00 95.62 331 ASP A C 1
ATOM 2631 O O . ASP A 1 331 ? 3.510 -9.313 15.151 1.00 95.62 331 ASP A O 1
ATOM 2635 N N . LEU A 1 332 ? 4.594 -9.542 13.210 1.00 96.81 332 LEU A N 1
ATOM 2636 C CA . LEU A 1 332 ? 3.788 -10.695 12.810 1.00 96.81 332 LEU A CA 1
ATOM 2637 C C . LEU A 1 332 ? 3.988 -11.878 13.767 1.00 96.81 332 LEU A C 1
ATOM 2639 O O . LEU A 1 332 ? 3.031 -12.587 14.090 1.00 96.81 332 LEU A O 1
ATOM 2643 N N . ARG A 1 333 ? 5.226 -12.108 14.222 1.00 97.81 333 ARG A N 1
ATOM 2644 C CA . ARG A 1 333 ? 5.533 -13.186 15.168 1.00 97.81 333 ARG A CA 1
ATOM 2645 C C . ARG A 1 333 ? 4.867 -12.971 16.514 1.00 97.81 333 ARG A C 1
ATOM 2647 O O . ARG A 1 333 ? 4.263 -13.920 17.004 1.00 97.81 333 ARG A O 1
ATOM 2654 N N . SER A 1 334 ? 4.962 -11.778 17.102 1.00 96.44 334 SER A N 1
ATOM 2655 C CA . SER A 1 334 ? 4.329 -11.505 18.394 1.00 96.44 334 SER A CA 1
ATOM 2656 C C . SER A 1 334 ? 2.822 -11.721 18.312 1.00 96.44 334 SER A C 1
ATOM 2658 O O . SER A 1 334 ? 2.264 -12.435 19.142 1.00 96.44 334 SER A O 1
ATOM 2660 N N . ALA A 1 335 ? 2.186 -11.221 17.250 1.00 94.94 335 ALA A N 1
ATOM 2661 C CA . ALA A 1 335 ? 0.763 -11.406 17.003 1.00 94.94 335 ALA A CA 1
ATOM 2662 C C . ALA A 1 335 ? 0.381 -12.895 16.876 1.00 94.94 335 ALA A C 1
ATOM 2664 O O . ALA A 1 335 ? -0.561 -13.361 17.516 1.00 94.94 335 ALA A O 1
ATOM 2665 N N . CYS A 1 336 ? 1.155 -13.679 16.117 1.00 97.56 336 CYS A N 1
ATOM 2666 C CA . CYS A 1 336 ? 0.925 -15.120 16.004 1.00 97.56 336 CYS A CA 1
ATOM 2667 C C . CYS A 1 336 ? 1.108 -15.850 17.344 1.00 97.56 336 CYS A C 1
ATOM 2669 O O . CYS A 1 336 ? 0.315 -16.728 17.674 1.00 97.56 336 CYS A O 1
ATOM 2671 N N . LEU A 1 337 ? 2.146 -15.507 18.109 1.00 97.31 337 LEU A N 1
ATOM 2672 C CA . LEU A 1 337 ? 2.454 -16.138 19.395 1.00 97.31 337 LEU A CA 1
ATOM 2673 C C . LEU A 1 337 ? 1.381 -15.829 20.445 1.00 97.31 337 LEU A C 1
ATOM 2675 O O . LEU A 1 337 ? 0.940 -16.756 21.122 1.00 97.31 337 LEU A O 1
ATOM 2679 N N . ARG A 1 338 ? 0.882 -14.583 20.504 1.00 93.56 338 ARG A N 1
ATOM 2680 C CA . ARG A 1 338 ? -0.289 -14.210 21.321 1.00 93.56 338 ARG A CA 1
ATOM 2681 C C . ARG A 1 338 ? -1.489 -15.093 20.992 1.00 93.56 338 ARG A C 1
ATOM 2683 O O . ARG A 1 338 ? -2.043 -15.729 21.880 1.00 93.56 338 ARG A O 1
ATOM 2690 N N . CYS A 1 339 ? -1.844 -15.218 19.710 1.00 93.50 339 CYS A N 1
ATOM 2691 C CA . CYS A 1 339 ? -2.969 -16.061 19.289 1.00 93.50 339 CYS A CA 1
ATOM 2692 C C . CYS A 1 339 ? -2.785 -17.556 19.606 1.00 93.50 339 CYS A C 1
ATOM 2694 O O . CYS A 1 339 ? -3.770 -18.288 19.670 1.00 93.50 339 CYS A O 1
ATOM 2696 N N . LEU A 1 340 ? -1.547 -18.027 19.776 1.00 96.31 340 LEU A N 1
ATOM 2697 C CA . LEU A 1 340 ? -1.243 -19.405 20.170 1.00 96.31 340 LEU A CA 1
ATOM 2698 C C . LEU A 1 340 ? -1.159 -19.598 21.695 1.00 96.31 340 LEU A C 1
ATOM 2700 O O . LEU A 1 340 ? -0.986 -20.734 22.130 1.00 96.31 340 LEU A O 1
ATOM 2704 N N . GLY A 1 341 ? -1.297 -18.532 22.493 1.00 94.81 341 GLY A N 1
ATOM 2705 C CA . GLY A 1 341 ? -1.158 -18.566 23.953 1.00 94.81 341 GLY A CA 1
ATOM 2706 C C . GLY A 1 341 ? 0.294 -18.610 24.447 1.00 94.81 341 GLY A C 1
ATOM 2707 O O . GLY A 1 341 ? 0.543 -18.895 25.614 1.00 94.81 341 GLY A O 1
ATOM 2708 N N . GLU A 1 342 ? 1.266 -18.330 23.577 1.00 96.44 342 GLU A N 1
ATOM 2709 C CA . GLU A 1 342 ? 2.703 -18.335 23.884 1.00 96.44 342 GLU A CA 1
ATOM 2710 C C . GLU A 1 342 ? 3.150 -16.957 24.418 1.00 96.44 342 GLU A C 1
ATOM 2712 O O . GLU A 1 342 ? 4.016 -16.291 23.843 1.00 96.44 342 GLU A O 1
ATOM 2717 N N . GLU A 1 343 ? 2.535 -16.521 25.520 1.00 93.00 343 GLU A N 1
ATOM 2718 C CA . GLU A 1 343 ? 2.654 -15.180 26.127 1.00 93.00 343 GLU A CA 1
ATOM 2719 C C . GLU A 1 343 ? 4.112 -14.703 26.273 1.00 93.00 343 GLU A C 1
ATOM 2721 O O . GLU A 1 343 ? 4.509 -13.697 25.690 1.00 93.00 343 GLU A O 1
ATOM 2726 N N . GLN A 1 344 ? 4.964 -15.486 26.943 1.00 94.81 344 GLN A N 1
ATOM 2727 C CA . GLN A 1 344 ? 6.372 -15.121 27.173 1.00 94.81 344 GLN A CA 1
ATOM 2728 C C . GLN A 1 344 ? 7.195 -15.006 25.883 1.00 94.81 344 GLN A C 1
ATOM 2730 O O . GLN A 1 344 ? 8.246 -14.359 25.847 1.00 94.81 344 GLN A O 1
ATOM 2735 N N . ALA A 1 345 ? 6.819 -15.735 24.832 1.00 95.81 345 ALA A N 1
ATOM 2736 C CA . ALA A 1 345 ? 7.494 -15.639 23.545 1.00 95.81 345 ALA A CA 1
ATOM 2737 C C . ALA A 1 345 ? 7.016 -14.397 22.782 1.00 95.81 345 ALA A C 1
ATOM 2739 O O . ALA A 1 345 ? 7.836 -13.732 22.150 1.00 95.81 345 ALA A O 1
ATOM 2740 N N . ALA A 1 346 ? 5.726 -14.070 22.881 1.00 95.19 346 ALA A N 1
ATOM 2741 C CA . ALA A 1 346 ? 5.156 -12.860 22.309 1.00 95.19 346 ALA A CA 1
ATOM 2742 C C . ALA A 1 346 ? 5.746 -11.592 22.936 1.00 95.19 346 ALA A C 1
ATOM 2744 O O . ALA A 1 346 ? 6.243 -10.744 22.200 1.00 95.19 346 ALA A O 1
ATOM 2745 N N . GLU A 1 347 ? 5.795 -11.508 24.268 1.00 93.81 347 GLU A N 1
ATOM 2746 C CA . GLU A 1 347 ? 6.387 -10.376 25.000 1.00 93.81 347 GLU A CA 1
ATOM 2747 C C . GLU A 1 347 ? 7.853 -10.151 24.612 1.00 93.81 347 GLU A C 1
ATOM 2749 O O . GLU A 1 347 ? 8.308 -9.023 24.435 1.00 93.81 347 GLU A O 1
ATOM 2754 N N . ARG A 1 348 ? 8.608 -11.237 24.395 1.00 96.00 348 ARG A N 1
ATOM 2755 C CA . ARG A 1 348 ? 9.993 -11.152 23.913 1.00 96.00 348 ARG A CA 1
ATOM 2756 C C . ARG A 1 348 ? 10.104 -10.585 22.502 1.00 96.00 348 ARG A C 1
ATOM 2758 O O . ARG A 1 348 ? 11.112 -9.955 22.199 1.00 96.00 348 ARG A O 1
ATOM 2765 N N . GLU A 1 349 ? 9.146 -10.846 21.618 1.00 96.25 349 GLU A N 1
ATOM 2766 C CA . GLU A 1 349 ? 9.117 -10.213 20.294 1.00 96.25 349 GLU A CA 1
ATOM 2767 C C . GLU A 1 349 ? 8.636 -8.755 20.382 1.00 96.25 349 GLU A C 1
ATOM 2769 O O . GLU A 1 349 ? 9.181 -7.905 19.686 1.00 96.25 349 GLU A 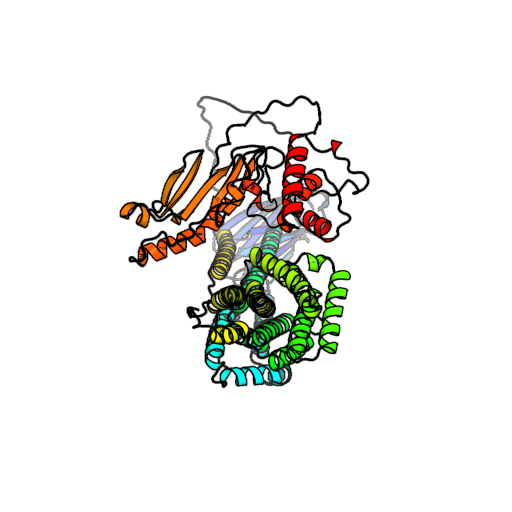O 1
ATOM 2774 N N . GLU A 1 350 ? 7.691 -8.441 21.273 1.00 93.56 350 GLU A N 1
ATOM 2775 C CA . GLU A 1 350 ? 7.202 -7.075 21.523 1.00 93.56 350 GLU A CA 1
ATOM 2776 C C . GLU A 1 350 ? 8.310 -6.164 22.064 1.00 93.56 350 GLU A C 1
ATOM 2778 O O . GLU A 1 350 ? 8.537 -5.091 21.507 1.00 93.56 350 GLU A O 1
ATOM 2783 N N . LEU A 1 351 ? 9.094 -6.636 23.035 1.00 93.06 351 LEU A N 1
ATOM 2784 C CA . LEU A 1 351 ? 10.247 -5.901 23.559 1.00 93.0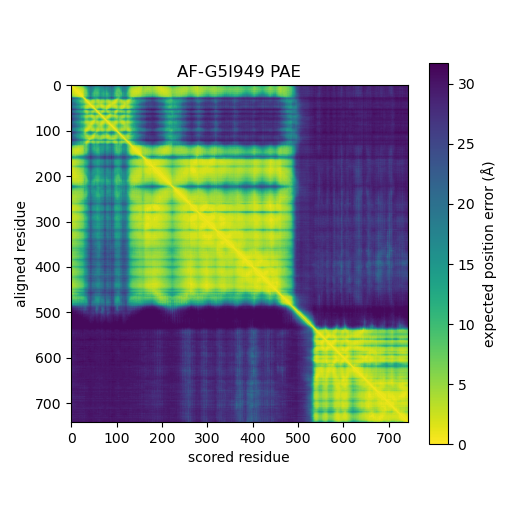6 351 LEU A CA 1
ATOM 2785 C C . LEU A 1 351 ? 11.299 -5.617 22.473 1.00 93.06 351 LEU A C 1
ATOM 2787 O O . LEU A 1 351 ? 11.886 -4.538 22.432 1.00 93.06 351 LEU A O 1
ATOM 2791 N N . LYS A 1 352 ? 11.535 -6.559 21.547 1.00 94.69 352 LYS A N 1
ATOM 2792 C CA . LYS A 1 352 ? 12.442 -6.309 20.409 1.00 94.69 352 LYS A CA 1
ATOM 2793 C C . LYS A 1 352 ? 11.931 -5.190 19.508 1.00 94.69 352 LYS A C 1
ATOM 2795 O O . LYS A 1 352 ? 12.746 -4.480 18.925 1.00 94.69 352 LYS A O 1
ATOM 2800 N N . LEU A 1 353 ? 10.614 -5.061 19.349 1.00 93.56 353 LEU A N 1
ATOM 2801 C CA . LEU A 1 353 ? 10.021 -3.987 18.554 1.00 93.56 353 LEU A CA 1
ATOM 2802 C C . LEU A 1 353 ? 10.239 -2.638 19.231 1.00 93.56 353 LEU A C 1
ATOM 2804 O O . LEU A 1 353 ? 10.648 -1.704 18.550 1.00 93.56 353 LEU A O 1
ATOM 2808 N N . GLU A 1 354 ? 10.025 -2.553 20.544 1.00 90.75 354 GLU A N 1
ATOM 2809 C CA . GLU A 1 354 ? 10.263 -1.333 21.328 1.00 90.75 354 GLU A CA 1
ATOM 2810 C C . GLU A 1 354 ? 11.719 -0.875 21.213 1.00 90.75 354 GLU A C 1
ATOM 2812 O O . GLU A 1 354 ? 11.973 0.235 20.747 1.00 90.75 354 GLU A O 1
ATOM 2817 N N . ILE A 1 355 ? 12.672 -1.777 21.479 1.00 90.94 355 ILE A N 1
ATOM 2818 C CA . ILE A 1 355 ? 14.110 -1.503 21.327 1.00 90.94 355 ILE A CA 1
ATOM 2819 C C . ILE A 1 355 ? 14.429 -1.032 19.900 1.00 90.94 355 ILE A C 1
ATOM 2821 O O . ILE A 1 355 ? 15.188 -0.088 19.697 1.00 90.94 355 ILE A O 1
ATOM 2825 N N . MET A 1 356 ? 13.829 -1.648 18.879 1.00 91.69 356 MET A N 1
ATOM 2826 C CA . MET A 1 356 ? 14.080 -1.267 17.487 1.00 91.69 356 MET A CA 1
ATOM 2827 C C . MET A 1 356 ? 13.544 0.126 17.140 1.00 91.69 356 MET A C 1
ATOM 2829 O O . MET A 1 356 ? 14.159 0.824 16.330 1.00 91.69 356 MET A O 1
ATOM 2833 N N . LEU A 1 357 ? 12.412 0.531 17.719 1.00 89.31 357 LEU A N 1
ATOM 2834 C CA . LEU A 1 357 ? 11.858 1.874 17.539 1.00 89.31 357 LEU A CA 1
ATOM 2835 C C . LEU A 1 357 ? 12.717 2.935 18.238 1.00 89.31 357 LEU A C 1
ATOM 2837 O O . LEU A 1 357 ? 12.903 4.014 17.674 1.00 89.31 357 LEU A O 1
ATOM 2841 N N . GLU A 1 358 ? 13.294 2.612 19.396 1.00 89.31 358 GLU A N 1
ATOM 2842 C CA . GLU A 1 358 ? 14.263 3.470 20.089 1.00 89.31 358 GLU A CA 1
ATOM 2843 C C . GLU A 1 358 ? 15.566 3.621 19.292 1.00 89.31 358 GLU A C 1
ATOM 2845 O O . GLU A 1 358 ? 16.029 4.735 19.045 1.00 89.31 358 GLU A O 1
ATOM 2850 N N . GLU A 1 359 ? 16.140 2.508 18.825 1.00 90.44 359 GLU A N 1
ATOM 2851 C CA . GLU A 1 359 ? 17.383 2.502 18.044 1.00 90.44 359 GLU A CA 1
ATOM 2852 C C . GLU A 1 359 ? 17.210 3.110 16.644 1.00 90.44 359 GLU A C 1
ATOM 2854 O O . GLU A 1 359 ? 18.169 3.597 16.039 1.00 90.44 359 GLU A O 1
ATOM 2859 N N . THR A 1 360 ? 15.986 3.085 16.105 1.00 89.50 360 THR A N 1
ATOM 2860 C CA . THR A 1 360 ? 15.682 3.529 14.740 1.00 89.50 360 THR A CA 1
ATOM 2861 C C . THR A 1 360 ? 14.516 4.534 14.697 1.00 89.50 360 THR A C 1
ATOM 2863 O O . THR A 1 360 ? 13.470 4.239 14.110 1.00 89.50 360 THR A O 1
ATOM 2866 N N . PRO A 1 361 ? 14.689 5.777 15.199 1.00 85.06 361 PRO A N 1
ATOM 2867 C CA . PRO A 1 361 ? 13.582 6.727 15.379 1.00 85.06 361 PRO A CA 1
ATOM 2868 C C . PRO A 1 361 ? 12.845 7.125 14.094 1.00 85.06 361 PRO A C 1
ATOM 2870 O O . PRO A 1 361 ? 11.687 7.539 14.128 1.00 85.06 361 PRO A O 1
ATOM 2873 N N . TRP A 1 362 ? 13.485 7.009 12.924 1.00 82.38 362 TRP A N 1
ATOM 2874 C CA . TRP A 1 362 ? 12.820 7.320 11.655 1.00 82.38 362 TRP A CA 1
ATOM 2875 C C . TRP A 1 362 ? 11.698 6.327 11.312 1.00 82.38 362 TRP A C 1
ATOM 2877 O O . TRP A 1 362 ? 10.792 6.702 10.568 1.00 82.38 362 TRP A O 1
ATOM 2887 N N . LEU A 1 363 ? 11.711 5.104 11.866 1.00 79.19 363 LEU A N 1
ATOM 2888 C CA . LEU A 1 363 ? 10.602 4.153 11.723 1.00 79.19 363 LEU A CA 1
ATOM 2889 C C . LEU A 1 363 ? 9.312 4.710 12.333 1.00 79.19 363 LEU A C 1
ATOM 2891 O O . LEU A 1 363 ? 8.241 4.517 11.764 1.00 79.19 363 LEU A O 1
ATOM 2895 N N . CYS A 1 364 ? 9.413 5.489 13.412 1.00 80.44 364 CYS A N 1
ATOM 2896 C CA . CYS A 1 364 ? 8.270 6.117 14.073 1.00 80.44 364 CYS A CA 1
ATOM 2897 C C . CYS A 1 364 ? 7.565 7.171 13.203 1.00 80.44 364 CYS A C 1
ATOM 2899 O O . CYS A 1 364 ? 6.460 7.585 13.536 1.00 80.44 364 CYS A O 1
ATOM 2901 N N . LYS A 1 365 ? 8.159 7.600 12.077 1.00 82.75 365 LYS A N 1
ATOM 2902 C CA . LYS A 1 365 ? 7.492 8.468 11.085 1.00 82.75 365 LYS A CA 1
ATOM 2903 C C . LYS A 1 365 ? 6.539 7.699 10.165 1.00 82.75 365 LYS A C 1
ATOM 2905 O O . LYS A 1 365 ? 5.784 8.311 9.414 1.00 82.75 365 LYS A O 1
ATOM 2910 N N . ASN A 1 366 ? 6.598 6.367 10.162 1.00 84.19 366 ASN A N 1
ATOM 2911 C CA . ASN A 1 366 ? 5.719 5.545 9.345 1.00 84.19 366 ASN A CA 1
ATOM 2912 C C . ASN A 1 366 ? 4.329 5.452 9.997 1.00 84.19 366 ASN A C 1
ATOM 2914 O O . ASN A 1 366 ? 4.200 4.955 11.115 1.00 84.19 366 ASN A O 1
ATOM 2918 N N . LYS A 1 367 ? 3.290 5.882 9.271 1.00 84.06 367 LYS A N 1
ATOM 2919 C CA . LYS A 1 367 ? 1.900 5.872 9.752 1.00 84.06 367 LYS A CA 1
ATOM 2920 C C . LYS A 1 367 ? 1.416 4.479 10.176 1.00 84.06 367 LYS A C 1
ATOM 2922 O O . LYS A 1 367 ? 0.718 4.370 11.176 1.00 84.06 367 LYS A O 1
ATOM 2927 N N . ASP A 1 368 ? 1.820 3.413 9.481 1.00 83.69 368 ASP A N 1
ATOM 2928 C CA . ASP A 1 368 ? 1.435 2.040 9.841 1.00 83.69 368 ASP A CA 1
ATOM 2929 C C . ASP A 1 368 ? 2.048 1.619 11.184 1.00 83.69 368 ASP A C 1
ATOM 2931 O O . ASP A 1 368 ? 1.398 0.953 11.987 1.00 83.69 368 ASP A O 1
ATOM 2935 N N . ILE A 1 369 ? 3.285 2.048 11.452 1.00 87.06 369 ILE A N 1
ATOM 2936 C CA . ILE A 1 369 ? 3.971 1.792 12.725 1.00 87.06 369 ILE A CA 1
ATOM 2937 C C . ILE A 1 369 ? 3.317 2.593 13.849 1.00 87.06 369 ILE A C 1
ATOM 2939 O O . ILE A 1 369 ? 3.073 2.041 14.916 1.00 87.06 369 ILE A O 1
ATOM 2943 N N . GLN A 1 370 ? 2.971 3.860 13.607 1.00 85.19 370 GLN A N 1
ATOM 2944 C CA . GLN A 1 370 ? 2.243 4.684 14.578 1.00 85.19 370 GLN A CA 1
ATOM 2945 C C . GLN A 1 370 ? 0.895 4.052 14.949 1.00 85.19 370 GLN A C 1
ATOM 2947 O O . GLN A 1 370 ? 0.581 3.912 16.132 1.00 85.19 370 GLN A O 1
ATOM 2952 N N . MET A 1 371 ? 0.132 3.594 13.950 1.00 85.94 371 MET A N 1
ATOM 2953 C CA . MET A 1 371 ? -1.133 2.888 14.173 1.00 85.94 371 MET A CA 1
ATOM 2954 C C . MET A 1 371 ? -0.931 1.576 14.931 1.00 85.94 371 MET A C 1
ATOM 2956 O O . MET A 1 371 ? -1.684 1.273 15.856 1.00 85.94 371 MET A O 1
ATOM 2960 N N . ARG A 1 372 ? 0.111 0.807 14.607 1.00 88.94 372 ARG A N 1
ATOM 2961 C CA . ARG A 1 372 ? 0.462 -0.395 15.369 1.00 88.94 372 ARG A CA 1
ATOM 2962 C C . ARG A 1 372 ? 0.778 -0.061 16.826 1.00 88.94 372 ARG A C 1
ATOM 2964 O O . ARG A 1 372 ? 0.309 -0.775 17.710 1.00 88.94 372 ARG A O 1
ATOM 2971 N N . SER A 1 373 ? 1.563 0.983 17.090 1.00 87.81 373 SER A N 1
ATOM 2972 C CA . SER A 1 373 ? 1.940 1.389 18.451 1.00 87.81 373 SER A CA 1
ATOM 2973 C C . SER A 1 373 ? 0.726 1.799 19.279 1.00 87.81 373 SER A C 1
ATOM 2975 O O . SER A 1 373 ? 0.590 1.344 20.412 1.00 87.81 373 SER A O 1
ATOM 2977 N N . LEU A 1 374 ? -0.208 2.558 18.698 1.00 89.12 374 LEU A N 1
ATOM 2978 C CA . LEU A 1 374 ? -1.467 2.893 19.366 1.00 89.12 374 LEU A CA 1
ATOM 2979 C C . LEU A 1 374 ? -2.311 1.637 19.638 1.00 89.12 374 LEU A C 1
ATOM 2981 O O . LEU A 1 374 ? -2.809 1.445 20.743 1.00 89.12 374 LEU A O 1
ATOM 2985 N N . SER A 1 375 ? -2.386 0.717 18.672 1.00 92.12 375 SER A N 1
ATOM 2986 C CA . SER A 1 375 ? -3.056 -0.574 18.859 1.00 92.12 375 SER A CA 1
ATOM 2987 C C . SER A 1 375 ? -2.414 -1.426 19.966 1.00 92.12 375 SER A C 1
ATOM 2989 O O . SER A 1 375 ? -3.115 -2.140 20.679 1.00 92.12 375 SER A O 1
ATOM 2991 N N . ALA A 1 376 ? -1.092 -1.343 20.148 1.00 90.25 376 ALA A N 1
ATOM 2992 C CA . ALA A 1 376 ? -0.393 -2.000 21.250 1.00 90.25 376 ALA A CA 1
ATOM 2993 C C . ALA A 1 376 ? -0.695 -1.343 22.609 1.00 90.25 376 ALA A C 1
ATOM 2995 O O . ALA A 1 376 ? -0.947 -2.075 23.563 1.00 90.25 376 ALA A O 1
ATOM 2996 N N . LYS A 1 377 ? -0.759 -0.001 22.683 1.00 91.31 377 LYS A N 1
ATOM 2997 C CA . LYS A 1 377 ? -1.196 0.734 23.889 1.00 91.31 377 LYS A CA 1
ATOM 2998 C C . LYS A 1 377 ? -2.584 0.264 24.335 1.00 91.31 377 LYS A C 1
ATOM 3000 O O . LYS A 1 377 ? -2.758 -0.105 25.491 1.00 91.31 377 LYS A O 1
ATOM 3005 N N . ILE A 1 378 ? -3.536 0.194 23.401 1.00 94.69 378 ILE A N 1
ATOM 3006 C CA . ILE A 1 378 ? -4.912 -0.253 23.671 1.00 94.69 378 ILE A CA 1
ATOM 3007 C C . ILE A 1 378 ? -4.932 -1.701 24.180 1.00 94.69 378 ILE A C 1
ATOM 3009 O O . ILE A 1 378 ? -5.555 -1.982 25.199 1.00 94.69 378 ILE A O 1
ATOM 3013 N N . ARG A 1 379 ? -4.189 -2.623 23.549 1.00 92.56 379 ARG A N 1
ATOM 3014 C CA . ARG A 1 379 ? -4.052 -4.001 24.065 1.00 92.56 379 ARG A CA 1
ATOM 3015 C C . ARG A 1 379 ? -3.464 -4.053 25.476 1.00 92.56 379 ARG A C 1
ATOM 3017 O O . ARG A 1 379 ? -3.883 -4.898 26.266 1.00 92.56 379 ARG A O 1
ATOM 3024 N N . GLY A 1 380 ? -2.511 -3.174 25.784 1.00 91.19 380 GLY A N 1
ATOM 3025 C CA . GLY A 1 380 ? -1.939 -3.035 27.122 1.00 91.19 380 GLY A CA 1
ATOM 3026 C C . GLY A 1 380 ? -2.988 -2.627 28.156 1.00 91.19 380 GLY A C 1
ATOM 3027 O O . GLY A 1 380 ? -3.073 -3.266 29.200 1.00 91.19 380 GLY A O 1
ATOM 3028 N N . LEU A 1 381 ? -3.835 -1.642 27.835 1.00 95.50 381 LEU A N 1
ATOM 3029 C CA . LEU A 1 381 ? -4.950 -1.214 28.692 1.00 95.50 381 LEU A CA 1
ATOM 3030 C C . LEU A 1 381 ? -5.942 -2.356 28.945 1.00 95.50 381 LEU A C 1
ATOM 3032 O O . LEU A 1 381 ? -6.268 -2.639 30.094 1.00 95.50 381 LEU A O 1
ATOM 3036 N N . ILE A 1 382 ? -6.332 -3.079 27.888 1.00 94.75 382 ILE A N 1
ATOM 3037 C CA . ILE A 1 382 ? -7.224 -4.246 27.995 1.00 94.75 382 ILE A CA 1
ATOM 3038 C C . ILE A 1 382 ? -6.613 -5.310 28.912 1.00 94.75 382 ILE A C 1
ATOM 3040 O O . ILE A 1 382 ? -7.273 -5.805 29.821 1.00 94.75 382 ILE A O 1
ATOM 3044 N N . SER A 1 383 ? -5.337 -5.639 28.702 1.00 90.06 383 SER A N 1
ATOM 3045 C CA . SER A 1 383 ? -4.631 -6.651 29.501 1.00 90.06 383 SER A CA 1
ATOM 3046 C C . SER A 1 383 ? -4.438 -6.209 30.957 1.00 90.06 383 SER A C 1
ATOM 3048 O O . SER A 1 383 ? -4.424 -7.044 31.857 1.00 90.06 383 SER A O 1
ATOM 3050 N N . GLY A 1 384 ? -4.306 -4.901 31.191 1.00 92.31 384 GLY A N 1
ATOM 3051 C CA . GLY A 1 384 ? -4.244 -4.289 32.518 1.00 92.31 384 GLY A CA 1
ATOM 3052 C C . GLY A 1 384 ? -5.602 -4.151 33.217 1.00 92.31 384 GLY A C 1
ATOM 3053 O O . GLY A 1 384 ? -5.630 -3.814 34.397 1.00 92.31 384 GLY A O 1
ATOM 3054 N N . GLY A 1 385 ? -6.709 -4.429 32.519 1.00 94.31 385 GLY A N 1
ATOM 3055 C CA . GLY A 1 385 ? -8.073 -4.338 33.042 1.00 94.31 385 GLY A CA 1
ATOM 3056 C C . GLY A 1 385 ? -8.707 -2.944 32.971 1.00 94.31 385 GLY A C 1
ATOM 3057 O O . GLY A 1 385 ? -9.835 -2.780 33.429 1.00 94.31 385 GLY A O 1
ATOM 3058 N N . ASP A 1 386 ? -8.031 -1.956 32.382 1.00 96.81 386 ASP A N 1
ATOM 3059 C CA . ASP A 1 386 ? -8.559 -0.598 32.203 1.00 96.81 386 ASP A CA 1
ATOM 3060 C C . ASP A 1 386 ? -9.408 -0.518 30.924 1.00 96.81 386 ASP A C 1
ATOM 3062 O O . ASP A 1 386 ? -8.997 -0.013 29.873 1.00 96.81 386 ASP A O 1
ATOM 3066 N N . LEU A 1 387 ? -10.589 -1.136 30.994 1.00 97.31 387 LEU A N 1
ATOM 3067 C CA . LEU A 1 387 ? -11.483 -1.303 29.850 1.00 97.31 387 LEU A CA 1
ATOM 3068 C C . LEU A 1 387 ? -12.118 0.017 29.392 1.00 97.31 387 LEU A C 1
ATOM 3070 O O . LEU A 1 387 ? -12.336 0.191 28.194 1.00 97.31 387 LEU A O 1
ATOM 3074 N N . GLU A 1 388 ? -12.382 0.948 30.311 1.00 95.75 388 GLU A N 1
ATOM 3075 C CA . GLU A 1 388 ? -12.954 2.260 29.983 1.00 95.75 388 GLU A CA 1
ATOM 3076 C C . GLU A 1 388 ? -11.960 3.103 29.178 1.00 95.75 388 GLU A C 1
ATOM 3078 O O . GLU A 1 388 ? -12.304 3.613 28.108 1.00 95.75 388 GLU A O 1
ATOM 3083 N N . GLN A 1 389 ? -10.696 3.174 29.612 1.00 94.56 389 GLN A N 1
ATOM 3084 C CA . GLN A 1 389 ? -9.670 3.872 28.839 1.00 94.56 389 GLN A CA 1
ATOM 3085 C C . GLN A 1 389 ? -9.396 3.167 27.504 1.00 94.56 389 GLN A C 1
ATOM 3087 O O . GLN A 1 389 ? -9.187 3.830 26.484 1.00 94.56 389 GLN A O 1
ATOM 3092 N N . ALA A 1 390 ? -9.428 1.829 27.473 1.00 96.38 390 ALA A N 1
ATOM 3093 C CA . ALA A 1 390 ? -9.290 1.072 26.231 1.00 96.38 390 ALA A CA 1
ATOM 3094 C C . ALA A 1 390 ? -10.413 1.382 25.227 1.00 96.38 390 ALA A C 1
ATOM 3096 O O . ALA A 1 390 ? -10.144 1.497 24.031 1.00 96.38 390 ALA A O 1
ATOM 3097 N N . GLU A 1 391 ? -11.654 1.545 25.695 1.00 96.50 391 GLU A N 1
ATOM 3098 C CA . GLU A 1 391 ? -12.782 1.970 24.865 1.00 96.50 391 GLU A CA 1
ATOM 3099 C C . GLU A 1 391 ? -12.567 3.385 24.312 1.00 96.50 391 GLU A C 1
ATOM 3101 O O . GLU A 1 391 ? -12.755 3.599 23.114 1.00 96.50 391 GLU A O 1
ATOM 3106 N N . ILE A 1 392 ? -12.152 4.338 25.151 1.00 93.44 392 ILE A N 1
ATOM 3107 C CA . ILE A 1 392 ? -11.907 5.734 24.752 1.00 93.44 392 ILE A CA 1
ATOM 3108 C C . ILE A 1 392 ? -10.831 5.806 23.663 1.00 93.44 392 ILE A C 1
ATOM 3110 O O . ILE A 1 392 ? -11.066 6.343 22.578 1.00 93.44 392 ILE A O 1
ATOM 3114 N N . GLU A 1 393 ? -9.664 5.221 23.926 1.00 92.19 393 GLU A N 1
ATOM 3115 C CA . GLU A 1 393 ? -8.531 5.195 22.994 1.00 92.19 393 GLU A CA 1
ATOM 3116 C C . GLU A 1 393 ? -8.867 4.410 21.719 1.00 92.19 393 GLU A C 1
ATOM 3118 O O . GLU A 1 393 ? -8.457 4.769 20.614 1.00 92.19 393 GLU A O 1
ATOM 3123 N N . GLY A 1 394 ? -9.659 3.348 21.863 1.00 92.81 394 GLY A N 1
ATOM 3124 C CA . GLY A 1 394 ? -10.184 2.549 20.768 1.00 92.81 394 GLY A CA 1
ATOM 3125 C C . GLY A 1 394 ? -11.116 3.314 19.839 1.00 92.81 394 GLY A C 1
ATOM 3126 O O . GLY A 1 394 ? -10.956 3.256 18.620 1.00 92.81 394 GLY A O 1
ATOM 3127 N N . ASN A 1 395 ? -12.069 4.059 20.394 1.00 91.69 395 ASN A N 1
ATOM 3128 C CA . ASN A 1 395 ? -12.965 4.901 19.605 1.00 91.69 395 ASN A CA 1
ATOM 3129 C C . ASN A 1 395 ? -12.182 6.034 18.939 1.00 91.69 395 ASN A C 1
ATOM 3131 O O . ASN A 1 395 ? -12.319 6.238 17.739 1.00 91.69 395 ASN A O 1
ATOM 3135 N N . TYR A 1 396 ? -11.252 6.666 19.659 1.00 86.56 396 TYR A N 1
ATOM 3136 C CA . TYR A 1 396 ? -10.353 7.666 19.084 1.00 86.56 396 TYR A CA 1
ATOM 3137 C C . TYR A 1 396 ? -9.529 7.119 17.905 1.00 86.56 396 TYR A C 1
ATOM 3139 O O . TYR A 1 396 ? -9.383 7.777 16.870 1.00 86.56 396 TYR A O 1
ATOM 3147 N N . TYR A 1 397 ? -9.025 5.886 18.017 1.00 90.38 397 TYR A N 1
ATOM 3148 C CA . TYR A 1 397 ? -8.378 5.188 16.907 1.00 90.38 397 TYR A CA 1
ATOM 3149 C C . TYR A 1 397 ? -9.333 5.028 15.719 1.00 90.38 397 TYR A C 1
ATOM 3151 O O . TYR A 1 397 ? -8.965 5.293 14.571 1.00 90.38 397 TYR A O 1
ATOM 3159 N N . LEU A 1 398 ? -10.560 4.575 15.980 1.00 91.06 398 LEU A N 1
ATOM 3160 C CA . LEU A 1 398 ? -11.587 4.381 14.963 1.00 91.06 398 LEU A CA 1
ATOM 3161 C C . LEU A 1 398 ? -12.084 5.705 14.366 1.00 91.06 398 LEU A C 1
ATOM 3163 O O . LEU A 1 398 ? -12.523 5.709 13.225 1.00 91.06 398 LEU A O 1
ATOM 3167 N N . ASP A 1 399 ? -11.973 6.844 15.020 1.00 85.62 399 ASP A N 1
ATOM 3168 C CA . ASP A 1 399 ? -12.407 8.096 14.391 1.00 85.62 399 ASP A CA 1
ATOM 3169 C C . ASP A 1 399 ? -11.395 8.578 13.344 1.00 85.62 399 ASP A C 1
ATOM 3171 O O . ASP A 1 399 ? -11.769 9.134 12.316 1.00 85.62 399 ASP A O 1
ATOM 3175 N N . ARG A 1 400 ? -10.104 8.275 13.536 1.00 80.69 400 ARG A N 1
ATOM 3176 C CA . ARG A 1 400 ? -9.015 8.755 12.661 1.00 80.69 400 ARG A CA 1
ATOM 3177 C C . ARG A 1 400 ? -8.506 7.732 11.650 1.00 80.69 400 ARG A C 1
ATOM 3179 O O . ARG A 1 400 ? -7.837 8.080 10.675 1.00 80.69 400 ARG A O 1
ATOM 3186 N N . CYS A 1 401 ? -8.753 6.444 11.883 1.00 83.88 401 CYS A N 1
ATOM 3187 C CA . CYS A 1 401 ? -8.224 5.385 11.031 1.00 83.88 401 CYS A CA 1
ATOM 3188 C C . CYS A 1 401 ? -9.145 5.092 9.836 1.00 83.88 401 CYS A C 1
ATOM 3190 O O . CYS A 1 401 ? -9.985 4.195 9.894 1.00 83.88 401 CYS A O 1
ATOM 3192 N N . HIS A 1 402 ? -8.952 5.792 8.719 1.00 82.88 402 HIS A N 1
ATOM 3193 C CA . HIS A 1 402 ? -9.710 5.539 7.480 1.00 82.88 402 HIS A CA 1
ATOM 3194 C C . HIS A 1 402 ? -9.205 4.330 6.672 1.00 82.88 402 HIS A C 1
ATOM 3196 O O . HIS A 1 402 ? -9.833 3.918 5.704 1.00 82.88 402 HIS A O 1
ATOM 3202 N N . ASN A 1 403 ? -8.060 3.745 7.043 1.00 86.56 403 ASN A N 1
ATOM 3203 C CA . ASN A 1 403 ? -7.522 2.577 6.353 1.00 86.56 403 ASN A CA 1
ATOM 3204 C C . ASN A 1 403 ? -8.142 1.290 6.908 1.00 86.56 403 ASN A C 1
ATOM 3206 O O . ASN A 1 403 ? -7.808 0.854 8.011 1.00 86.56 403 ASN A O 1
ATOM 3210 N N . ASP A 1 404 ? -8.972 0.642 6.096 1.00 88.62 404 ASP A N 1
ATOM 3211 C CA . ASP A 1 404 ? -9.661 -0.604 6.433 1.00 88.62 404 ASP A CA 1
ATOM 3212 C C . ASP A 1 404 ? -8.741 -1.725 6.936 1.00 88.62 404 ASP A C 1
ATOM 3214 O O . ASP A 1 404 ? -9.138 -2.513 7.796 1.00 88.62 404 ASP A O 1
ATOM 3218 N N . TYR A 1 405 ? -7.493 -1.782 6.454 1.00 88.69 405 TYR A N 1
ATOM 3219 C CA . TYR A 1 405 ? -6.509 -2.768 6.907 1.00 88.69 405 TYR A CA 1
ATOM 3220 C C . TYR A 1 405 ? -6.302 -2.736 8.428 1.00 88.69 405 TYR A C 1
ATOM 3222 O O . TYR A 1 405 ? -6.241 -3.788 9.070 1.00 88.69 405 TYR A O 1
ATOM 3230 N N . HIS A 1 406 ? -6.202 -1.522 8.973 1.00 90.00 406 HIS A N 1
ATOM 3231 C CA . HIS A 1 406 ? -5.931 -1.215 10.378 1.00 90.00 406 HIS A CA 1
ATOM 3232 C C . HIS A 1 406 ? -7.220 -1.049 11.189 1.00 90.00 406 HIS A C 1
ATOM 3234 O O . HIS A 1 406 ? -7.293 -1.460 12.346 1.00 90.00 406 HIS A O 1
ATOM 3240 N N . ARG A 1 407 ? -8.262 -0.503 10.555 1.00 91.88 407 ARG A N 1
ATOM 3241 C CA . ARG A 1 407 ? -9.586 -0.294 11.147 1.00 91.88 407 ARG A CA 1
ATOM 3242 C C . ARG A 1 407 ? -10.264 -1.606 11.527 1.00 91.88 407 ARG A C 1
ATOM 3244 O O . ARG A 1 407 ? -10.804 -1.707 12.623 1.00 91.88 407 ARG A O 1
ATOM 3251 N N . LEU A 1 408 ? -10.217 -2.614 10.654 1.00 94.56 408 LEU A N 1
ATOM 3252 C CA . LEU A 1 408 ? -10.933 -3.879 10.851 1.00 94.56 408 LEU A CA 1
ATOM 3253 C C . LEU A 1 408 ? -10.515 -4.607 12.147 1.00 94.56 408 LEU A C 1
ATOM 3255 O O . LEU A 1 408 ? -11.398 -4.909 12.949 1.00 94.56 408 LEU A O 1
ATOM 3259 N N . PRO A 1 409 ? -9.218 -4.853 12.434 1.00 93.44 409 PRO A N 1
ATOM 3260 C CA . PRO A 1 409 ? -8.812 -5.438 13.714 1.00 93.44 409 PRO A CA 1
ATOM 3261 C C . PRO A 1 409 ? -9.235 -4.608 14.933 1.00 93.44 409 PRO A C 1
ATOM 3263 O O . PRO A 1 409 ? -9.566 -5.179 15.969 1.00 93.44 409 PRO A O 1
ATOM 3266 N N . MET A 1 410 ? -9.244 -3.275 14.816 1.00 95.88 410 MET A N 1
ATOM 3267 C CA . MET A 1 410 ? -9.665 -2.406 15.915 1.00 95.88 410 MET A CA 1
ATOM 3268 C C . MET A 1 410 ? -11.173 -2.492 16.168 1.00 95.88 410 MET A C 1
ATOM 3270 O O . MET A 1 410 ? -11.583 -2.591 17.317 1.00 95.88 410 MET A O 1
ATOM 3274 N N . LEU A 1 411 ? -12.002 -2.541 15.118 1.00 96.81 411 LEU A N 1
ATOM 3275 C CA . LEU A 1 411 ? -13.449 -2.749 15.257 1.00 96.81 411 LEU A CA 1
ATOM 3276 C C . LEU A 1 411 ? -13.756 -4.028 16.044 1.00 96.81 411 LEU A C 1
ATOM 3278 O O . LEU A 1 411 ? -14.615 -4.017 16.920 1.00 96.81 411 LEU A O 1
ATOM 3282 N N . ALA A 1 412 ? -13.036 -5.115 15.752 1.00 96.12 412 ALA A N 1
ATOM 3283 C CA . ALA A 1 412 ? -13.193 -6.379 16.467 1.00 96.12 412 ALA A CA 1
ATOM 3284 C C . ALA A 1 412 ? -12.789 -6.260 17.941 1.00 96.12 412 ALA A C 1
ATOM 3286 O O . ALA A 1 412 ? -13.552 -6.665 18.813 1.00 96.12 412 ALA A O 1
ATOM 3287 N N . MET A 1 413 ? -11.636 -5.647 18.209 1.00 96.31 413 MET A N 1
ATOM 3288 C CA . MET A 1 413 ? -11.126 -5.451 19.566 1.00 96.31 413 MET A CA 1
ATOM 3289 C C . MET A 1 413 ? -12.066 -4.588 20.417 1.00 96.31 413 MET A C 1
ATOM 3291 O O . MET A 1 413 ? -12.374 -4.946 21.547 1.00 96.31 413 MET A O 1
ATOM 3295 N N . ILE A 1 414 ? -12.569 -3.477 19.876 1.00 97.56 414 ILE A N 1
ATOM 3296 C CA . ILE A 1 414 ? -13.455 -2.574 20.622 1.00 97.56 414 ILE A CA 1
ATOM 3297 C C . ILE A 1 414 ? -14.866 -3.145 20.765 1.00 97.56 414 ILE A C 1
ATOM 3299 O O . ILE A 1 414 ? -15.512 -2.896 21.780 1.00 97.56 414 ILE A O 1
ATOM 3303 N N . ALA A 1 415 ? -15.330 -3.976 19.827 1.00 97.12 415 ALA A N 1
ATOM 3304 C CA . ALA A 1 415 ? -16.558 -4.740 20.031 1.00 97.12 415 ALA A CA 1
ATOM 3305 C C . ALA A 1 415 ? -16.445 -5.662 21.257 1.00 97.12 415 ALA A C 1
ATOM 3307 O O . ALA A 1 415 ? -17.354 -5.681 22.079 1.00 97.12 415 ALA A O 1
ATOM 3308 N N . GLU A 1 416 ? -15.317 -6.364 21.420 1.00 95.81 416 GLU A N 1
ATOM 3309 C CA . GLU A 1 416 ? -15.059 -7.208 22.598 1.00 95.81 416 GLU A CA 1
ATOM 3310 C C . GLU A 1 416 ? -14.975 -6.375 23.887 1.00 95.81 416 GLU A C 1
ATOM 3312 O O . GLU A 1 416 ? -15.574 -6.741 24.895 1.00 95.81 416 GLU A O 1
ATOM 3317 N N . VAL A 1 417 ? -14.302 -5.217 23.857 1.00 97.81 417 VAL A N 1
ATOM 3318 C CA . VAL A 1 417 ? -14.255 -4.295 25.010 1.00 97.81 417 VAL A CA 1
ATOM 3319 C C . VAL A 1 417 ? -15.652 -3.827 25.413 1.00 97.81 417 VAL A C 1
ATOM 3321 O O . VAL A 1 417 ? -15.994 -3.871 26.592 1.00 97.81 417 VAL A O 1
ATOM 3324 N N . LYS A 1 418 ? -16.493 -3.440 24.450 1.00 97.31 418 LYS A N 1
ATOM 3325 C CA . LYS A 1 418 ? -17.872 -3.008 24.718 1.00 97.31 418 LYS A CA 1
ATOM 3326 C C . LYS A 1 418 ? -18.748 -4.141 25.256 1.00 97.31 418 LYS A C 1
ATOM 3328 O O . LYS A 1 418 ? -19.587 -3.887 26.114 1.00 97.31 418 LYS A O 1
ATOM 3333 N N . GLU A 1 419 ? -18.545 -5.383 24.813 1.00 95.25 419 GLU A N 1
ATOM 3334 C CA . GLU A 1 419 ? -19.201 -6.552 25.419 1.00 95.25 419 GLU A CA 1
ATOM 3335 C C . GLU A 1 419 ? -18.780 -6.729 26.887 1.00 95.25 419 GLU A C 1
ATOM 3337 O O . GLU A 1 419 ? -19.642 -6.929 27.742 1.00 95.25 419 GLU A O 1
ATOM 3342 N N . MET A 1 420 ? -17.483 -6.597 27.194 1.00 96.94 420 MET A N 1
ATOM 3343 C CA . MET A 1 420 ? -16.966 -6.687 28.569 1.00 96.94 420 MET A CA 1
ATOM 3344 C C . MET A 1 420 ? -17.451 -5.545 29.475 1.00 96.94 420 MET A C 1
ATOM 3346 O O . MET A 1 420 ? -17.610 -5.753 30.673 1.00 96.94 420 MET A O 1
ATOM 3350 N N . LEU A 1 421 ? -17.720 -4.365 28.909 1.00 97.56 421 LEU A N 1
ATOM 3351 C CA . LEU A 1 421 ? -18.308 -3.208 29.597 1.00 97.56 421 LEU A CA 1
ATOM 3352 C C . LEU A 1 421 ? -19.845 -3.252 29.681 1.00 97.56 421 LEU A C 1
ATOM 3354 O O . LEU A 1 421 ? -20.466 -2.249 30.021 1.00 97.56 421 LEU A O 1
ATOM 3358 N N . GLU A 1 422 ? -20.474 -4.380 29.340 1.00 97.19 422 GLU A N 1
ATOM 3359 C CA . GLU A 1 422 ? -21.933 -4.552 29.354 1.00 97.19 422 GLU A CA 1
ATOM 3360 C C . GLU A 1 422 ? -22.692 -3.571 28.427 1.00 97.19 422 GLU A C 1
ATOM 3362 O O . GLU A 1 422 ? -23.841 -3.206 28.682 1.00 97.19 422 GLU A O 1
ATOM 3367 N N . LYS A 1 423 ? -22.086 -3.193 27.287 1.00 96.62 423 LYS A N 1
ATOM 3368 C CA . LYS A 1 423 ? -22.668 -2.333 26.231 1.00 96.62 423 LYS A CA 1
ATOM 3369 C C . LYS A 1 423 ? -22.984 -3.121 24.941 1.00 96.62 423 LYS A C 1
ATOM 3371 O O . LYS A 1 423 ? -22.410 -2.854 23.879 1.00 96.62 423 LYS A O 1
ATOM 3376 N N . PRO A 1 424 ? -23.912 -4.097 24.968 1.00 93.44 424 PRO A N 1
ATOM 3377 C CA . PRO A 1 424 ? -24.100 -5.049 23.869 1.00 93.44 424 PRO A CA 1
ATOM 3378 C C . PRO A 1 424 ? -24.655 -4.423 22.581 1.00 93.44 424 PRO A C 1
ATOM 3380 O O . PRO A 1 424 ? -24.355 -4.911 21.495 1.00 93.44 424 PRO A O 1
ATOM 3383 N N . LEU A 1 425 ? -25.450 -3.350 22.672 1.00 92.62 425 LEU A N 1
ATOM 3384 C CA . LEU A 1 425 ? -25.998 -2.670 21.489 1.00 92.62 425 LEU A CA 1
ATOM 3385 C C . LEU A 1 425 ? -24.900 -1.971 20.681 1.00 92.62 425 LEU A C 1
ATOM 3387 O O . LEU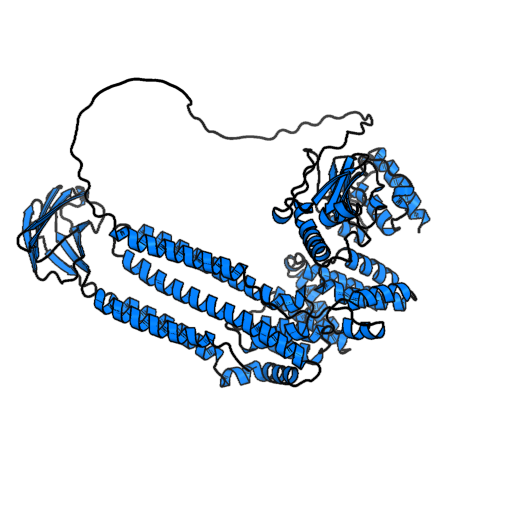 A 1 425 ? -24.874 -2.067 19.456 1.00 92.62 425 LEU A O 1
ATOM 3391 N N . GLU A 1 426 ? -23.965 -1.318 21.367 1.00 94.38 426 GLU A N 1
ATOM 3392 C CA . GLU A 1 426 ? -22.835 -0.650 20.723 1.00 94.38 426 GLU A CA 1
ATOM 3393 C C . GLU A 1 426 ? -21.837 -1.669 20.158 1.00 94.38 426 GLU A C 1
ATOM 3395 O O . GLU A 1 426 ? -21.334 -1.501 19.048 1.00 94.38 426 GLU A O 1
ATOM 3400 N N . ALA A 1 427 ? -21.594 -2.770 20.876 1.00 95.31 427 ALA A N 1
ATOM 3401 C CA . ALA A 1 427 ? -20.803 -3.877 20.347 1.00 95.31 427 ALA A CA 1
ATOM 3402 C C . ALA A 1 427 ? -21.432 -4.474 19.075 1.00 95.31 427 ALA A C 1
ATOM 3404 O O . ALA A 1 427 ? -20.727 -4.733 18.096 1.00 95.31 427 ALA A O 1
ATOM 3405 N N . ALA A 1 428 ? -22.758 -4.650 19.058 1.00 91.12 428 ALA A N 1
ATOM 3406 C CA . ALA A 1 428 ? -23.482 -5.162 17.899 1.00 91.12 428 ALA A CA 1
ATOM 3407 C C . ALA A 1 428 ? -23.361 -4.239 16.675 1.00 91.12 428 ALA A C 1
ATOM 3409 O O . ALA A 1 428 ? -23.210 -4.743 15.559 1.00 91.12 428 ALA A O 1
ATOM 3410 N N . ASP A 1 429 ? -23.358 -2.915 16.859 1.00 93.06 429 ASP A N 1
ATOM 3411 C CA . ASP A 1 429 ? -23.118 -1.967 15.763 1.00 93.06 429 ASP A CA 1
ATOM 3412 C C . ASP A 1 429 ? -21.713 -2.137 15.157 1.00 93.06 429 ASP A C 1
ATOM 3414 O O . ASP A 1 429 ? -21.558 -2.281 13.939 1.00 93.06 429 ASP A O 1
ATOM 3418 N N . LEU A 1 430 ? -20.680 -2.259 15.998 1.00 95.56 430 LEU A N 1
ATOM 3419 C CA . LEU A 1 430 ? -19.316 -2.521 15.525 1.00 95.56 430 LEU A CA 1
ATOM 3420 C C . LEU A 1 430 ? -19.202 -3.866 14.791 1.00 95.56 430 LEU A C 1
ATOM 3422 O O . LEU A 1 430 ? -18.559 -3.949 13.739 1.00 95.56 430 LEU A O 1
ATOM 3426 N N . ARG A 1 431 ? -19.864 -4.921 15.288 1.00 94.75 431 ARG A N 1
ATOM 3427 C CA . ARG A 1 431 ? -19.936 -6.222 14.598 1.00 94.75 431 ARG A CA 1
ATOM 3428 C C . ARG A 1 431 ? -20.660 -6.101 13.255 1.00 94.75 431 ARG A C 1
ATOM 3430 O O . ARG A 1 431 ? -20.192 -6.667 12.271 1.00 94.75 431 ARG A O 1
ATOM 3437 N N . LYS A 1 432 ? -21.738 -5.316 13.163 1.00 93.00 432 LYS A N 1
ATOM 3438 C CA . LYS A 1 432 ? -22.434 -5.041 11.895 1.00 93.00 432 LYS A CA 1
ATOM 3439 C C . LYS A 1 432 ? -21.517 -4.351 10.884 1.00 93.00 432 LYS A C 1
ATOM 3441 O O . LYS A 1 432 ? -21.522 -4.715 9.711 1.00 93.00 432 LYS A O 1
ATOM 3446 N N . ARG A 1 433 ? -20.678 -3.415 11.331 1.00 93.56 433 ARG A N 1
ATOM 3447 C CA . ARG A 1 433 ? -19.668 -2.768 10.478 1.00 93.56 433 ARG A CA 1
ATOM 3448 C C . ARG A 1 433 ? -18.624 -3.773 9.979 1.00 93.56 433 ARG A C 1
ATOM 3450 O O . ARG A 1 433 ? -18.285 -3.752 8.797 1.00 93.56 433 ARG A O 1
ATOM 3457 N N . LEU A 1 434 ? -18.182 -4.712 10.823 1.00 95.38 434 LEU A N 1
ATOM 3458 C CA . LEU A 1 434 ? -17.282 -5.801 10.411 1.00 95.38 434 LEU A CA 1
ATOM 3459 C C . LEU A 1 434 ? -17.871 -6.674 9.294 1.00 95.38 434 LEU A C 1
ATOM 3461 O O . LEU A 1 434 ? -17.138 -7.089 8.400 1.00 95.38 434 LEU A O 1
ATOM 3465 N N . LEU A 1 435 ? -19.184 -6.922 9.313 1.00 94.81 435 LEU A N 1
ATOM 3466 C CA . LEU A 1 435 ? -19.874 -7.764 8.325 1.00 94.81 435 LEU A CA 1
ATOM 3467 C C . LEU A 1 435 ? -19.852 -7.204 6.897 1.00 94.81 435 LEU A C 1
ATOM 3469 O O . LEU A 1 435 ? -20.145 -7.950 5.961 1.00 94.81 435 LEU A O 1
ATOM 3473 N N . SER A 1 436 ? -19.473 -5.934 6.724 1.00 93.25 436 SER A N 1
ATOM 3474 C CA . SER A 1 436 ? -19.268 -5.322 5.408 1.00 93.25 436 SER A CA 1
ATOM 3475 C C . SER A 1 436 ? -17.939 -5.715 4.745 1.00 93.25 436 SER A C 1
ATOM 3477 O O . SER A 1 436 ? -17.789 -5.536 3.537 1.00 93.25 436 SER A O 1
ATOM 3479 N N . TYR A 1 437 ? -16.990 -6.289 5.495 1.00 94.06 437 TYR A N 1
ATOM 3480 C CA . TYR A 1 437 ? -15.692 -6.737 4.985 1.00 94.06 437 TYR A CA 1
ATOM 3481 C C . TYR A 1 437 ? -15.702 -8.201 4.533 1.00 94.06 437 TYR A C 1
ATOM 3483 O O . TYR A 1 437 ? -16.601 -8.975 4.847 1.00 94.06 437 TYR A O 1
ATOM 3491 N N . SER A 1 438 ? -14.663 -8.598 3.793 1.00 93.62 438 SER A N 1
ATOM 3492 C CA . SER A 1 438 ? -14.558 -9.944 3.227 1.00 93.62 438 SER A CA 1
ATOM 3493 C C . SER A 1 438 ? -14.586 -11.046 4.301 1.00 93.62 438 SER A C 1
ATOM 3495 O O . SER A 1 438 ? -13.789 -10.990 5.244 1.00 93.62 438 SER A O 1
ATOM 3497 N N . PRO A 1 439 ? -15.377 -12.122 4.110 1.00 93.94 439 PRO A N 1
ATOM 3498 C CA . PRO A 1 439 ? -15.389 -13.280 5.008 1.00 93.94 439 PRO A CA 1
ATOM 3499 C C . PRO A 1 439 ? -14.106 -14.124 4.914 1.00 93.94 439 PRO A C 1
ATOM 3501 O O . PRO A 1 439 ? -13.971 -15.131 5.596 1.00 93.94 439 PRO A O 1
ATOM 3504 N N . GLU A 1 440 ? -13.136 -13.740 4.077 1.00 94.81 440 GLU A N 1
ATOM 3505 C CA . GLU A 1 440 ? -11.787 -14.315 4.113 1.00 94.81 440 GLU A CA 1
ATOM 3506 C C . GLU A 1 440 ? -11.022 -13.937 5.398 1.00 94.81 440 GLU A C 1
ATOM 3508 O O . GLU A 1 440 ? -10.031 -14.587 5.737 1.00 94.81 440 GLU A O 1
ATOM 3513 N N . ASN A 1 441 ? -11.436 -12.867 6.087 1.00 95.75 441 ASN A N 1
ATOM 3514 C CA . ASN A 1 441 ? -10.837 -12.405 7.335 1.00 95.75 441 ASN A CA 1
ATOM 3515 C C . ASN A 1 441 ? -11.485 -13.090 8.549 1.00 95.75 441 ASN A C 1
ATOM 3517 O O . ASN A 1 441 ? -12.708 -13.162 8.662 1.00 95.75 441 ASN A O 1
ATOM 3521 N N . HIS A 1 442 ? -10.659 -13.555 9.486 1.00 94.88 442 HIS A N 1
ATOM 3522 C CA . HIS A 1 442 ? -11.119 -14.301 10.660 1.00 94.88 442 HIS A CA 1
ATOM 3523 C C . HIS A 1 442 ? -12.031 -13.495 11.589 1.00 94.88 442 HIS A C 1
ATOM 3525 O O . HIS A 1 442 ? -12.991 -14.041 12.124 1.00 94.88 442 HIS A O 1
ATOM 3531 N N . GLU A 1 443 ? -11.792 -12.193 11.753 1.00 95.50 443 GLU A N 1
ATOM 3532 C CA . GLU A 1 443 ? -12.648 -11.362 12.612 1.00 95.50 443 GLU A CA 1
ATOM 3533 C C . GLU A 1 443 ? -14.041 -11.153 12.007 1.00 95.50 443 GLU A C 1
ATOM 3535 O O . GLU A 1 443 ? -15.035 -11.087 12.731 1.00 95.50 443 GLU A O 1
ATOM 3540 N N . VAL A 1 444 ? -14.132 -11.140 10.675 1.00 96.00 444 VAL A N 1
ATOM 3541 C CA . VAL A 1 444 ? -15.416 -11.118 9.964 1.00 96.00 444 VAL A CA 1
ATOM 3542 C C . VAL A 1 444 ? -16.137 -12.451 10.143 1.00 96.00 444 VAL A C 1
ATOM 3544 O O . VAL A 1 444 ? -17.322 -12.456 10.465 1.00 96.00 444 VAL A O 1
ATOM 3547 N N . LEU A 1 445 ? -15.430 -13.581 10.015 1.00 94.06 445 LEU A N 1
ATOM 3548 C CA . LEU A 1 445 ? -16.008 -14.910 10.253 1.00 94.06 445 LEU A CA 1
ATOM 3549 C C . LEU A 1 445 ? -16.589 -15.045 11.664 1.00 94.06 445 LEU A C 1
ATOM 3551 O O . LEU A 1 445 ? -17.678 -15.592 11.818 1.00 94.06 445 LEU A O 1
ATOM 3555 N N . LYS A 1 446 ? -15.908 -14.516 12.689 1.00 93.44 446 LYS A N 1
ATOM 3556 C CA . LYS A 1 446 ? -16.467 -14.455 14.049 1.00 93.44 446 LYS A CA 1
ATOM 3557 C C . LYS A 1 446 ? -17.716 -13.574 14.109 1.00 93.44 446 LYS A C 1
ATOM 3559 O O . LYS A 1 446 ? -18.717 -13.972 14.700 1.00 93.44 446 LYS A O 1
ATOM 3564 N N . ALA A 1 447 ? -17.678 -12.395 13.484 1.00 95.31 447 ALA A N 1
ATOM 3565 C CA . ALA A 1 447 ? -18.802 -11.460 13.477 1.00 95.31 447 ALA A CA 1
ATOM 3566 C C . ALA A 1 447 ? -20.058 -12.034 12.793 1.00 95.31 447 ALA A C 1
ATOM 3568 O O . ALA A 1 447 ? -21.168 -11.640 13.143 1.00 95.31 447 ALA A O 1
ATOM 3569 N N . MET A 1 448 ? -19.918 -13.007 11.883 1.00 94.69 448 MET A N 1
ATOM 3570 C CA . MET A 1 448 ? -21.054 -13.683 11.231 1.00 94.69 448 MET A CA 1
ATOM 3571 C C . MET A 1 448 ? -21.973 -14.441 12.198 1.00 94.69 448 MET A C 1
ATOM 3573 O O . MET A 1 448 ? -23.112 -14.737 11.844 1.00 94.69 448 MET A O 1
ATOM 3577 N N . ALA A 1 449 ? -21.536 -14.714 13.432 1.00 91.38 449 ALA A N 1
ATOM 3578 C CA . ALA A 1 449 ? -22.421 -15.229 14.478 1.00 91.38 449 ALA A CA 1
ATOM 3579 C C . ALA A 1 449 ? -23.517 -14.223 14.894 1.00 91.38 449 ALA A C 1
ATOM 3581 O O . ALA A 1 449 ? -24.540 -14.625 15.441 1.00 91.38 449 ALA A O 1
ATOM 3582 N N . TYR A 1 450 ? -23.319 -12.932 14.610 1.00 88.00 450 TYR A N 1
ATOM 3583 C CA . TYR A 1 450 ? -24.198 -11.830 15.007 1.00 88.00 450 TYR A CA 1
ATOM 3584 C C . TYR A 1 450 ? -25.070 -11.308 13.853 1.00 88.00 450 TYR A C 1
ATOM 3586 O O . TYR A 1 450 ? -25.929 -10.456 14.065 1.00 88.00 450 TYR A O 1
ATOM 3594 N N . GLY A 1 451 ? -24.874 -11.806 12.627 1.00 90.00 451 GLY A N 1
ATOM 3595 C CA . GLY A 1 451 ? -25.658 -11.396 11.464 1.00 90.00 451 GLY A CA 1
ATOM 3596 C C . GLY A 1 451 ? -25.086 -11.878 10.127 1.00 90.00 451 GLY A C 1
ATOM 3597 O O . GLY A 1 451 ? -23.964 -12.384 10.067 1.00 90.00 451 GLY A O 1
ATOM 3598 N N . PRO A 1 452 ? -25.843 -11.731 9.026 1.00 91.06 452 PRO A N 1
ATOM 3599 C CA . PRO A 1 452 ? -25.366 -12.098 7.699 1.00 91.06 452 PRO A CA 1
ATOM 3600 C C . PRO A 1 452 ? -24.253 -11.152 7.232 1.00 91.06 452 PRO A C 1
ATOM 3602 O O . PRO A 1 452 ? -24.353 -9.935 7.373 1.00 91.06 452 PRO A O 1
ATOM 3605 N N . CYS A 1 453 ? -23.208 -11.713 6.624 1.00 93.25 453 CYS A N 1
ATOM 3606 C CA . CYS A 1 453 ? -22.174 -10.926 5.956 1.00 93.25 453 CYS A CA 1
ATOM 3607 C C . CYS A 1 453 ? -22.778 -10.185 4.751 1.00 93.25 453 CYS A C 1
ATOM 3609 O O . CYS A 1 453 ? -23.408 -10.807 3.895 1.00 93.25 453 CYS A O 1
ATOM 3611 N N . THR A 1 454 ? -22.591 -8.865 4.696 1.00 91.44 454 THR A N 1
ATOM 3612 C CA . THR A 1 454 ? -23.102 -7.981 3.634 1.00 91.44 454 THR A CA 1
ATOM 3613 C C . THR A 1 454 ? -22.055 -7.677 2.565 1.00 91.44 454 THR A C 1
ATOM 3615 O O . THR A 1 454 ? -22.342 -6.975 1.596 1.00 91.44 454 THR A O 1
ATOM 3618 N N . TYR A 1 455 ? -20.843 -8.218 2.711 1.00 90.25 455 TYR A N 1
ATOM 3619 C CA . TYR A 1 455 ? -19.767 -8.062 1.743 1.00 90.25 455 TYR A CA 1
ATOM 3620 C C . TYR A 1 455 ? -20.175 -8.534 0.345 1.00 90.25 455 TYR A C 1
ATOM 3622 O O . TYR A 1 455 ? -20.494 -9.705 0.117 1.00 90.25 455 TYR A O 1
ATOM 3630 N N . SER A 1 456 ? -20.087 -7.620 -0.620 1.00 85.19 456 SER A N 1
ATOM 3631 C CA . SER A 1 456 ? -20.318 -7.929 -2.026 1.00 85.19 456 SER A CA 1
ATOM 3632 C C . SER A 1 456 ? -19.052 -8.490 -2.664 1.00 85.19 456 SER A C 1
ATOM 3634 O O . SER A 1 456 ? -18.028 -7.814 -2.807 1.00 85.19 456 SER A O 1
ATOM 3636 N N . TYR A 1 457 ? -19.118 -9.758 -3.069 1.00 80.31 457 TYR A N 1
ATOM 3637 C CA . TYR A 1 457 ? -18.003 -10.414 -3.733 1.00 80.31 457 TYR A CA 1
ATOM 3638 C C . TYR A 1 457 ? -17.780 -9.830 -5.130 1.00 80.31 457 TYR A C 1
ATOM 3640 O O . TYR A 1 457 ? -18.576 -10.030 -6.049 1.00 80.31 457 TYR A O 1
ATOM 3648 N N . THR A 1 458 ? -16.624 -9.205 -5.332 1.00 82.75 458 THR A N 1
ATOM 3649 C CA . THR A 1 458 ? -16.142 -8.810 -6.657 1.00 82.75 458 THR A CA 1
ATOM 3650 C C . THR A 1 458 ? -14.912 -9.629 -7.042 1.00 82.75 458 THR A C 1
ATOM 3652 O O . THR A 1 458 ? -14.112 -10.048 -6.202 1.00 82.75 458 THR A O 1
ATOM 3655 N N . ARG A 1 459 ? -14.748 -9.921 -8.338 1.00 83.38 459 ARG A N 1
ATOM 3656 C CA . ARG A 1 459 ? -13.513 -10.562 -8.812 1.00 83.38 459 ARG A CA 1
ATOM 3657 C C . ARG A 1 459 ? -12.338 -9.601 -8.691 1.00 83.38 459 ARG A C 1
ATOM 3659 O O . ARG A 1 459 ? -12.425 -8.454 -9.128 1.00 83.38 459 ARG A O 1
ATOM 3666 N N . LEU A 1 460 ? -11.218 -10.126 -8.211 1.00 84.25 460 LEU A N 1
ATOM 3667 C CA . LEU A 1 460 ? -9.952 -9.423 -8.077 1.00 84.25 460 LEU A CA 1
ATOM 3668 C C . LEU A 1 460 ? -9.413 -9.039 -9.460 1.00 84.25 460 LEU A C 1
ATOM 3670 O O . LEU A 1 460 ? -9.054 -9.893 -10.277 1.00 84.25 460 LEU A O 1
ATOM 3674 N N . LYS A 1 461 ? -9.333 -7.733 -9.727 1.00 80.06 461 LYS A N 1
ATOM 3675 C CA . LYS A 1 461 ? -8.801 -7.177 -10.979 1.00 80.06 461 LYS A CA 1
ATOM 3676 C C . LYS A 1 461 ? -7.445 -6.520 -10.736 1.00 80.06 461 LYS A C 1
ATOM 3678 O O . LYS A 1 461 ? -7.324 -5.587 -9.945 1.00 80.06 461 LYS A O 1
ATOM 3683 N N . ALA A 1 462 ? -6.424 -6.967 -11.462 1.00 80.06 462 ALA A N 1
ATOM 3684 C CA . ALA A 1 462 ? -5.136 -6.281 -11.521 1.00 80.06 462 ALA A CA 1
ATOM 3685 C C . ALA A 1 462 ? -5.185 -5.221 -12.635 1.00 80.06 462 ALA A C 1
ATOM 3687 O O . ALA A 1 462 ? -4.907 -5.525 -13.795 1.00 80.06 462 ALA A O 1
ATOM 3688 N N . HIS A 1 463 ? -5.601 -4.000 -12.293 1.00 77.38 463 HIS A N 1
ATOM 3689 C CA . HIS A 1 463 ? -5.579 -2.868 -13.224 1.00 77.38 463 HIS A CA 1
ATOM 3690 C C . HIS A 1 463 ? -4.131 -2.421 -13.464 1.00 77.38 463 HIS A C 1
ATOM 3692 O O . HIS A 1 463 ? -3.382 -2.271 -12.504 1.00 77.38 463 HIS A O 1
ATOM 3698 N N . ASP A 1 464 ? -3.756 -2.209 -14.730 1.00 76.88 464 ASP A N 1
ATOM 3699 C CA . ASP A 1 464 ? -2.378 -1.886 -15.157 1.00 76.88 464 ASP A CA 1
ATOM 3700 C C . ASP A 1 464 ? -2.283 -0.533 -15.879 1.00 76.88 464 ASP A C 1
ATOM 3702 O O . ASP A 1 464 ? -1.378 -0.319 -16.675 1.00 76.88 464 ASP A O 1
ATOM 3706 N N . PHE A 1 465 ? -3.241 0.381 -15.688 1.00 77.69 465 PHE A N 1
ATOM 3707 C CA . PHE A 1 465 ? -3.306 1.617 -16.483 1.00 77.69 465 PHE A CA 1
ATOM 3708 C C . PHE A 1 465 ? -2.030 2.463 -16.354 1.00 77.69 465 PHE A C 1
ATOM 3710 O O . PHE A 1 465 ? -1.446 2.874 -17.354 1.00 77.69 465 PHE A O 1
ATOM 3717 N N . THR A 1 466 ? -1.522 2.630 -15.131 1.00 72.88 466 THR A N 1
ATOM 3718 C CA . THR A 1 466 ? -0.256 3.329 -14.875 1.00 72.88 466 THR A CA 1
ATOM 3719 C C . THR A 1 466 ? 0.932 2.609 -15.514 1.00 72.88 466 THR A C 1
ATOM 3721 O O . THR A 1 466 ? 1.799 3.255 -16.097 1.00 72.88 466 THR A O 1
ATOM 3724 N N . GLY A 1 467 ? 0.972 1.274 -15.446 1.00 74.50 467 GLY A N 1
ATOM 3725 C CA . GLY A 1 467 ? 2.011 0.483 -16.105 1.00 74.50 467 GLY A CA 1
ATOM 3726 C C . GLY A 1 467 ? 1.948 0.599 -17.629 1.00 74.50 467 GLY A C 1
ATOM 3727 O O . GLY A 1 467 ? 2.985 0.710 -18.277 1.00 74.50 467 GLY A O 1
ATOM 3728 N N . ILE A 1 468 ? 0.746 0.658 -18.208 1.00 78.81 468 ILE A N 1
ATOM 3729 C CA . ILE A 1 468 ? 0.523 0.900 -19.638 1.00 78.81 468 ILE A CA 1
ATOM 3730 C C . ILE A 1 468 ? 1.031 2.288 -20.035 1.00 78.81 468 ILE A C 1
ATOM 3732 O O . ILE A 1 468 ? 1.781 2.378 -21.003 1.00 78.81 468 ILE A O 1
ATOM 3736 N N . ILE A 1 469 ? 0.702 3.344 -19.282 1.00 79.19 469 ILE A N 1
ATOM 3737 C CA . ILE A 1 469 ? 1.205 4.703 -19.545 1.00 79.19 469 ILE A CA 1
ATOM 3738 C C . ILE A 1 469 ? 2.732 4.735 -19.479 1.00 79.19 469 ILE A C 1
ATOM 3740 O O . ILE A 1 469 ? 3.371 5.245 -20.395 1.00 79.19 469 ILE A O 1
ATOM 3744 N N . LEU A 1 470 ? 3.334 4.148 -18.439 1.00 76.75 470 LEU A N 1
ATOM 3745 C CA . LEU A 1 470 ? 4.792 4.089 -18.295 1.00 76.75 470 LEU A CA 1
ATOM 3746 C C . LEU A 1 470 ? 5.448 3.334 -19.459 1.00 76.75 470 LEU A C 1
ATOM 3748 O O . LEU A 1 470 ? 6.471 3.778 -19.978 1.00 76.75 470 LEU A O 1
ATOM 3752 N N . ARG A 1 471 ? 4.848 2.226 -19.916 1.00 77.56 471 ARG A N 1
ATOM 3753 C CA . ARG A 1 471 ? 5.311 1.485 -21.101 1.00 77.56 471 ARG A CA 1
ATOM 3754 C C . ARG A 1 471 ? 5.121 2.283 -22.393 1.00 77.56 471 ARG A C 1
ATOM 3756 O O . ARG A 1 471 ? 5.991 2.223 -23.253 1.00 77.56 471 ARG A O 1
ATOM 3763 N N . ALA A 1 472 ? 4.031 3.032 -22.540 1.00 77.44 472 ALA A N 1
ATOM 3764 C CA . ALA A 1 472 ? 3.784 3.881 -23.704 1.00 77.44 472 ALA A CA 1
ATOM 3765 C C . ALA A 1 472 ? 4.778 5.048 -23.763 1.00 77.44 472 ALA A C 1
ATOM 3767 O O . ALA A 1 472 ? 5.398 5.263 -24.799 1.00 77.44 472 ALA A O 1
ATOM 3768 N N . ALA A 1 473 ? 5.014 5.730 -22.639 1.00 71.88 473 ALA A N 1
ATOM 3769 C CA . ALA A 1 473 ? 6.050 6.751 -22.507 1.00 71.88 473 ALA A CA 1
ATOM 3770 C C . ALA A 1 473 ? 7.439 6.182 -22.832 1.00 71.88 473 ALA A C 1
ATOM 3772 O O . ALA A 1 473 ? 8.219 6.804 -23.547 1.00 71.88 473 ALA A O 1
ATOM 3773 N N . TYR A 1 474 ? 7.718 4.961 -22.371 1.00 72.81 474 TYR A N 1
ATOM 3774 C CA . TYR A 1 474 ? 8.938 4.235 -22.702 1.00 72.81 474 TYR A CA 1
ATOM 3775 C C . TYR A 1 474 ? 9.064 3.956 -24.213 1.00 72.81 474 TYR A C 1
ATOM 3777 O O . TYR A 1 474 ? 10.113 4.229 -24.794 1.00 72.81 474 TYR A O 1
ATOM 3785 N N . VAL A 1 475 ? 8.006 3.479 -24.878 1.00 72.75 475 VAL A N 1
ATOM 3786 C CA . VAL A 1 475 ? 8.006 3.261 -26.337 1.00 72.75 475 VAL A CA 1
ATOM 3787 C C . VAL A 1 475 ? 8.176 4.579 -27.090 1.00 72.75 475 VAL A C 1
ATOM 3789 O O . VAL A 1 475 ? 8.955 4.624 -28.033 1.00 72.75 475 VAL A O 1
ATOM 3792 N N . LEU A 1 476 ? 7.510 5.655 -26.669 1.00 74.12 476 LEU A N 1
ATOM 3793 C CA . LEU A 1 476 ? 7.648 6.981 -27.276 1.00 74.12 476 LEU A CA 1
ATOM 3794 C C . LEU A 1 476 ? 9.065 7.537 -27.117 1.00 74.12 476 LEU A C 1
ATOM 3796 O O . LEU A 1 476 ? 9.609 8.072 -28.078 1.00 74.12 476 LEU A O 1
ATOM 3800 N N . ALA A 1 477 ? 9.692 7.351 -25.953 1.00 68.31 477 ALA A N 1
ATOM 3801 C CA . ALA A 1 477 ? 11.088 7.717 -25.744 1.00 68.31 477 ALA A CA 1
ATOM 3802 C C . ALA A 1 477 ? 12.004 6.928 -26.691 1.00 68.31 477 ALA A C 1
ATOM 3804 O O . ALA A 1 477 ? 12.812 7.523 -27.398 1.00 68.31 477 ALA A O 1
ATOM 3805 N N . VAL A 1 478 ? 11.837 5.602 -26.775 1.00 68.56 478 VAL A N 1
ATOM 3806 C CA . VAL A 1 478 ? 12.599 4.761 -27.714 1.00 68.56 478 VAL A CA 1
ATOM 3807 C C . VAL A 1 478 ? 12.373 5.202 -29.160 1.00 68.56 478 VAL A C 1
ATOM 3809 O O . VAL A 1 478 ? 13.342 5.357 -29.892 1.00 68.56 478 VAL A O 1
ATOM 3812 N N . MET A 1 479 ? 11.128 5.451 -29.569 1.00 67.50 479 MET A N 1
ATOM 3813 C CA . MET A 1 479 ? 10.782 5.911 -30.916 1.00 67.50 479 MET A CA 1
ATOM 3814 C C . MET A 1 479 ? 11.376 7.284 -31.229 1.00 67.50 479 MET A C 1
ATOM 3816 O O . MET A 1 479 ? 11.882 7.473 -32.326 1.00 67.50 479 MET A O 1
ATOM 3820 N N . PHE A 1 480 ? 11.386 8.214 -30.274 1.00 67.81 480 PHE A N 1
ATOM 3821 C CA . PHE A 1 480 ? 12.065 9.501 -30.414 1.00 67.81 480 PHE A CA 1
ATOM 3822 C C . PHE A 1 480 ? 13.571 9.311 -30.645 1.00 67.81 480 PHE A C 1
ATOM 3824 O O . PHE A 1 480 ? 14.135 9.905 -31.560 1.00 67.81 480 PHE A O 1
ATOM 3831 N N . PHE A 1 481 ? 14.226 8.412 -29.905 1.00 61.06 481 PHE A N 1
ATOM 3832 C CA . PHE A 1 481 ? 15.641 8.090 -30.133 1.00 61.06 481 PHE A CA 1
ATOM 3833 C C . PHE A 1 481 ? 15.890 7.344 -31.460 1.00 61.06 481 PHE A C 1
ATOM 3835 O O . PHE A 1 481 ? 16.893 7.602 -32.127 1.00 61.06 481 PHE A O 1
ATOM 3842 N N . LEU A 1 482 ? 14.978 6.460 -31.884 1.00 59.50 482 LEU A N 1
ATOM 3843 C CA . LEU A 1 482 ? 15.001 5.815 -33.206 1.00 59.50 482 LEU A CA 1
ATOM 3844 C C . LEU A 1 482 ? 14.721 6.812 -34.347 1.00 59.50 482 LEU A C 1
ATOM 3846 O O . LEU A 1 482 ? 15.188 6.616 -35.463 1.00 59.50 482 LEU A O 1
ATOM 3850 N N . PHE A 1 483 ? 13.986 7.889 -34.090 1.00 58.62 483 PHE A N 1
ATOM 3851 C CA . PHE A 1 483 ? 13.773 8.970 -35.050 1.00 58.62 483 PHE A CA 1
ATOM 3852 C C . PHE A 1 483 ? 15.030 9.843 -35.179 1.00 58.62 483 PHE A C 1
ATOM 3854 O O . PHE A 1 483 ? 15.460 10.135 -36.289 1.00 58.62 483 PHE A O 1
ATOM 3861 N N . GLN A 1 484 ? 15.724 10.120 -34.071 1.00 57.06 484 GLN A N 1
ATOM 3862 C CA . GLN A 1 484 ? 17.052 10.754 -34.095 1.00 57.06 484 GLN A CA 1
ATOM 3863 C C . GLN A 1 484 ? 18.125 9.890 -34.791 1.00 57.06 484 GLN A C 1
ATOM 3865 O O . GLN A 1 484 ? 19.129 10.408 -35.276 1.00 57.06 484 GLN A O 1
ATOM 3870 N N . LEU A 1 485 ? 17.926 8.568 -34.872 1.00 48.94 485 LEU A N 1
ATOM 3871 C CA . LEU A 1 485 ? 18.722 7.681 -35.734 1.00 48.94 485 LEU A CA 1
ATOM 3872 C C . LEU A 1 485 ? 18.453 7.886 -37.228 1.00 48.94 485 LEU A C 1
ATOM 3874 O O . LEU A 1 485 ? 19.346 7.617 -38.029 1.00 48.94 485 LEU A O 1
ATOM 3878 N N . ALA A 1 486 ? 17.238 8.293 -37.596 1.00 46.47 486 ALA A N 1
ATOM 3879 C CA . ALA A 1 486 ? 16.810 8.463 -38.980 1.00 46.47 486 ALA A CA 1
ATOM 3880 C C . ALA A 1 486 ? 17.116 9.871 -39.519 1.00 46.47 486 ALA A C 1
ATOM 3882 O O . ALA A 1 486 ? 17.506 9.990 -40.676 1.00 46.47 486 ALA A O 1
ATOM 3883 N N . ASP A 1 487 ? 17.035 10.916 -38.686 1.00 38.62 487 ASP A N 1
ATOM 3884 C CA . ASP A 1 487 ? 17.307 12.304 -39.106 1.00 38.62 487 ASP A CA 1
ATOM 3885 C C . ASP A 1 487 ? 18.793 12.596 -39.394 1.00 38.62 487 ASP A C 1
ATOM 3887 O O . ASP A 1 487 ? 19.139 13.554 -40.084 1.00 38.62 487 ASP A O 1
ATOM 3891 N N . GLY A 1 488 ? 19.699 11.713 -38.960 1.00 40.19 488 GLY A N 1
ATOM 3892 C CA . GLY A 1 488 ? 21.088 11.715 -39.430 1.00 40.19 488 GLY A CA 1
ATOM 3893 C C . GLY A 1 488 ? 21.255 11.288 -40.897 1.00 40.19 488 GLY A C 1
ATOM 3894 O O . GLY A 1 488 ? 22.350 11.426 -41.429 1.00 40.19 488 GLY A O 1
ATOM 3895 N N . ALA A 1 489 ? 20.204 10.768 -41.543 1.00 32.66 489 ALA A N 1
ATOM 3896 C CA . ALA A 1 489 ? 20.213 10.342 -42.944 1.00 32.66 489 ALA A CA 1
ATOM 3897 C C . ALA A 1 489 ? 19.514 11.333 -43.898 1.00 32.66 489 ALA A C 1
ATOM 3899 O O . ALA A 1 489 ? 19.554 11.138 -45.112 1.00 32.66 489 ALA A O 1
ATOM 3900 N N . THR A 1 490 ? 18.863 12.386 -43.387 1.00 26.72 490 THR A N 1
ATOM 3901 C CA . THR A 1 490 ? 18.037 13.314 -44.189 1.00 26.72 490 THR A CA 1
ATOM 3902 C C . THR A 1 490 ? 18.658 14.697 -44.394 1.00 26.72 490 THR A C 1
ATOM 3904 O O . THR A 1 490 ? 18.259 15.394 -45.328 1.00 26.72 490 THR A O 1
ATOM 3907 N N . HIS A 1 491 ? 19.696 15.077 -43.643 1.00 28.08 491 HIS A N 1
ATOM 3908 C CA . HIS A 1 491 ? 20.453 16.314 -43.880 1.00 28.08 491 HIS A CA 1
ATOM 3909 C C . HIS A 1 491 ? 21.714 16.089 -44.731 1.00 28.08 491 HIS A C 1
ATOM 3911 O O . HIS A 1 491 ? 22.832 16.357 -44.312 1.00 28.08 491 HIS A O 1
ATOM 3917 N N . SER A 1 492 ? 21.521 15.643 -45.973 1.00 31.19 492 SER A N 1
ATOM 3918 C CA . SER A 1 492 ? 22.487 15.866 -47.058 1.00 31.19 492 SER A CA 1
ATOM 3919 C C . SER A 1 492 ? 21.742 16.257 -48.341 1.00 31.19 492 SER A C 1
ATOM 3921 O O . SER A 1 492 ? 21.737 15.545 -49.347 1.00 31.19 492 SER A O 1
ATOM 3923 N N . LYS A 1 493 ? 21.048 17.396 -48.312 1.00 26.17 493 LYS A N 1
ATOM 3924 C CA . LYS A 1 493 ? 20.662 18.100 -49.538 1.00 26.17 493 LYS A CA 1
ATOM 3925 C C . LYS A 1 493 ? 21.192 19.524 -49.473 1.00 26.17 493 LYS A C 1
ATOM 3927 O O . LYS A 1 493 ? 20.916 20.238 -48.518 1.00 26.17 493 LYS A O 1
ATOM 3932 N N . GLY A 1 494 ? 22.001 19.822 -50.489 1.00 27.31 494 GLY A N 1
ATOM 3933 C CA . GLY A 1 494 ? 22.819 21.005 -50.733 1.00 27.31 494 GLY A CA 1
ATOM 3934 C C . GLY A 1 494 ? 22.341 22.313 -50.121 1.00 27.31 494 GLY A C 1
ATOM 3935 O O . GLY A 1 494 ? 21.225 22.763 -50.363 1.00 27.31 494 GLY A O 1
ATOM 3936 N N . GLN A 1 495 ? 23.264 22.951 -49.411 1.00 24.14 495 GLN A N 1
ATOM 3937 C CA . GLN A 1 495 ? 23.292 24.393 -49.262 1.00 24.14 495 GLN A CA 1
ATOM 3938 C C . GLN A 1 495 ? 23.785 24.980 -50.597 1.00 24.14 495 GLN A C 1
ATOM 3940 O O . GLN A 1 495 ? 24.983 25.011 -50.867 1.00 24.14 495 GLN A O 1
ATOM 3945 N N . GLU A 1 496 ? 22.852 25.356 -51.473 1.00 28.14 496 GLU A N 1
ATOM 3946 C CA . GLU A 1 496 ? 23.112 26.277 -52.585 1.00 28.14 496 GLU A CA 1
ATOM 3947 C C . GLU A 1 496 ? 22.841 27.698 -52.080 1.00 28.14 496 GLU A C 1
ATOM 3949 O O . GLU A 1 496 ? 21.695 28.135 -52.041 1.00 28.14 496 GLU A O 1
ATOM 3954 N N . ASP A 1 497 ? 23.894 28.420 -51.696 1.00 27.95 497 ASP A N 1
ATOM 3955 C CA . ASP A 1 497 ? 23.834 29.874 -51.540 1.00 27.95 497 ASP A CA 1
ATOM 3956 C C . ASP A 1 497 ? 24.401 30.521 -52.815 1.00 27.95 497 ASP A C 1
ATOM 3958 O O . ASP A 1 497 ? 25.561 30.320 -53.180 1.00 27.95 497 ASP A O 1
ATOM 3962 N N . SER A 1 498 ? 23.580 31.311 -53.511 1.00 24.50 498 SER A N 1
ATOM 3963 C CA . SER A 1 498 ? 24.024 32.295 -54.508 1.00 24.50 498 SER A CA 1
ATOM 3964 C C . SER A 1 498 ? 23.460 33.678 -54.157 1.00 24.50 498 SER A C 1
ATOM 3966 O O . SER A 1 498 ? 22.341 33.764 -53.649 1.00 24.50 498 SER A O 1
ATOM 3968 N N . PRO A 1 499 ? 24.216 34.768 -54.397 1.00 36.00 499 PRO A N 1
ATOM 3969 C CA . PRO A 1 499 ? 23.959 36.071 -53.791 1.00 36.00 499 PRO A CA 1
ATOM 3970 C C . PRO A 1 499 ? 23.040 36.936 -54.664 1.00 36.00 499 PRO A C 1
ATOM 3972 O O . PRO A 1 499 ? 23.244 37.016 -55.874 1.00 36.00 499 PRO A O 1
ATOM 3975 N N . VAL A 1 500 ? 22.078 37.648 -54.065 1.00 22.27 500 VAL A N 1
ATOM 3976 C CA . VAL A 1 500 ? 21.330 38.726 -54.741 1.00 22.27 500 VAL A CA 1
ATOM 3977 C C . VAL A 1 500 ? 21.099 39.918 -53.801 1.00 22.27 500 VAL A C 1
ATOM 3979 O O . VAL A 1 500 ? 20.995 39.780 -52.586 1.00 22.27 500 VAL A O 1
ATOM 3982 N N . TYR A 1 501 ? 21.105 41.083 -54.445 1.00 24.86 501 TYR A N 1
ATOM 3983 C CA . TYR A 1 501 ? 21.247 42.464 -54.005 1.00 24.86 501 TYR A CA 1
ATOM 3984 C C . TYR A 1 501 ? 20.096 43.067 -53.180 1.00 24.86 501 TYR A C 1
ATOM 3986 O O . TYR A 1 501 ? 18.959 42.609 -53.193 1.00 24.86 501 TYR A O 1
ATOM 3994 N N . THR A 1 502 ? 20.465 44.166 -52.520 1.00 29.05 502 THR A N 1
ATOM 3995 C CA . THR A 1 502 ? 19.695 45.165 -51.770 1.00 29.05 502 THR A CA 1
ATOM 3996 C C . THR A 1 502 ? 18.498 45.751 -52.527 1.00 29.05 502 THR A C 1
ATOM 3998 O O . THR A 1 502 ? 18.659 46.143 -53.676 1.00 29.05 502 THR A O 1
ATOM 4001 N N . GLU A 1 503 ? 17.385 46.000 -51.826 1.00 23.14 503 GLU A N 1
ATOM 4002 C CA . GLU A 1 503 ? 16.654 47.273 -51.923 1.00 23.14 503 GLU A CA 1
ATOM 4003 C C . GLU A 1 503 ? 15.775 47.537 -50.686 1.00 23.14 503 GLU A C 1
ATOM 4005 O O . GLU A 1 503 ? 15.392 46.637 -49.943 1.00 23.14 503 GLU A O 1
ATOM 4010 N N . THR A 1 504 ? 15.581 48.825 -50.429 1.00 26.55 504 THR A N 1
ATOM 4011 C CA . THR A 1 504 ? 15.050 49.481 -49.230 1.00 26.55 504 THR A CA 1
ATOM 4012 C C . THR A 1 504 ? 13.524 49.579 -49.256 1.00 26.55 504 THR A C 1
ATOM 4014 O O . THR A 1 504 ? 12.992 49.924 -50.298 1.00 26.55 504 THR A O 1
ATOM 4017 N N . GLU A 1 505 ? 12.840 49.439 -48.110 1.00 22.66 505 GLU A N 1
ATOM 4018 C CA . GLU A 1 505 ? 11.727 50.332 -47.734 1.00 22.66 505 GLU A CA 1
ATOM 4019 C C . GLU A 1 505 ? 11.363 50.260 -46.234 1.00 22.66 505 GLU A C 1
ATOM 4021 O O . GLU A 1 505 ? 11.601 49.273 -45.541 1.00 22.66 505 GLU A O 1
ATOM 4026 N N . MET A 1 506 ? 10.868 51.397 -45.741 1.00 21.44 506 MET A N 1
ATOM 4027 C CA . MET A 1 506 ? 10.605 51.821 -44.357 1.00 21.44 506 MET A CA 1
ATOM 4028 C C . MET A 1 506 ? 9.347 51.183 -43.727 1.00 21.44 506 MET A C 1
ATOM 4030 O O . MET A 1 506 ? 8.364 51.003 -44.433 1.00 21.44 506 MET A O 1
ATOM 4034 N N . SER A 1 507 ? 9.311 51.024 -42.387 1.00 23.38 507 SER A N 1
ATOM 4035 C CA . SER A 1 507 ? 8.303 51.655 -41.486 1.00 23.38 507 SER A CA 1
ATOM 4036 C C . SER A 1 507 ? 8.130 50.982 -40.100 1.00 23.38 507 SER A C 1
ATOM 4038 O O . SER A 1 507 ? 7.860 49.790 -40.010 1.00 23.38 507 SER A O 1
ATOM 4040 N N . SER A 1 508 ? 8.147 51.838 -39.058 1.00 24.58 508 SER A N 1
ATOM 4041 C CA . SER A 1 508 ? 7.394 51.825 -37.770 1.00 24.58 508 SER A CA 1
ATOM 4042 C C . SER A 1 508 ? 7.593 50.666 -36.770 1.00 24.58 508 SER A C 1
ATOM 4044 O O . SER A 1 508 ? 7.172 49.547 -37.023 1.00 24.58 508 SER A O 1
ATOM 4046 N N . SER A 1 509 ? 8.277 50.909 -35.636 1.00 24.98 509 SER A N 1
ATOM 4047 C CA . SER A 1 509 ? 7.728 51.284 -34.297 1.00 24.98 509 SER A CA 1
ATOM 4048 C C . SER A 1 509 ? 7.240 50.067 -33.489 1.00 24.98 509 SER A C 1
ATOM 4050 O O . SER A 1 509 ? 6.513 49.260 -34.039 1.00 24.98 509 SER A O 1
ATOM 4052 N N . ALA A 1 510 ? 7.472 49.865 -32.194 1.00 24.11 510 ALA A N 1
ATOM 4053 C CA . ALA A 1 510 ? 8.130 50.588 -31.111 1.00 24.11 510 ALA A CA 1
ATOM 4054 C C . ALA A 1 510 ? 8.230 49.607 -29.917 1.00 24.11 510 ALA A C 1
ATOM 4056 O O . ALA A 1 510 ? 7.328 48.791 -29.751 1.00 24.11 510 ALA A O 1
ATOM 4057 N N . GLY A 1 511 ? 9.246 49.778 -29.058 1.00 24.34 511 GLY A N 1
ATOM 4058 C CA . GLY A 1 511 ? 9.275 49.293 -27.663 1.00 24.34 511 GLY A CA 1
ATOM 4059 C C . GLY A 1 511 ? 9.546 47.787 -27.482 1.00 24.34 511 GLY A C 1
ATOM 4060 O O . GLY A 1 511 ? 9.103 46.981 -28.278 1.00 24.34 511 GLY A O 1
ATOM 4061 N N . ILE A 1 512 ? 10.263 47.289 -26.475 1.00 25.33 512 ILE A N 1
ATOM 4062 C CA . ILE A 1 512 ? 10.638 47.789 -25.148 1.00 25.33 512 ILE A CA 1
ATOM 4063 C C . ILE A 1 512 ? 11.967 47.118 -24.767 1.00 25.33 512 ILE A C 1
ATOM 4065 O O . ILE A 1 512 ? 12.192 45.950 -25.079 1.00 25.33 512 ILE A O 1
ATOM 4069 N N . ASP A 1 513 ? 12.830 47.885 -24.104 1.00 24.94 513 ASP A N 1
ATOM 4070 C CA . ASP A 1 513 ? 14.157 47.486 -23.646 1.00 24.94 513 ASP A CA 1
ATOM 4071 C C . ASP A 1 513 ? 14.121 46.795 -22.272 1.00 24.94 513 ASP A C 1
ATOM 4073 O O . ASP A 1 513 ? 13.203 46.952 -21.466 1.00 24.94 513 ASP A O 1
ATOM 4077 N N . ASN A 1 514 ? 15.176 46.023 -22.056 1.00 27.45 514 ASN A N 1
ATOM 4078 C CA . ASN A 1 514 ? 15.483 45.136 -20.949 1.00 27.45 514 ASN A CA 1
ATOM 4079 C C . ASN A 1 514 ? 15.638 45.853 -19.597 1.00 27.45 514 ASN A C 1
ATOM 4081 O O . ASN A 1 514 ? 16.149 46.971 -19.540 1.00 27.45 514 ASN A O 1
ATOM 4085 N N . ARG A 1 515 ? 15.417 45.123 -18.493 1.00 26.67 515 ARG A N 1
ATOM 4086 C CA . ARG A 1 515 ? 16.516 44.645 -17.621 1.00 26.67 515 ARG A CA 1
ATOM 4087 C C . ARG A 1 515 ? 16.018 43.911 -16.376 1.00 26.67 515 ARG A C 1
ATOM 4089 O O . ARG A 1 515 ? 15.183 44.399 -15.625 1.00 26.67 515 ARG A O 1
ATOM 4096 N N . GLU A 1 516 ? 16.640 42.760 -16.153 1.00 25.62 516 GLU A N 1
ATOM 4097 C CA . GLU A 1 516 ? 16.742 42.046 -14.881 1.00 25.62 516 GLU A CA 1
ATOM 4098 C C . GLU A 1 516 ? 17.525 42.869 -13.843 1.00 25.62 516 GLU A C 1
ATOM 4100 O O . GLU A 1 516 ? 18.491 43.539 -14.208 1.00 25.62 516 GLU A O 1
ATOM 4105 N N . THR A 1 517 ? 17.189 42.763 -12.551 1.00 24.44 517 THR A N 1
ATOM 4106 C CA . THR A 1 517 ? 18.029 42.114 -11.510 1.00 24.44 517 THR A CA 1
ATOM 4107 C C . THR A 1 517 ? 17.390 42.199 -10.108 1.00 24.44 517 THR A C 1
ATOM 4109 O O . THR A 1 517 ? 16.870 43.227 -9.689 1.00 24.44 517 THR A O 1
ATOM 4112 N N . THR A 1 518 ? 17.434 41.066 -9.405 1.00 22.66 518 THR A N 1
ATOM 4113 C CA . THR A 1 518 ? 17.071 40.740 -8.004 1.00 22.66 518 THR A CA 1
ATOM 4114 C C . THR A 1 518 ? 18.029 41.385 -6.967 1.00 22.66 518 THR A C 1
ATOM 4116 O O . THR A 1 518 ? 19.022 41.975 -7.390 1.00 22.66 518 THR A O 1
ATOM 4119 N N . PRO A 1 519 ? 17.972 41.090 -5.640 1.00 40.25 519 PRO A N 1
ATOM 4120 C CA . PRO A 1 519 ? 16.897 40.981 -4.622 1.00 40.25 519 PRO A CA 1
ATOM 4121 C C . PRO A 1 519 ? 17.191 41.895 -3.385 1.00 40.25 519 PRO A C 1
ATOM 4123 O O . PRO A 1 519 ? 18.233 42.539 -3.359 1.00 40.25 519 PRO A O 1
ATOM 4126 N N . SER A 1 520 ? 16.348 41.913 -2.329 1.00 21.77 520 SER A N 1
ATOM 4127 C CA . SER A 1 520 ? 16.768 41.786 -0.898 1.00 21.77 520 SER A CA 1
ATOM 4128 C C . SER A 1 520 ? 15.730 42.273 0.145 1.00 21.77 520 SER A C 1
ATOM 4130 O O . SER A 1 520 ? 15.136 43.336 0.000 1.00 21.77 520 SER A O 1
ATOM 4132 N N . ALA A 1 521 ? 15.678 41.506 1.244 1.00 22.48 521 ALA A N 1
ATOM 4133 C CA . ALA A 1 521 ? 15.498 41.872 2.660 1.00 22.48 521 ALA A CA 1
ATOM 4134 C C . ALA A 1 521 ? 14.116 42.182 3.282 1.00 22.48 521 ALA A C 1
ATOM 4136 O O . ALA A 1 521 ? 13.457 43.178 3.007 1.00 22.48 521 ALA A O 1
ATOM 4137 N N . LEU A 1 522 ? 13.827 41.336 4.282 1.00 25.62 522 LEU A N 1
ATOM 4138 C CA . LEU A 1 522 ? 12.968 41.503 5.459 1.00 25.62 522 LEU A CA 1
ATOM 4139 C C . LEU A 1 522 ? 13.088 42.870 6.154 1.00 25.62 522 LEU A C 1
ATOM 4141 O O . LEU A 1 522 ? 14.193 43.392 6.325 1.00 25.62 522 LEU A O 1
ATOM 4145 N N . LYS A 1 523 ? 11.968 43.331 6.726 1.00 23.50 523 LYS A N 1
ATOM 4146 C CA . LYS A 1 523 ? 11.942 44.122 7.965 1.00 23.50 523 LYS A CA 1
ATOM 4147 C C . LYS A 1 523 ? 10.645 43.893 8.747 1.00 23.50 523 LYS A C 1
ATOM 4149 O O . LYS A 1 523 ? 9.556 44.056 8.209 1.00 23.50 523 LYS A O 1
ATOM 4154 N N . GLU A 1 524 ? 10.810 43.537 10.017 1.00 25.88 524 GLU A N 1
ATOM 4155 C CA . GLU A 1 524 ? 9.796 43.589 11.072 1.00 25.88 524 GLU A CA 1
ATOM 4156 C C . GLU A 1 524 ? 9.416 45.039 11.400 1.00 25.88 524 GLU A C 1
ATOM 4158 O O . GLU A 1 524 ? 10.278 45.921 11.395 1.00 25.88 524 GLU A O 1
ATOM 4163 N N . THR A 1 525 ? 8.165 45.256 11.814 1.00 21.91 525 THR A N 1
ATOM 4164 C CA . THR A 1 525 ? 7.831 46.287 12.809 1.00 21.91 525 THR A CA 1
ATOM 4165 C C . THR A 1 525 ? 6.546 45.907 13.539 1.00 21.91 525 THR A C 1
ATOM 4167 O O . THR A 1 525 ? 5.550 45.566 12.906 1.00 21.91 525 THR A O 1
ATOM 4170 N N . ALA A 1 526 ? 6.589 45.980 14.868 1.00 26.72 526 ALA A N 1
ATOM 4171 C CA . ALA A 1 526 ? 5.460 45.821 15.777 1.00 26.72 526 ALA A CA 1
ATOM 4172 C C . ALA A 1 526 ? 4.884 47.187 16.197 1.00 26.72 526 ALA A C 1
ATOM 4174 O O . ALA A 1 526 ? 5.646 48.135 16.391 1.00 26.72 526 ALA A O 1
ATOM 4175 N N . SER A 1 527 ? 3.567 47.253 16.422 1.00 23.06 527 SER A N 1
ATOM 4176 C CA . SER A 1 527 ? 2.898 48.227 17.306 1.00 23.06 527 SER A CA 1
ATOM 4177 C C . SER A 1 527 ? 1.457 47.774 17.624 1.00 23.06 527 SER A C 1
ATOM 4179 O O . SER A 1 527 ? 0.663 47.633 16.696 1.00 23.06 527 SER A O 1
ATOM 4181 N N . GLY A 1 528 ? 1.130 47.555 18.910 1.00 24.98 528 GLY A N 1
ATOM 4182 C CA . GLY A 1 528 ? -0.254 47.520 19.453 1.00 24.98 528 GLY A CA 1
ATOM 4183 C C . GLY A 1 528 ? -0.839 48.941 19.533 1.00 24.98 528 GLY A C 1
ATOM 4184 O O . GLY A 1 528 ? -0.085 49.894 19.347 1.00 24.98 528 GLY A O 1
ATOM 4185 N N . GLU A 1 529 ? -2.122 49.251 19.748 1.00 23.66 529 GLU A N 1
ATOM 4186 C CA . GLU A 1 529 ? -3.374 48.682 20.320 1.00 23.66 529 GLU A CA 1
ATOM 4187 C C . GLU A 1 529 ? -4.554 49.556 19.753 1.00 23.66 529 GLU A C 1
ATOM 4189 O O . GLU A 1 529 ? -4.232 50.485 19.002 1.00 23.66 529 GLU A O 1
ATOM 4194 N N . PRO A 1 530 ? -5.873 49.435 20.093 1.00 30.12 530 PRO A N 1
ATOM 4195 C CA . PRO A 1 530 ? -6.598 48.509 20.980 1.00 30.12 530 PRO A CA 1
ATOM 4196 C C . PRO A 1 530 ? -7.824 47.811 20.323 1.00 30.12 530 PRO A C 1
ATOM 4198 O O . PRO A 1 530 ? -8.186 48.047 19.172 1.00 30.12 530 PRO A O 1
ATOM 4201 N N . ALA A 1 531 ? -8.473 46.942 21.104 1.00 36.44 531 ALA A N 1
ATOM 4202 C CA . ALA A 1 531 ? -9.639 46.135 20.756 1.00 36.44 531 ALA A CA 1
ATOM 4203 C C . ALA A 1 531 ? -10.943 46.935 20.539 1.00 36.44 531 ALA A C 1
ATOM 4205 O O . ALA A 1 531 ? -11.468 47.549 21.465 1.00 36.44 531 ALA A O 1
ATOM 4206 N N . GLU A 1 532 ? -11.531 46.789 19.350 1.00 25.70 532 GLU A N 1
ATOM 4207 C CA . GLU A 1 532 ? -12.968 46.930 19.092 1.00 25.70 532 GLU A CA 1
ATOM 4208 C C . GLU A 1 532 ? -13.431 45.701 18.298 1.00 25.70 532 GLU A C 1
ATOM 4210 O O . GLU A 1 532 ? -12.790 45.279 17.335 1.00 25.70 532 GLU A O 1
ATOM 4215 N N . SER A 1 533 ? -14.529 45.088 18.743 1.00 36.47 533 SER A N 1
ATOM 4216 C CA . SER A 1 533 ? -15.112 43.869 18.182 1.00 36.47 533 SER A CA 1
ATOM 4217 C C . SER A 1 533 ? -15.618 44.096 16.753 1.00 36.47 533 SER A C 1
ATOM 4219 O O . SER A 1 533 ? -16.779 44.444 16.534 1.00 36.47 533 SER A O 1
ATOM 4221 N N . LEU A 1 534 ? -14.749 43.893 15.769 1.00 34.09 534 LEU A N 1
ATOM 4222 C CA . LEU A 1 534 ? -15.105 43.853 14.357 1.00 34.09 534 LEU A CA 1
ATOM 4223 C C . LEU A 1 534 ? -15.374 42.401 13.968 1.00 34.09 534 LEU A C 1
ATOM 4225 O O . LEU A 1 534 ? -14.447 41.651 13.670 1.00 34.09 534 LEU A O 1
ATOM 4229 N N . VAL A 1 535 ? -16.648 42.003 13.932 1.00 38.44 535 VAL A N 1
ATOM 4230 C CA . VAL A 1 535 ? -17.057 40.825 13.157 1.00 38.44 535 VAL A CA 1
ATOM 4231 C C . VAL A 1 535 ? -16.737 41.145 11.695 1.00 38.44 535 VAL A C 1
ATOM 4233 O O . VAL A 1 535 ? -17.495 41.841 11.019 1.00 38.44 535 VAL A O 1
ATOM 4236 N N . ARG A 1 536 ? -15.559 40.724 11.221 1.00 47.28 536 ARG A N 1
ATOM 4237 C CA . ARG A 1 536 ? -15.195 40.819 9.805 1.00 47.28 536 ARG A CA 1
ATOM 4238 C C . ARG A 1 536 ? -16.192 39.974 9.015 1.00 47.28 536 ARG A C 1
ATOM 4240 O O . ARG A 1 536 ? -16.435 38.819 9.365 1.00 47.28 536 ARG A O 1
ATOM 4247 N N . LYS A 1 537 ? -16.772 40.557 7.961 1.00 61.69 537 LYS A N 1
ATOM 4248 C CA . LYS A 1 537 ? -17.589 39.815 6.992 1.00 61.69 537 LYS A CA 1
ATOM 4249 C C . LYS A 1 537 ? -16.763 38.623 6.490 1.00 61.69 537 LYS A C 1
ATOM 4251 O O . LYS A 1 537 ? -15.587 38.815 6.187 1.00 61.69 537 LYS A O 1
ATOM 4256 N N . ALA A 1 538 ? -17.358 37.430 6.455 1.00 70.94 538 ALA A N 1
ATOM 4257 C CA . ALA A 1 538 ? -16.685 36.238 5.947 1.00 70.94 538 ALA A CA 1
ATOM 4258 C C . ALA A 1 538 ? -16.139 36.490 4.536 1.00 70.94 538 ALA A C 1
ATOM 4260 O O . ALA A 1 538 ? -16.812 37.130 3.722 1.00 70.94 538 ALA A O 1
ATOM 4261 N N . ALA A 1 539 ? -14.911 36.033 4.295 1.00 75.75 539 ALA A N 1
ATOM 4262 C CA . ALA A 1 539 ? -14.293 36.073 2.982 1.00 75.75 539 ALA A CA 1
ATOM 4263 C C . ALA A 1 539 ? -15.048 35.151 2.015 1.00 75.75 539 ALA A C 1
ATOM 4265 O O . ALA A 1 539 ? -15.641 34.145 2.417 1.00 75.75 539 ALA A O 1
ATOM 4266 N N . ASP A 1 540 ? -15.029 35.498 0.734 1.00 86.00 540 ASP A N 1
ATOM 4267 C CA . ASP A 1 540 ? -15.536 34.592 -0.287 1.00 86.00 540 ASP A CA 1
ATOM 4268 C C . ASP A 1 540 ? -14.594 33.379 -0.405 1.00 86.00 540 ASP A C 1
ATOM 4270 O O . ASP A 1 540 ? -13.453 33.393 0.065 1.00 86.00 540 ASP A O 1
ATOM 4274 N N . PHE A 1 541 ? -15.068 32.292 -1.005 1.00 93.25 541 PHE A N 1
ATOM 4275 C CA . PHE A 1 541 ? -14.248 31.114 -1.270 1.00 93.25 541 PHE A CA 1
ATOM 4276 C C . PHE A 1 541 ? -14.474 30.614 -2.691 1.00 93.25 541 PHE A C 1
ATOM 4278 O O . PHE A 1 541 ? -15.478 30.913 -3.335 1.00 93.25 541 PHE A O 1
ATOM 4285 N N . SER A 1 542 ? -13.525 29.824 -3.172 1.00 92.12 542 SER A N 1
ATOM 4286 C CA . SER A 1 542 ? -13.577 29.155 -4.462 1.00 92.12 542 SER A CA 1
ATOM 4287 C C . SER A 1 542 ? -13.398 27.654 -4.286 1.00 92.12 542 SER A C 1
ATOM 4289 O O . SER A 1 542 ? -12.729 27.184 -3.362 1.00 92.12 542 SER A O 1
ATOM 4291 N N . ILE A 1 543 ? -14.026 26.898 -5.179 1.00 93.00 543 ILE A N 1
ATOM 4292 C CA . ILE A 1 543 ? -13.924 25.447 -5.250 1.00 93.00 543 ILE A CA 1
ATOM 4293 C C . ILE A 1 543 ? -13.930 25.028 -6.719 1.00 93.00 543 ILE A C 1
ATOM 4295 O O . ILE A 1 543 ? -14.561 25.681 -7.551 1.00 93.00 543 ILE A O 1
ATOM 4299 N N . THR A 1 544 ? -13.210 23.958 -7.041 1.00 92.69 544 THR A N 1
ATOM 4300 C CA . THR A 1 544 ? -13.101 23.436 -8.404 1.00 92.69 544 THR A CA 1
ATOM 4301 C C . THR A 1 544 ? -13.748 22.063 -8.478 1.00 92.69 544 THR A C 1
ATOM 4303 O O . THR A 1 544 ? -13.394 21.157 -7.722 1.00 92.69 544 THR A O 1
ATOM 4306 N N . TYR A 1 545 ? -14.663 21.899 -9.431 1.00 92.81 545 TYR A N 1
ATOM 4307 C CA . TYR A 1 545 ? -15.284 20.612 -9.721 1.00 92.81 545 TYR A CA 1
ATOM 4308 C C . TYR A 1 545 ? -14.483 19.834 -10.778 1.00 92.81 545 TYR A C 1
ATOM 4310 O O . TYR A 1 545 ? -13.879 20.445 -11.664 1.00 92.81 545 TYR A O 1
ATOM 4318 N N . PRO A 1 546 ? -14.454 18.495 -10.701 1.00 90.81 546 PRO A N 1
ATOM 4319 C CA . PRO A 1 546 ? -13.868 17.644 -11.730 1.00 90.81 546 PRO A CA 1
ATOM 4320 C C . PRO A 1 546 ? -14.532 17.831 -13.103 1.00 90.81 546 PRO A C 1
ATOM 4322 O O . PRO A 1 546 ? -15.741 18.025 -13.183 1.00 90.81 546 PRO A O 1
ATOM 4325 N N . GLU A 1 547 ? -13.772 17.685 -14.195 1.00 89.94 547 GLU A N 1
ATOM 4326 C CA . GLU A 1 547 ? -14.294 17.824 -15.574 1.00 89.94 547 GLU A CA 1
ATOM 4327 C C . GLU A 1 547 ? -15.454 16.856 -15.874 1.00 89.94 547 GLU A C 1
ATOM 4329 O O . GLU A 1 547 ? -16.371 17.166 -16.627 1.00 89.94 547 GLU A O 1
ATOM 4334 N N . ASN A 1 548 ? -15.455 15.669 -15.260 1.00 88.94 548 ASN A N 1
ATOM 4335 C CA . ASN A 1 548 ? -16.531 14.688 -15.414 1.00 88.94 548 ASN A CA 1
ATOM 4336 C C . ASN A 1 548 ? -17.840 15.088 -14.714 1.00 88.94 548 ASN A C 1
ATOM 4338 O O . ASN A 1 548 ? -18.824 14.375 -14.878 1.00 88.94 548 ASN A O 1
ATOM 4342 N N . TRP A 1 549 ? -17.873 16.188 -13.954 1.00 94.31 549 TRP A N 1
ATOM 4343 C CA . TRP A 1 549 ? -19.095 16.733 -13.354 1.00 94.31 549 TRP A CA 1
ATOM 4344 C C . TRP A 1 549 ? -19.794 17.757 -14.254 1.00 94.31 549 TRP A C 1
ATOM 4346 O O . TRP A 1 549 ? -20.868 18.244 -13.893 1.00 94.31 549 TRP A O 1
ATOM 4356 N N . ASP A 1 550 ? -19.226 18.085 -15.418 1.00 92.25 550 ASP A N 1
ATOM 4357 C CA . ASP A 1 550 ? -19.783 19.078 -16.335 1.00 92.25 550 ASP A CA 1
ATOM 4358 C C . ASP A 1 550 ? -21.248 18.775 -16.680 1.00 92.25 550 ASP A C 1
ATOM 4360 O O . ASP A 1 550 ? -21.593 17.788 -17.332 1.00 92.25 550 ASP A O 1
ATOM 4364 N N . GLY A 1 551 ? -22.138 19.659 -16.223 1.00 92.69 551 GLY A N 1
ATOM 4365 C CA . GLY A 1 551 ? -23.579 19.540 -16.428 1.00 92.69 551 GLY A CA 1
ATOM 4366 C C . GLY A 1 551 ? -24.297 18.524 -15.532 1.00 92.69 551 GLY A C 1
ATOM 4367 O O . GLY A 1 551 ? -25.503 18.359 -15.721 1.00 92.69 551 GLY A O 1
ATOM 4368 N N . LEU A 1 552 ? -23.613 17.894 -14.569 1.00 95.69 552 LEU A N 1
ATOM 4369 C CA . LEU A 1 552 ? -24.158 16.868 -13.665 1.00 95.69 552 LEU A CA 1
ATOM 4370 C C . LEU A 1 552 ? -24.502 17.374 -12.260 1.00 95.69 552 LEU A C 1
ATOM 4372 O O . LEU A 1 552 ? -25.109 16.638 -11.484 1.00 95.69 552 LEU A O 1
ATOM 4376 N N . TYR A 1 553 ? -24.161 18.617 -11.919 1.00 96.50 553 TYR A N 1
ATOM 4377 C CA . TYR A 1 553 ? -24.439 19.181 -10.599 1.00 96.50 553 TYR A CA 1
ATOM 4378 C C . TYR A 1 553 ? -25.279 20.461 -10.654 1.00 96.50 553 TYR A C 1
ATOM 4380 O O . TYR A 1 553 ? -25.377 21.138 -11.681 1.00 96.50 553 TYR A O 1
ATOM 4388 N N . VAL A 1 554 ? -25.894 20.782 -9.518 1.00 96.06 554 VAL A N 1
ATOM 4389 C CA . VAL A 1 554 ? -26.575 22.049 -9.249 1.00 96.06 554 VAL A CA 1
ATOM 4390 C C . VAL A 1 554 ? -26.009 22.623 -7.960 1.00 96.06 554 VAL A C 1
ATOM 4392 O O . VAL A 1 554 ? -26.006 21.955 -6.932 1.00 96.06 554 VAL A O 1
ATOM 4395 N N . GLU A 1 555 ? -25.558 23.871 -8.003 1.00 95.56 555 GLU A N 1
ATOM 4396 C CA . GLU A 1 555 ? -25.118 24.610 -6.821 1.00 95.56 555 GLU A CA 1
ATOM 4397 C C . GLU A 1 555 ? -26.224 25.566 -6.357 1.00 95.56 555 GLU A C 1
ATOM 4399 O O . GLU A 1 555 ? -26.875 26.238 -7.168 1.00 95.56 555 GLU A O 1
ATOM 4404 N N . LYS A 1 556 ? -26.459 25.621 -5.044 1.00 95.44 556 LYS A N 1
ATOM 4405 C CA . LYS A 1 556 ? -27.392 26.552 -4.406 1.00 95.44 556 LYS A CA 1
ATOM 4406 C C . LYS A 1 556 ? -26.695 27.317 -3.285 1.00 95.44 556 LYS A C 1
ATOM 4408 O O . LYS A 1 556 ? -26.102 26.677 -2.421 1.00 95.44 556 LYS A O 1
ATOM 4413 N N . PRO A 1 557 ? -26.796 28.654 -3.243 1.00 93.19 557 PRO A N 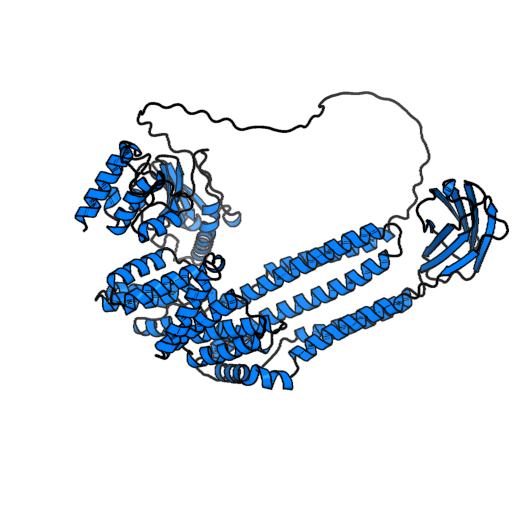1
ATOM 4414 C CA . PRO A 1 557 ? -26.292 29.417 -2.111 1.00 93.19 557 PRO A CA 1
ATOM 4415 C C . PRO A 1 557 ? -27.116 29.113 -0.854 1.00 93.19 557 PRO A C 1
ATOM 4417 O O . PRO A 1 557 ? -28.329 28.905 -0.936 1.00 93.19 557 PRO A O 1
ATOM 4420 N N . LEU A 1 558 ? -26.458 29.110 0.303 1.00 89.62 558 LEU A N 1
ATOM 4421 C CA . LEU A 1 558 ? -27.103 28.953 1.607 1.00 89.62 558 LEU A CA 1
ATOM 4422 C C . LEU A 1 558 ? -27.403 30.307 2.265 1.00 89.62 558 LEU A C 1
ATOM 4424 O O . LEU A 1 558 ? -26.699 31.299 2.054 1.00 89.62 558 LEU A O 1
ATOM 4428 N N . GLU A 1 559 ? -28.451 30.346 3.092 1.00 78.50 559 GLU A N 1
ATOM 4429 C CA . GLU A 1 559 ? -28.732 31.499 3.952 1.00 78.50 559 GLU A CA 1
ATOM 4430 C C . GLU A 1 559 ? -27.597 31.676 4.972 1.00 78.50 559 GLU A C 1
ATOM 4432 O O . GLU A 1 559 ? -27.232 30.736 5.672 1.00 78.50 559 GLU A O 1
ATOM 4437 N N . GLY A 1 560 ? -27.024 32.882 5.050 1.00 71.31 560 GLY A N 1
ATOM 4438 C CA . GLY A 1 560 ? -25.863 33.169 5.906 1.00 71.31 560 GLY A CA 1
ATOM 4439 C C . GLY A 1 560 ? -24.496 33.005 5.226 1.00 71.31 560 GLY A C 1
ATOM 4440 O O . GLY A 1 560 ? -23.482 33.316 5.846 1.00 71.31 560 GLY A O 1
ATOM 4441 N N . GLY A 1 561 ? -24.466 32.611 3.948 1.00 81.56 561 GLY A N 1
ATOM 4442 C CA . GLY A 1 561 ? -23.241 32.350 3.184 1.00 81.56 561 GLY A CA 1
ATOM 4443 C C . GLY A 1 561 ? -22.964 30.852 3.033 1.00 81.56 561 GLY A C 1
ATOM 4444 O O . GLY A 1 561 ? -23.538 30.030 3.743 1.00 81.56 561 GLY A O 1
ATOM 4445 N N . GLY A 1 562 ? -22.097 30.487 2.085 1.00 91.31 562 GLY A N 1
ATOM 4446 C CA . GLY A 1 562 ? -21.843 29.083 1.752 1.00 91.31 562 GLY A CA 1
ATOM 4447 C C . GLY A 1 562 ? -22.691 28.549 0.599 1.00 91.31 562 GLY A C 1
ATOM 4448 O O . GLY A 1 562 ? -23.456 29.283 -0.033 1.00 91.31 562 GLY A O 1
ATOM 4449 N N . ILE A 1 563 ? -22.535 27.255 0.319 1.00 95.44 563 ILE A N 1
ATOM 4450 C CA . ILE A 1 563 ? -23.153 26.577 -0.827 1.00 95.44 563 ILE A CA 1
ATOM 4451 C C . ILE A 1 563 ? -23.655 25.183 -0.451 1.00 95.44 563 ILE A C 1
ATOM 4453 O O . ILE A 1 563 ? -23.132 24.536 0.450 1.00 95.44 563 ILE A O 1
ATOM 4457 N N . SER A 1 564 ? -24.655 24.691 -1.169 1.00 95.69 564 SER A N 1
ATOM 4458 C CA . SER A 1 564 ? -25.043 23.282 -1.219 1.00 95.69 564 SER A CA 1
ATOM 4459 C C . SER A 1 564 ? -24.947 22.793 -2.650 1.00 95.69 564 SER A C 1
ATOM 4461 O O . SER A 1 564 ? -25.419 23.462 -3.571 1.00 95.69 564 SER A O 1
ATOM 4463 N N . VAL A 1 565 ? -24.327 21.635 -2.832 1.00 96.88 565 VAL A N 1
ATOM 4464 C CA . VAL A 1 565 ? -24.070 21.048 -4.144 1.00 96.88 565 VAL A CA 1
ATOM 4465 C C . VAL A 1 565 ? -24.867 19.762 -4.255 1.00 96.88 565 VAL A C 1
ATOM 4467 O O . VAL A 1 565 ? -24.778 18.896 -3.389 1.00 96.88 565 VAL A O 1
ATOM 4470 N N . PHE A 1 566 ? -25.648 19.644 -5.322 1.00 97.31 566 PHE A N 1
ATOM 4471 C CA . PHE A 1 566 ? -26.559 18.532 -5.564 1.00 97.31 566 PHE A CA 1
ATOM 4472 C C . PHE A 1 566 ? -26.205 17.830 -6.869 1.00 97.31 566 PHE A C 1
ATOM 4474 O O . PHE A 1 566 ? -25.825 18.483 -7.840 1.00 97.31 566 PHE A O 1
ATOM 4481 N N . GLN A 1 567 ? -26.413 16.519 -6.934 1.00 97.12 567 GLN A N 1
ATOM 4482 C CA . GLN A 1 567 ? -26.516 15.793 -8.190 1.00 97.12 567 GLN A CA 1
ATOM 4483 C C . GLN A 1 567 ? -27.771 16.262 -8.931 1.00 97.12 567 GLN A C 1
ATOM 4485 O O . GLN A 1 567 ? -28.899 16.100 -8.460 1.00 97.12 567 GLN A O 1
ATOM 4490 N N . LYS A 1 568 ? -27.581 16.795 -10.136 1.00 96.50 568 LYS A N 1
ATOM 4491 C CA . LYS A 1 568 ? -28.641 17.385 -10.955 1.00 96.50 568 LYS A CA 1
ATOM 4492 C C . LYS A 1 568 ? -29.768 16.402 -11.269 1.00 96.50 568 LYS A C 1
ATOM 4494 O O . LYS A 1 568 ? -30.934 16.771 -11.176 1.00 96.50 568 LYS A O 1
ATOM 4499 N N . SER A 1 569 ? -29.422 15.155 -11.588 1.00 93.62 569 SER A N 1
ATOM 4500 C CA . SER A 1 569 ? -30.370 14.098 -11.960 1.00 93.62 569 SER A CA 1
ATOM 4501 C C . SER A 1 569 ? -31.414 13.806 -10.875 1.00 93.62 569 SER A C 1
ATOM 4503 O O . SER A 1 569 ? -32.581 13.574 -11.194 1.00 93.62 569 SER A O 1
ATOM 4505 N N . SER A 1 570 ? -31.003 13.837 -9.603 1.00 93.12 570 SER A N 1
ATOM 4506 C CA . SER A 1 570 ? -31.904 13.686 -8.454 1.00 93.12 570 SER A CA 1
ATOM 4507 C C . SER A 1 570 ? -32.620 15.005 -8.150 1.00 93.12 570 SER A C 1
ATOM 4509 O O . SER A 1 570 ? -33.847 15.039 -8.044 1.00 93.12 570 SER A O 1
ATOM 4511 N N . PHE A 1 571 ? -31.882 16.116 -8.171 1.00 95.12 571 PHE A N 1
ATOM 4512 C CA . PHE A 1 571 ? -32.408 17.444 -7.860 1.00 95.12 571 PHE A CA 1
ATOM 4513 C C . PHE A 1 571 ? -33.560 17.880 -8.767 1.00 95.12 571 PHE A C 1
ATOM 4515 O O . PHE A 1 571 ? -34.552 18.431 -8.296 1.00 95.12 571 PHE A O 1
ATOM 4522 N N . GLU A 1 572 ? -33.474 17.620 -10.070 1.00 93.75 572 GLU A N 1
ATOM 4523 C CA . GLU A 1 572 ? -34.516 18.018 -11.021 1.00 93.75 572 GLU A CA 1
ATOM 4524 C C . GLU A 1 572 ? -35.829 17.241 -10.853 1.00 93.75 572 GLU A C 1
ATOM 4526 O O . GLU A 1 572 ? -36.882 17.741 -11.250 1.00 93.75 572 GLU A O 1
ATOM 4531 N N . GLN A 1 573 ? -35.799 16.045 -10.261 1.00 89.19 573 GLN A N 1
ATOM 4532 C CA . GLN A 1 573 ? -37.001 15.224 -10.101 1.00 89.19 573 GLN A CA 1
ATOM 4533 C C . GLN A 1 573 ? -37.746 15.512 -8.802 1.00 89.19 573 GLN A C 1
ATOM 4535 O O . GLN A 1 573 ? -38.973 15.607 -8.812 1.00 89.19 573 GLN A O 1
ATOM 4540 N N . ASN A 1 574 ? -37.027 15.626 -7.685 1.00 87.75 574 ASN A N 1
ATOM 4541 C CA . ASN A 1 574 ? -37.640 15.761 -6.361 1.00 87.75 574 ASN A CA 1
ATOM 4542 C C . ASN A 1 574 ? -36.974 16.819 -5.463 1.00 87.75 574 ASN A C 1
ATOM 4544 O O . ASN A 1 574 ? -37.390 16.975 -4.318 1.00 87.75 574 ASN A O 1
ATOM 4548 N N . GLY A 1 575 ? -35.990 17.567 -5.970 1.00 88.12 575 GLY A N 1
ATOM 4549 C CA . GLY A 1 575 ? -35.247 18.567 -5.197 1.00 88.12 575 GLY A CA 1
ATOM 4550 C C . GLY A 1 575 ? -34.179 17.988 -4.266 1.00 88.12 575 GLY A C 1
ATOM 4551 O O . GLY A 1 575 ? -33.600 18.748 -3.493 1.00 88.12 575 GLY A O 1
ATOM 4552 N N . ASP A 1 576 ? -33.924 16.679 -4.334 1.00 89.19 576 ASP A N 1
ATOM 4553 C CA . ASP A 1 576 ? -32.932 15.984 -3.514 1.00 89.19 576 ASP A CA 1
ATOM 4554 C C . ASP A 1 576 ? -31.597 15.812 -4.272 1.00 89.19 576 ASP A C 1
ATOM 4556 O O . ASP A 1 576 ? -31.328 16.482 -5.266 1.00 89.19 576 ASP A O 1
ATOM 4560 N N . GLY A 1 577 ? -30.713 14.937 -3.816 1.00 92.44 577 GLY A N 1
ATOM 4561 C CA . GLY A 1 577 ? -29.425 14.647 -4.442 1.00 92.44 577 GLY A CA 1
ATOM 4562 C C . GLY A 1 577 ? -28.281 15.415 -3.815 1.00 92.44 577 GLY A C 1
ATOM 4563 O O . GLY A 1 577 ? -27.259 15.590 -4.471 1.00 92.44 577 GLY A O 1
ATOM 4564 N N . LEU A 1 578 ? -28.447 15.917 -2.589 1.00 95.56 578 LEU A N 1
ATOM 4565 C CA . LEU A 1 578 ? -27.398 16.647 -1.880 1.00 95.56 578 LEU A CA 1
ATOM 4566 C C . LEU A 1 578 ? -26.133 15.791 -1.829 1.00 95.56 578 LEU A C 1
ATOM 4568 O O . LEU A 1 578 ? -26.182 14.705 -1.271 1.00 95.56 578 LEU A O 1
ATOM 4572 N N . LEU A 1 579 ? -25.032 16.287 -2.392 1.00 95.06 579 LEU A N 1
ATOM 4573 C CA . LEU A 1 579 ? -23.710 15.658 -2.347 1.00 95.06 579 LEU A CA 1
ATOM 4574 C C . LEU A 1 579 ? -22.934 16.140 -1.124 1.00 95.06 579 LEU A C 1
ATOM 4576 O O . LEU A 1 579 ? -22.363 15.340 -0.391 1.00 95.06 579 LEU A O 1
ATOM 4580 N N . PHE A 1 580 ? -22.918 17.456 -0.911 1.00 95.19 580 PHE A N 1
ATOM 4581 C CA . PHE A 1 580 ? -22.322 18.094 0.256 1.00 95.19 580 PHE A CA 1
ATOM 4582 C C . PHE A 1 580 ? -22.828 19.530 0.406 1.00 95.19 580 PHE A C 1
ATOM 4584 O O . PHE A 1 580 ? -23.325 20.144 -0.544 1.00 95.19 580 PHE A O 1
ATOM 4591 N N . SER A 1 581 ? -22.646 20.094 1.596 1.00 95.00 581 SER A N 1
ATOM 4592 C CA . SER A 1 581 ? -22.828 21.521 1.844 1.00 95.00 581 SER A CA 1
ATOM 4593 C C . SER A 1 581 ? -21.582 22.120 2.480 1.00 95.00 581 SER A C 1
ATOM 4595 O O . SER A 1 581 ? -20.902 21.443 3.238 1.00 95.00 581 SER A O 1
ATOM 4597 N N . ILE A 1 582 ? -21.265 23.371 2.158 1.00 95.44 582 ILE A N 1
ATOM 4598 C CA . ILE A 1 582 ? -20.226 24.158 2.822 1.00 95.44 582 ILE A CA 1
ATOM 4599 C C . ILE A 1 582 ? -20.928 25.307 3.525 1.00 95.44 582 ILE A C 1
ATOM 4601 O O . ILE A 1 582 ? -21.523 26.163 2.868 1.00 95.44 582 ILE A O 1
ATOM 4605 N N . ARG A 1 583 ? -20.853 25.324 4.852 1.00 94.19 583 ARG A N 1
ATOM 4606 C CA . ARG A 1 583 ? -21.422 26.363 5.712 1.00 94.19 583 ARG A CA 1
ATOM 4607 C C . ARG A 1 583 ? -20.318 27.178 6.362 1.00 94.19 583 ARG A C 1
ATOM 4609 O O . ARG A 1 583 ? -19.228 26.671 6.626 1.00 94.19 583 ARG A O 1
ATOM 4616 N N . ILE A 1 584 ? -20.628 28.441 6.629 1.00 94.31 584 ILE A N 1
ATOM 4617 C CA . ILE A 1 584 ? -19.725 29.371 7.299 1.00 94.31 584 ILE A CA 1
ATOM 4618 C C . ILE A 1 584 ? -20.277 29.647 8.693 1.00 94.31 584 ILE A C 1
ATOM 4620 O O . ILE A 1 584 ? -21.400 30.124 8.839 1.00 94.31 584 ILE A O 1
ATOM 4624 N N . PHE A 1 585 ? -19.472 29.371 9.710 1.00 92.31 585 PHE A N 1
ATOM 4625 C CA . PHE A 1 585 ? -19.814 29.591 11.108 1.00 92.31 585 PHE A CA 1
ATOM 4626 C C . PHE A 1 585 ? -18.928 30.684 11.688 1.00 92.31 585 PHE A C 1
ATOM 4628 O O . PHE A 1 585 ? -17.711 30.623 11.566 1.00 92.31 585 PHE A O 1
ATOM 4635 N N . ASN A 1 586 ? -19.520 31.667 12.359 1.00 90.44 586 ASN A N 1
ATOM 4636 C CA . ASN A 1 586 ? -18.792 32.728 13.067 1.00 90.44 586 ASN A CA 1
ATOM 4637 C C . ASN A 1 586 ? -18.693 32.474 14.586 1.00 90.44 586 ASN A C 1
ATOM 4639 O O . ASN A 1 586 ? -18.325 33.364 15.353 1.00 90.44 586 ASN A O 1
ATOM 4643 N N . ASN A 1 587 ? -19.066 31.270 15.017 1.00 87.56 587 ASN A N 1
ATOM 4644 C CA . ASN A 1 587 ? -19.096 30.795 16.396 1.00 87.56 587 ASN A CA 1
ATOM 4645 C C . ASN A 1 587 ? -18.722 29.297 16.429 1.00 87.56 587 ASN A C 1
ATOM 4647 O O . ASN A 1 587 ? -18.284 28.757 15.415 1.00 87.56 587 ASN A O 1
ATOM 4651 N N . GLY A 1 588 ? -18.860 28.628 17.577 1.00 87.62 588 GLY A N 1
ATOM 4652 C CA . GLY A 1 588 ? -18.541 27.202 17.735 1.00 87.62 588 GLY A CA 1
ATOM 4653 C C . GLY A 1 588 ? -19.659 26.221 17.350 1.00 87.62 588 GLY A C 1
ATOM 4654 O O . GLY A 1 588 ? -19.581 25.061 17.749 1.00 87.62 588 GLY A O 1
ATOM 4655 N N . ASP A 1 589 ? -20.724 26.647 16.656 1.00 89.69 589 ASP A N 1
ATOM 4656 C CA . ASP A 1 589 ? -21.916 25.805 16.438 1.00 89.69 589 ASP A CA 1
ATOM 4657 C C . ASP A 1 589 ? -21.658 24.629 15.484 1.00 89.69 589 ASP A C 1
ATOM 4659 O O . ASP A 1 589 ? -22.355 23.621 15.575 1.00 89.69 589 ASP A O 1
ATOM 4663 N N . TYR A 1 590 ? -20.629 24.704 14.631 1.00 88.94 590 TYR A N 1
ATOM 4664 C CA . TYR A 1 590 ? -20.250 23.618 13.715 1.00 88.94 590 TYR A CA 1
ATOM 4665 C C . TYR A 1 590 ? -19.954 22.297 14.428 1.00 88.94 590 TYR A C 1
ATOM 4667 O O . TYR A 1 590 ? -20.145 21.241 13.842 1.00 88.94 590 TYR A O 1
ATOM 4675 N N . VAL A 1 591 ? -19.542 22.331 15.699 1.00 86.75 591 VAL A N 1
ATOM 4676 C CA . VAL A 1 591 ? -19.314 21.125 16.516 1.00 86.75 591 VAL A CA 1
ATOM 4677 C C . VAL A 1 591 ? -20.591 20.294 16.698 1.00 86.75 591 VAL A C 1
ATOM 4679 O O . VAL A 1 591 ? -20.520 19.107 17.013 1.00 86.75 591 VAL A O 1
ATOM 4682 N N . ASN A 1 592 ? -21.755 20.907 16.487 1.00 84.38 592 ASN A N 1
ATOM 4683 C CA . ASN A 1 592 ? -23.059 20.268 16.590 1.00 84.38 592 ASN A CA 1
ATOM 4684 C C . ASN A 1 592 ? -23.604 19.779 15.238 1.00 84.38 592 ASN A C 1
ATOM 4686 O O . ASN A 1 592 ? -24.670 19.164 15.219 1.00 84.38 592 ASN A O 1
ATOM 4690 N N . GLU A 1 593 ? -22.917 20.047 14.124 1.00 83.94 593 GLU A N 1
ATOM 4691 C CA . GLU A 1 593 ? -23.301 19.498 12.824 1.00 83.94 593 GLU A CA 1
ATOM 4692 C C . GLU A 1 593 ? -22.949 18.000 12.769 1.00 83.94 593 GLU A C 1
ATOM 4694 O O . GLU A 1 593 ? -21.894 17.590 13.259 1.00 83.94 593 GLU A O 1
ATOM 4699 N N . PRO A 1 594 ? -23.809 17.149 12.195 1.00 74.56 594 PRO A N 1
ATOM 4700 C CA . PRO A 1 594 ? -23.466 15.753 11.967 1.00 74.56 594 PRO A CA 1
ATOM 4701 C C . PRO A 1 594 ? -22.434 15.638 10.834 1.00 74.56 594 PRO A C 1
ATOM 4703 O O . PRO A 1 594 ? -22.541 16.337 9.827 1.00 74.56 594 PRO A O 1
ATOM 4706 N N . ASP A 1 595 ? -21.448 14.750 10.998 1.00 78.56 595 ASP A N 1
ATOM 4707 C CA . ASP A 1 595 ? -20.461 14.375 9.970 1.00 78.56 595 ASP A CA 1
ATOM 4708 C C . ASP A 1 595 ? -19.843 15.568 9.205 1.00 78.56 595 ASP A C 1
ATOM 4710 O O . ASP A 1 595 ? -19.801 15.601 7.971 1.00 78.56 595 ASP A O 1
ATOM 4714 N N . TYR A 1 596 ? -19.361 16.566 9.956 1.00 89.75 596 TYR A N 1
ATOM 4715 C CA . TYR A 1 596 ? -18.696 17.752 9.413 1.00 89.75 596 TYR A CA 1
ATOM 4716 C C . TYR A 1 596 ? -17.167 17.610 9.345 1.00 89.75 596 TYR A C 1
ATOM 4718 O O . TYR A 1 596 ? -16.534 16.927 10.152 1.00 89.75 596 TYR A O 1
ATOM 4726 N N . GLU A 1 597 ? -16.560 18.344 8.417 1.00 91.81 597 GLU A N 1
ATOM 4727 C CA . GLU A 1 597 ? -15.116 18.502 8.268 1.00 91.81 597 GLU A CA 1
ATOM 4728 C C . GLU A 1 597 ? -14.772 19.988 8.102 1.00 91.81 597 GLU A C 1
ATOM 4730 O O . GLU A 1 597 ? -15.387 20.699 7.307 1.00 91.81 597 GLU A O 1
ATOM 4735 N N . ILE A 1 598 ? -13.784 20.484 8.849 1.00 95.00 598 ILE A N 1
ATOM 4736 C CA . ILE A 1 598 ? -13.327 21.875 8.732 1.00 95.00 598 ILE A CA 1
ATOM 4737 C C . ILE A 1 598 ? -12.381 21.973 7.535 1.00 95.00 598 ILE A C 1
ATOM 4739 O O . ILE A 1 598 ? -11.283 21.423 7.570 1.00 95.00 598 ILE A O 1
ATOM 4743 N N . LEU A 1 599 ? -12.787 22.708 6.498 1.00 94.69 599 LEU A N 1
ATOM 4744 C CA . LEU A 1 599 ? -11.956 22.945 5.313 1.00 94.69 599 LEU A CA 1
ATOM 4745 C C . LEU A 1 599 ? -10.920 24.047 5.549 1.00 94.69 599 LEU A C 1
ATOM 4747 O O . LEU A 1 599 ? -9.836 24.027 4.973 1.00 94.69 599 LEU A O 1
ATOM 4751 N N . GLY A 1 600 ? -11.264 25.026 6.382 1.00 94.81 600 GLY A N 1
ATOM 4752 C CA . GLY A 1 600 ? -10.395 26.138 6.729 1.00 94.81 600 GLY A CA 1
ATOM 4753 C C . GLY A 1 600 ? -11.097 27.159 7.613 1.00 94.81 600 GLY A C 1
ATOM 4754 O O . GLY A 1 600 ? -12.291 27.050 7.898 1.00 94.81 600 GLY A O 1
ATOM 4755 N N . TYR A 1 601 ? -10.348 28.156 8.062 1.00 95.44 601 TYR A N 1
ATOM 4756 C CA . TYR A 1 601 ? -10.858 29.254 8.872 1.00 95.44 601 TYR A CA 1
ATOM 4757 C C . TYR A 1 601 ? -10.091 30.545 8.591 1.00 95.44 601 TYR A C 1
ATOM 4759 O O . TYR A 1 601 ? -8.941 30.527 8.153 1.00 95.44 601 TYR A O 1
ATOM 4767 N N . ASP A 1 602 ? -10.747 31.671 8.843 1.00 94.19 602 ASP A N 1
ATOM 4768 C CA . ASP A 1 602 ? -10.166 33.007 8.758 1.00 94.19 602 ASP A CA 1
ATOM 4769 C C . ASP A 1 602 ? -10.721 33.876 9.895 1.00 94.19 602 ASP A C 1
ATOM 4771 O O . ASP A 1 602 ? -11.887 34.294 9.888 1.00 94.19 602 ASP A O 1
ATOM 4775 N N . GLY A 1 603 ? -9.890 34.084 10.921 1.00 91.44 603 GLY A N 1
ATOM 4776 C CA . GLY A 1 603 ? -10.296 34.679 12.193 1.00 91.44 603 GLY A CA 1
ATOM 4777 C C . GLY A 1 603 ? -11.472 33.924 12.823 1.00 91.44 603 GLY A C 1
ATOM 4778 O O . GLY A 1 603 ? -11.408 32.718 13.054 1.00 91.44 603 GLY A O 1
ATOM 4779 N N . ALA A 1 604 ? -12.576 34.634 13.068 1.00 91.75 604 ALA A N 1
ATOM 4780 C CA . ALA A 1 604 ? -13.778 34.065 13.678 1.00 91.75 604 ALA A CA 1
ATOM 4781 C C . ALA A 1 604 ? -14.556 33.095 12.764 1.00 91.75 604 ALA A C 1
ATOM 4783 O O . ALA A 1 604 ? -15.358 32.306 13.270 1.00 91.75 604 ALA A O 1
ATOM 4784 N N . ASN A 1 605 ? -14.350 33.164 11.441 1.00 94.44 605 ASN A N 1
ATOM 4785 C CA . ASN A 1 605 ? -15.139 32.427 10.455 1.00 94.44 605 ASN A CA 1
ATOM 4786 C C . ASN A 1 605 ? -14.525 31.052 10.168 1.00 94.44 605 ASN A C 1
ATOM 4788 O O . ASN A 1 605 ? -13.371 30.962 9.756 1.00 94.44 605 ASN A O 1
ATOM 4792 N N . VAL A 1 606 ? -15.311 29.991 10.332 1.00 95.19 606 VAL A N 1
ATOM 4793 C CA . VAL A 1 606 ? -14.944 28.593 10.080 1.00 95.19 606 VAL A CA 1
ATOM 4794 C C . VAL A 1 606 ? -15.787 28.062 8.929 1.00 95.19 606 VAL A C 1
ATOM 4796 O O . VAL A 1 606 ? -17.014 28.136 8.969 1.00 95.19 606 VAL A O 1
ATOM 4799 N N . TYR A 1 607 ? -15.128 27.520 7.910 1.00 95.62 607 TYR A N 1
ATOM 4800 C CA . TYR A 1 607 ? -15.759 26.951 6.725 1.00 95.62 607 TYR A CA 1
ATOM 4801 C C . TYR A 1 607 ? -15.795 25.437 6.904 1.00 95.62 607 TYR A C 1
ATOM 4803 O O . TYR A 1 607 ? -14.755 24.774 6.858 1.00 95.62 607 TYR A O 1
ATOM 4811 N N . ALA A 1 608 ? -16.983 24.898 7.149 1.00 94.88 608 ALA A N 1
ATOM 4812 C CA . ALA A 1 608 ? -17.184 23.480 7.404 1.00 94.88 608 ALA A CA 1
ATOM 4813 C C . ALA A 1 608 ? -17.972 22.844 6.259 1.00 94.88 608 ALA A C 1
ATOM 4815 O O . ALA A 1 608 ? -19.023 23.353 5.863 1.00 94.88 608 ALA A O 1
ATOM 4816 N N . MET A 1 609 ? -17.457 21.735 5.734 1.00 94.94 609 MET A N 1
ATOM 4817 C CA . MET A 1 609 ? -18.180 20.873 4.811 1.00 94.94 609 MET A CA 1
ATOM 4818 C C . MET A 1 609 ? -18.956 19.823 5.601 1.00 94.94 609 MET A C 1
ATOM 4820 O O . MET A 1 609 ? -18.388 19.201 6.489 1.00 94.94 609 MET A O 1
ATOM 4824 N N . SER A 1 610 ? -20.214 19.585 5.253 1.00 92.75 610 SER A N 1
ATOM 4825 C CA . SER A 1 610 ? -20.987 18.442 5.739 1.00 92.75 610 SER A CA 1
ATOM 4826 C C . SER A 1 610 ? -21.471 17.585 4.579 1.00 92.75 610 SER A C 1
ATOM 4828 O O . SER A 1 610 ? -21.799 18.089 3.497 1.00 92.75 610 SER A O 1
ATOM 4830 N N . LEU A 1 611 ? -21.498 16.278 4.815 1.00 90.19 611 LEU A N 1
ATOM 4831 C CA . LEU A 1 611 ? -22.055 15.290 3.898 1.00 90.19 611 LEU A CA 1
ATOM 4832 C C . LEU A 1 611 ? -23.487 14.938 4.324 1.00 90.19 611 LEU A C 1
ATOM 4834 O O . LEU A 1 611 ? -23.835 15.085 5.497 1.00 90.19 611 LEU A O 1
ATOM 4838 N N . PRO A 1 612 ? -24.345 14.488 3.395 1.00 88.00 612 PRO A N 1
ATOM 4839 C CA . PRO A 1 612 ? -25.659 13.981 3.762 1.00 88.00 612 PRO A CA 1
ATOM 4840 C C . PRO A 1 612 ? -25.534 12.741 4.658 1.00 88.00 612 PRO A C 1
ATOM 4842 O O . PRO A 1 612 ? -24.755 11.832 4.375 1.00 88.00 612 PRO A O 1
ATOM 4845 N N . THR A 1 613 ? -26.340 12.685 5.718 1.00 76.00 613 THR A N 1
ATOM 4846 C CA . THR A 1 613 ? -26.420 11.529 6.629 1.00 76.00 613 THR A CA 1
ATOM 4847 C C . THR A 1 613 ? -27.372 10.437 6.136 1.00 76.00 613 THR A C 1
ATOM 4849 O O . THR A 1 613 ? -27.301 9.299 6.595 1.00 76.00 613 THR A O 1
ATOM 4852 N N . ASP A 1 614 ? -28.259 10.782 5.201 1.00 78.69 614 ASP A N 1
ATOM 4853 C CA . ASP A 1 614 ? -29.261 9.897 4.607 1.00 78.69 614 ASP A CA 1
ATOM 4854 C C . ASP A 1 614 ? -28.987 9.672 3.112 1.00 78.69 614 ASP A C 1
ATOM 4856 O O . ASP A 1 614 ? -28.155 10.337 2.493 1.00 78.69 614 ASP A O 1
ATOM 4860 N N . VAL A 1 615 ? -29.702 8.721 2.506 1.00 79.94 615 VAL A N 1
ATOM 4861 C CA . VAL A 1 615 ? -29.658 8.513 1.053 1.00 79.94 615 VAL A CA 1
ATOM 4862 C C . VAL A 1 615 ? -30.427 9.634 0.359 1.00 79.94 615 VAL A C 1
ATOM 4864 O O . VAL A 1 615 ? -31.642 9.721 0.505 1.00 79.94 615 VAL A O 1
ATOM 4867 N N . THR A 1 616 ? -29.724 10.452 -0.422 1.00 85.69 616 THR A N 1
ATOM 4868 C CA . THR A 1 616 ? -30.279 11.647 -1.080 1.00 85.69 616 THR A CA 1
ATOM 4869 C C . THR A 1 616 ? -30.520 11.466 -2.580 1.00 85.69 616 THR A C 1
ATOM 4871 O O . THR A 1 616 ? -31.082 12.339 -3.225 1.00 85.69 616 THR A O 1
ATOM 4874 N N . PHE A 1 617 ? -30.132 10.344 -3.190 1.00 84.88 617 PHE A N 1
ATOM 4875 C CA . PHE A 1 617 ? -30.351 10.106 -4.623 1.00 84.88 617 PHE A CA 1
ATOM 4876 C C . PHE A 1 617 ? -31.600 9.263 -4.910 1.00 84.88 617 PHE A C 1
ATOM 4878 O O . PHE A 1 617 ? -32.124 8.552 -4.052 1.00 84.88 617 PHE A O 1
ATOM 4885 N N . LEU A 1 618 ? -32.056 9.289 -6.165 1.00 80.56 618 LEU A N 1
ATOM 4886 C CA . LEU A 1 618 ? -33.169 8.464 -6.647 1.00 80.56 618 LEU A CA 1
ATOM 4887 C C . LEU A 1 618 ? -32.820 6.966 -6.664 1.00 80.56 618 LEU A C 1
ATOM 4889 O O . LEU A 1 618 ? -32.343 6.434 -7.666 1.00 80.56 618 LEU A O 1
ATOM 4893 N N . LEU A 1 619 ? -33.125 6.277 -5.564 1.00 73.19 619 LEU A N 1
ATOM 4894 C CA . LEU A 1 619 ? -32.911 4.834 -5.367 1.00 73.19 619 LEU A CA 1
ATOM 4895 C C . LEU A 1 619 ? -33.540 3.941 -6.450 1.00 73.19 619 LEU A C 1
ATOM 4897 O O . LEU A 1 619 ? -33.048 2.849 -6.711 1.00 73.19 619 LEU A O 1
ATOM 4901 N N . GLU A 1 620 ? -34.628 4.384 -7.080 1.00 75.62 620 GLU A N 1
ATOM 4902 C CA . GLU A 1 620 ? -35.354 3.601 -8.089 1.00 75.62 620 GLU A CA 1
ATOM 4903 C C . GLU A 1 620 ? -34.664 3.592 -9.467 1.00 75.62 620 GLU A C 1
ATOM 4905 O O . GLU A 1 620 ? -35.101 2.879 -10.372 1.00 75.62 620 GLU A O 1
ATOM 4910 N N . ASN A 1 621 ? -33.587 4.368 -9.644 1.00 81.62 621 ASN A N 1
ATOM 4911 C CA . ASN A 1 621 ? -32.858 4.476 -10.902 1.00 81.62 621 ASN A CA 1
ATOM 4912 C C . ASN A 1 621 ? -31.371 4.130 -10.721 1.00 81.62 621 ASN A C 1
ATOM 4914 O O . ASN A 1 621 ? -30.568 4.963 -10.302 1.00 81.62 621 ASN A O 1
ATOM 4918 N N . GLU A 1 622 ? -30.993 2.910 -11.118 1.00 82.62 622 GLU A N 1
ATOM 4919 C CA . GLU A 1 622 ? -29.622 2.387 -10.994 1.00 82.62 622 GLU A CA 1
ATOM 4920 C C . GLU A 1 622 ? -28.560 3.267 -11.679 1.00 82.62 622 GLU A C 1
ATOM 4922 O O . GLU A 1 622 ? -27.425 3.344 -11.211 1.00 82.62 622 GLU A O 1
ATOM 4927 N N . GLN A 1 623 ? -28.902 3.954 -12.777 1.00 87.50 623 GLN A N 1
ATOM 4928 C CA . GLN A 1 623 ? -27.962 4.839 -13.469 1.00 87.50 623 GLN A CA 1
ATOM 4929 C C . GLN A 1 623 ? -27.703 6.117 -12.662 1.00 87.50 623 GLN A C 1
ATOM 4931 O O . GLN A 1 623 ? -26.554 6.540 -12.545 1.00 87.50 623 GLN A O 1
ATOM 4936 N N . VAL A 1 624 ? -28.756 6.704 -12.086 1.00 87.81 624 VAL A N 1
ATOM 4937 C CA . VAL A 1 624 ? -28.654 7.892 -11.224 1.00 87.81 624 VAL A CA 1
ATOM 4938 C C . VAL A 1 624 ? -27.927 7.548 -9.928 1.00 87.81 624 VAL A C 1
ATOM 4940 O O . VAL A 1 624 ? -27.075 8.320 -9.495 1.00 87.81 624 VAL A O 1
ATOM 4943 N N . GLN A 1 625 ? -28.190 6.369 -9.361 1.00 85.88 625 GLN A N 1
ATOM 4944 C CA . GLN A 1 625 ? -27.430 5.842 -8.231 1.00 85.88 625 GLN A CA 1
ATOM 4945 C C . GLN A 1 625 ? -25.940 5.728 -8.563 1.00 85.88 625 GLN A C 1
ATOM 4947 O O . GLN A 1 625 ? -25.105 6.225 -7.813 1.00 85.88 625 GLN A O 1
ATOM 4952 N N . HIS A 1 626 ? -25.590 5.095 -9.686 1.00 85.94 626 HIS A N 1
ATOM 4953 C CA . HIS A 1 626 ? -24.187 4.914 -10.049 1.00 85.94 626 HIS A CA 1
ATOM 4954 C C . HIS A 1 626 ? -23.475 6.253 -10.280 1.00 85.94 626 HIS A C 1
ATOM 4956 O O . HIS A 1 626 ? -22.344 6.426 -9.834 1.00 85.94 626 HIS A O 1
ATOM 4962 N N . GLU A 1 627 ? -24.138 7.207 -10.942 1.00 92.75 627 GLU A N 1
ATOM 4963 C CA . GLU A 1 627 ? -23.637 8.575 -11.113 1.00 92.75 627 GLU A CA 1
ATOM 4964 C C . GLU A 1 627 ? -23.398 9.254 -9.758 1.00 92.75 627 GLU A C 1
ATOM 4966 O O . GLU A 1 627 ? -22.307 9.770 -9.525 1.00 92.75 627 GLU A O 1
ATOM 4971 N N . TYR A 1 628 ? -24.365 9.177 -8.839 1.00 92.00 628 TYR A N 1
ATOM 4972 C CA . TYR A 1 628 ? -24.252 9.754 -7.501 1.00 92.00 628 TYR A CA 1
ATOM 4973 C C . TYR A 1 628 ? -23.079 9.145 -6.724 1.00 92.00 628 TYR A C 1
ATOM 4975 O O . TYR A 1 628 ? -22.257 9.866 -6.166 1.00 92.00 628 TYR A O 1
ATOM 4983 N N . GLU A 1 629 ? -22.954 7.816 -6.730 1.00 88.62 629 GLU A N 1
ATOM 4984 C CA . GLU A 1 629 ? -21.855 7.110 -6.067 1.00 88.62 629 GLU A CA 1
ATOM 4985 C C . GLU A 1 629 ? -20.488 7.526 -6.629 1.00 88.62 629 GLU A C 1
ATOM 4987 O O . GLU A 1 629 ? -19.554 7.724 -5.854 1.00 88.62 629 GLU A O 1
ATOM 4992 N N . GLN A 1 630 ? -20.353 7.691 -7.953 1.00 89.00 630 GLN A N 1
ATOM 4993 C CA . GLN A 1 630 ? -19.114 8.205 -8.555 1.00 89.00 630 GLN A CA 1
ATOM 4994 C C . GLN A 1 630 ? -18.818 9.640 -8.106 1.00 89.00 630 GLN A C 1
ATOM 4996 O O . GLN A 1 630 ? -17.686 9.932 -7.728 1.00 89.00 630 GLN A O 1
ATOM 5001 N N . MET A 1 631 ? -19.826 10.516 -8.083 1.00 93.25 631 MET A N 1
ATOM 5002 C CA . MET A 1 631 ? -19.656 11.887 -7.602 1.00 93.25 631 MET A CA 1
ATOM 5003 C C . MET A 1 631 ? -19.241 11.911 -6.124 1.00 93.25 631 MET A C 1
ATOM 5005 O O . MET A 1 631 ? -18.342 12.657 -5.760 1.00 93.25 631 MET A O 1
ATOM 5009 N N . VAL A 1 632 ? -19.784 11.042 -5.268 1.00 90.12 632 VAL A N 1
ATOM 5010 C CA . VAL A 1 632 ? -19.344 10.948 -3.863 1.00 90.12 632 VAL A CA 1
ATOM 5011 C C . VAL A 1 632 ? -17.859 10.577 -3.747 1.00 90.12 632 VAL A C 1
ATOM 5013 O O . VAL A 1 632 ? -17.146 11.173 -2.939 1.00 90.12 632 VAL A O 1
ATOM 5016 N N . TRP A 1 633 ? -17.353 9.656 -4.575 1.00 87.00 633 TRP A N 1
ATOM 5017 C CA . TRP A 1 633 ? -15.916 9.330 -4.610 1.00 87.00 633 TRP A CA 1
ATOM 5018 C C . TRP A 1 633 ? -15.037 10.522 -5.015 1.00 87.00 633 TRP A C 1
ATOM 5020 O O . TRP A 1 633 ? -13.905 10.643 -4.540 1.00 87.00 633 TRP A O 1
ATOM 5030 N N . ASP A 1 634 ? -15.567 11.407 -5.855 1.00 90.44 634 ASP A N 1
ATOM 5031 C CA . ASP A 1 634 ? -14.892 12.602 -6.354 1.00 90.44 634 ASP A CA 1
ATOM 5032 C C . ASP A 1 634 ? -14.963 13.805 -5.383 1.00 90.44 634 ASP A C 1
ATOM 5034 O O . ASP A 1 634 ? -14.338 14.835 -5.636 1.00 90.44 634 ASP A O 1
ATOM 5038 N N . ILE A 1 635 ? -15.653 13.704 -4.238 1.00 91.62 635 ILE A N 1
ATOM 5039 C CA . ILE A 1 635 ? -15.709 14.799 -3.245 1.00 91.62 635 ILE A CA 1
ATOM 5040 C C . ILE A 1 635 ? -14.332 15.067 -2.620 1.00 91.62 635 ILE A C 1
ATOM 5042 O O . ILE A 1 635 ? -13.983 16.206 -2.319 1.00 91.62 635 ILE A O 1
ATOM 5046 N N . GLU A 1 636 ? -13.509 14.037 -2.442 1.00 88.25 636 GLU A N 1
ATOM 5047 C CA . GLU A 1 636 ? -12.180 14.177 -1.841 1.00 88.25 636 GLU A CA 1
ATOM 5048 C C . GLU A 1 636 ? -11.260 15.146 -2.628 1.00 88.25 636 GLU A C 1
ATOM 5050 O O . GLU A 1 636 ? -10.748 16.097 -2.031 1.00 88.25 636 GLU A O 1
ATOM 5055 N N . PRO A 1 637 ? -11.067 15.013 -3.959 1.00 85.62 637 PRO A N 1
ATOM 5056 C CA . PRO A 1 637 ? -10.333 16.017 -4.734 1.00 85.62 637 PRO A CA 1
ATOM 5057 C C . PRO A 1 637 ? -11.015 17.396 -4.760 1.00 85.62 637 PRO A C 1
ATOM 5059 O O . PRO A 1 637 ? -10.306 18.405 -4.790 1.00 85.62 637 PRO A O 1
ATOM 5062 N N . VAL A 1 638 ? -12.350 17.463 -4.688 1.00 90.00 638 VAL A N 1
ATOM 5063 C CA . VAL A 1 638 ? -13.097 18.729 -4.564 1.00 90.00 638 VAL A CA 1
ATOM 5064 C C . VAL A 1 638 ? -12.718 19.458 -3.270 1.00 90.00 638 VAL A C 1
ATOM 5066 O O . VAL A 1 638 ? -12.380 20.642 -3.321 1.00 90.00 638 VAL A O 1
ATOM 5069 N N . LYS A 1 639 ? -12.645 18.756 -2.131 1.00 91.81 639 LYS A N 1
ATOM 5070 C CA . LYS A 1 639 ? -12.179 19.322 -0.851 1.00 91.81 639 LYS A CA 1
ATOM 5071 C C . LYS A 1 639 ? -10.774 19.915 -0.958 1.00 91.81 639 LYS A C 1
ATOM 5073 O O . LYS A 1 639 ? -10.559 21.052 -0.549 1.00 91.81 639 LYS A O 1
ATOM 5078 N N . TYR A 1 640 ? -9.829 19.211 -1.588 1.00 86.81 640 TYR A N 1
ATOM 5079 C CA . TYR A 1 640 ? -8.458 19.721 -1.765 1.00 86.81 640 TYR A CA 1
ATOM 5080 C C . TYR A 1 640 ? -8.356 20.963 -2.661 1.00 86.81 640 TYR A C 1
ATOM 5082 O O . TYR A 1 640 ? -7.341 21.670 -2.612 1.00 86.81 640 TYR A O 1
ATOM 5090 N N . SER A 1 641 ? -9.373 21.242 -3.478 1.00 92.56 641 SER A N 1
ATOM 5091 C CA . SER A 1 641 ? -9.435 22.442 -4.319 1.00 92.56 641 SER A CA 1
ATOM 5092 C C . SER A 1 641 ? -9.958 23.682 -3.589 1.00 92.56 641 SER A C 1
ATOM 5094 O O . SER A 1 641 ? -9.742 24.787 -4.075 1.00 92.56 641 SER A O 1
ATOM 5096 N N . PHE A 1 642 ? -10.599 23.514 -2.427 1.00 94.88 642 PHE A N 1
ATOM 5097 C CA . PHE A 1 642 ? -11.227 24.601 -1.680 1.00 94.88 642 PHE A CA 1
ATOM 5098 C C . PHE A 1 642 ? -10.211 25.669 -1.257 1.00 94.88 642 PHE A C 1
ATOM 5100 O O . PHE A 1 642 ? -9.192 25.358 -0.633 1.00 94.88 642 PHE A O 1
ATOM 5107 N N . ARG A 1 643 ? -10.478 26.938 -1.575 1.00 94.69 643 ARG A N 1
ATOM 5108 C CA . ARG A 1 643 ? -9.640 28.082 -1.187 1.00 94.69 643 ARG A CA 1
ATOM 5109 C C . ARG A 1 643 ? -10.501 29.223 -0.671 1.00 94.69 643 ARG A C 1
ATOM 5111 O O . ARG A 1 643 ? -11.419 29.648 -1.361 1.00 94.69 643 ARG A O 1
ATOM 5118 N N . ILE A 1 644 ? -10.164 29.744 0.502 1.00 95.31 644 ILE A N 1
ATOM 5119 C CA . ILE A 1 644 ? -10.718 30.984 1.054 1.00 95.31 644 ILE A CA 1
ATOM 5120 C C . ILE A 1 644 ? -9.952 32.149 0.418 1.00 95.31 644 ILE A C 1
ATOM 5122 O O . ILE A 1 644 ? -8.719 32.140 0.417 1.00 95.31 644 ILE A O 1
ATOM 5126 N N . ASP A 1 645 ? -10.666 33.135 -0.117 1.00 92.75 645 ASP A N 1
ATOM 5127 C CA . ASP A 1 645 ? -10.102 34.345 -0.724 1.00 92.75 645 ASP A CA 1
ATOM 5128 C C . ASP A 1 645 ? -9.686 35.348 0.366 1.00 92.75 645 ASP A C 1
ATOM 5130 O O . ASP A 1 645 ? -10.312 36.385 0.589 1.00 92.75 645 ASP A O 1
ATOM 5134 N N . SER A 1 646 ? -8.670 34.964 1.142 1.00 92.81 646 SER A N 1
ATOM 5135 C CA . SER A 1 646 ? -8.112 35.759 2.234 1.00 92.81 646 SER A CA 1
ATOM 5136 C C . SER A 1 646 ? -6.659 35.377 2.500 1.00 92.81 646 SER A C 1
ATOM 5138 O O . SER A 1 646 ? -6.330 34.200 2.658 1.00 92.81 646 SER A O 1
ATOM 5140 N N . ASP A 1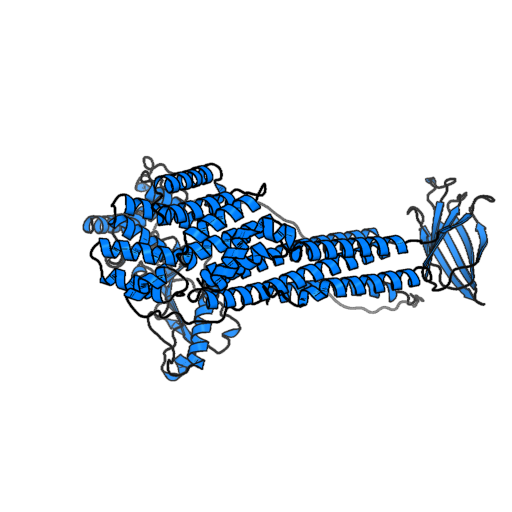 647 ? -5.790 36.381 2.622 1.00 90.75 647 ASP A N 1
ATOM 5141 C CA . ASP A 1 647 ? -4.368 36.189 2.937 1.00 90.75 647 ASP A CA 1
ATOM 5142 C C . ASP A 1 647 ? -4.142 35.652 4.363 1.00 90.75 647 ASP A C 1
ATOM 5144 O O . ASP A 1 647 ? -3.087 35.087 4.653 1.00 90.75 647 ASP A O 1
ATOM 5148 N N . SER A 1 648 ? -5.115 35.826 5.266 1.00 91.50 648 SER A N 1
ATOM 5149 C CA . SER A 1 648 ? -5.068 35.301 6.638 1.00 91.50 648 SER A CA 1
ATOM 5150 C C . SER A 1 648 ? -5.724 33.930 6.798 1.00 91.50 648 SER A C 1
ATOM 5152 O O . SER A 1 648 ? -5.748 33.401 7.912 1.00 91.50 648 SER A O 1
ATOM 5154 N N . ALA A 1 649 ? -6.212 33.334 5.706 1.00 93.38 649 ALA A N 1
ATOM 5155 C CA . ALA A 1 649 ? -6.834 32.020 5.727 1.00 93.38 649 ALA A CA 1
ATOM 5156 C C . ALA A 1 649 ? -5.864 30.924 6.180 1.00 93.38 649 ALA A C 1
ATOM 5158 O O . ALA A 1 649 ? -4.699 30.861 5.774 1.00 93.38 649 ALA A O 1
ATOM 5159 N N . ARG A 1 650 ? -6.384 30.004 6.987 1.00 93.38 650 ARG A N 1
ATOM 5160 C CA . ARG A 1 650 ? -5.666 28.833 7.485 1.00 93.38 650 ARG A CA 1
ATOM 5161 C C . ARG A 1 650 ? -6.453 27.565 7.189 1.00 93.38 650 ARG A C 1
ATOM 5163 O O . ARG A 1 650 ? -7.681 27.564 7.195 1.00 93.38 650 ARG A O 1
ATOM 5170 N N . TYR A 1 651 ? -5.725 26.483 6.933 1.00 93.25 651 TYR A N 1
ATOM 5171 C CA . TYR A 1 651 ? -6.270 25.200 6.466 1.00 93.25 651 TYR A CA 1
ATOM 5172 C C . TYR A 1 651 ? -5.902 24.034 7.394 1.00 93.25 651 TYR A C 1
ATOM 5174 O O . TYR A 1 651 ? -6.151 22.877 7.081 1.00 93.25 651 TYR A O 1
ATOM 5182 N N . ASP A 1 652 ? -5.316 24.335 8.551 1.00 90.00 652 ASP A N 1
ATOM 5183 C CA . ASP A 1 652 ? -5.008 23.389 9.626 1.00 90.00 652 ASP A CA 1
ATOM 5184 C C . ASP A 1 652 ? -6.184 23.215 10.606 1.00 90.00 652 ASP A C 1
ATOM 5186 O O . ASP A 1 652 ? -6.043 22.577 11.645 1.00 90.00 652 ASP A O 1
ATOM 5190 N N . GLY A 1 653 ? -7.367 23.751 10.274 1.00 88.44 653 GLY A N 1
ATOM 5191 C CA . GLY A 1 653 ? -8.550 23.777 11.140 1.00 88.44 653 GLY A CA 1
ATOM 5192 C C . GLY A 1 653 ? -9.014 22.400 11.623 1.00 88.44 653 GLY A C 1
ATOM 5193 O O . GLY A 1 653 ? -9.562 22.297 12.715 1.00 88.44 653 GLY A O 1
ATOM 5194 N N . SER A 1 654 ? -8.733 21.337 10.862 1.00 87.25 654 SER A N 1
ATOM 5195 C CA . SER A 1 654 ? -9.014 19.947 11.243 1.00 87.25 654 SER A CA 1
ATOM 5196 C C . SER A 1 654 ? -8.209 19.453 12.454 1.00 87.25 654 SER A C 1
ATOM 5198 O O . SER A 1 654 ? -8.559 18.438 13.051 1.00 87.25 654 SER A O 1
ATOM 5200 N N . GLU A 1 655 ? -7.108 20.125 12.807 1.00 90.50 655 GLU A N 1
ATOM 5201 C CA . GLU A 1 655 ? -6.278 19.793 13.974 1.00 90.50 655 GLU A CA 1
ATOM 5202 C C . GLU A 1 655 ? -6.764 20.464 15.273 1.00 90.50 655 GLU A C 1
ATOM 5204 O O . GLU A 1 655 ? -6.217 20.197 16.346 1.00 90.50 655 GLU A O 1
ATOM 5209 N N . PHE A 1 656 ? -7.786 21.320 15.187 1.00 92.88 656 PHE A N 1
ATOM 5210 C CA . PHE A 1 656 ? -8.362 22.055 16.310 1.00 92.88 656 PHE A CA 1
ATOM 5211 C C . PHE A 1 656 ? -9.749 21.512 16.671 1.00 92.88 656 PHE A C 1
ATOM 5213 O O . PHE A 1 656 ? -10.489 21.010 15.826 1.00 92.88 656 PHE A O 1
ATOM 5220 N N . ILE A 1 657 ? -10.137 21.658 17.937 1.00 92.50 657 ILE A N 1
ATOM 5221 C CA . ILE A 1 657 ? -11.537 21.523 18.350 1.00 92.50 657 ILE A CA 1
ATOM 5222 C C . ILE A 1 657 ? -12.280 22.824 18.056 1.00 92.50 657 ILE A C 1
ATOM 5224 O O . ILE A 1 657 ? -13.374 22.772 17.497 1.00 92.50 657 ILE A O 1
ATOM 5228 N N . PHE A 1 658 ? -11.678 23.970 18.393 1.00 95.19 658 PHE A N 1
ATOM 5229 C CA . PHE A 1 658 ? -12.258 25.283 18.130 1.00 95.19 658 PHE A CA 1
ATOM 5230 C C . PHE A 1 658 ? -11.244 26.217 17.459 1.00 95.19 658 PHE A C 1
ATOM 5232 O O . PHE A 1 658 ? -10.729 27.117 18.122 1.00 95.19 658 PHE A O 1
ATOM 5239 N N . PRO A 1 659 ? -10.946 26.088 16.150 1.00 95.19 659 PRO A N 1
ATOM 5240 C CA . PRO A 1 659 ? -9.959 26.945 15.476 1.00 95.19 659 PRO A CA 1
ATOM 5241 C C . PRO A 1 659 ? -10.201 28.449 15.691 1.00 95.19 659 PRO A C 1
ATOM 5243 O O . PRO A 1 659 ? -9.252 29.208 15.877 1.00 95.19 659 PRO A O 1
ATOM 5246 N N . ASN A 1 660 ? -11.462 28.868 15.802 1.00 94.00 660 ASN A N 1
ATOM 5247 C CA . ASN A 1 660 ? -11.861 30.253 16.038 1.00 94.00 660 ASN A CA 1
ATOM 5248 C C . ASN A 1 660 ? -11.921 30.685 17.518 1.00 94.00 660 ASN A C 1
ATOM 5250 O O . ASN A 1 660 ? -12.321 31.812 17.784 1.00 94.00 660 ASN A O 1
ATOM 5254 N N . SER A 1 661 ? -11.522 29.869 18.504 1.00 94.00 661 SER A N 1
ATOM 5255 C CA . SER A 1 661 ? -11.654 30.217 19.937 1.00 94.00 661 SER A CA 1
ATOM 5256 C C . SER A 1 661 ? -10.810 31.411 20.400 1.00 94.00 661 SER A C 1
ATOM 5258 O O . SER A 1 661 ? -11.031 31.912 21.504 1.00 94.00 661 SER A O 1
ATOM 5260 N N . SER A 1 662 ? -9.837 31.847 19.596 1.00 92.12 662 SER A N 1
ATOM 5261 C CA . SER A 1 662 ? -9.063 33.073 19.841 1.00 92.12 662 SER A CA 1
ATOM 5262 C C . SER A 1 662 ? -9.781 34.336 19.344 1.00 92.12 662 SER A C 1
ATOM 5264 O O . SER A 1 662 ? -9.460 35.428 19.810 1.00 92.12 662 SER A O 1
ATOM 5266 N N . ASP A 1 663 ? -10.769 34.185 18.453 1.00 91.88 663 ASP A N 1
ATOM 5267 C CA . ASP A 1 663 ? -11.431 35.272 17.717 1.00 91.88 663 ASP A CA 1
ATOM 5268 C C . ASP A 1 663 ? -12.966 35.296 17.893 1.00 91.88 663 ASP A C 1
ATOM 5270 O O . ASP A 1 663 ? -13.610 36.301 17.589 1.00 91.88 663 ASP A O 1
ATOM 5274 N N . ALA A 1 664 ? -13.569 34.216 18.404 1.00 93.12 664 ALA A N 1
ATOM 5275 C CA . ALA A 1 664 ? -15.004 34.071 18.639 1.00 93.12 664 ALA A CA 1
ATOM 5276 C C . ALA A 1 664 ? -15.314 33.613 20.076 1.00 93.12 664 ALA A C 1
ATOM 5278 O O . ALA A 1 664 ? -14.629 32.769 20.659 1.00 93.12 664 ALA A O 1
ATOM 5279 N N . ALA A 1 665 ? -16.381 34.171 20.655 1.00 93.12 665 ALA A N 1
ATOM 5280 C CA . ALA A 1 665 ? -16.873 33.758 21.967 1.00 93.12 665 ALA A CA 1
ATOM 5281 C C . ALA A 1 665 ? -17.615 32.422 21.865 1.00 93.12 665 ALA A C 1
ATOM 5283 O O . ALA A 1 665 ? -18.512 32.272 21.033 1.00 93.12 665 ALA A O 1
ATOM 5284 N N . LEU A 1 666 ? -17.271 31.481 22.743 1.00 94.31 666 LEU A N 1
ATOM 5285 C CA . LEU A 1 666 ? -18.000 30.227 22.902 1.00 94.31 666 LEU A CA 1
ATOM 5286 C C . LEU A 1 666 ? -19.177 30.418 23.865 1.00 94.31 666 LEU A C 1
ATOM 5288 O O . LEU A 1 666 ? -19.149 31.264 24.762 1.00 94.31 666 LEU A O 1
ATOM 5292 N N . ASN A 1 667 ? -20.216 29.609 23.692 1.00 92.94 667 ASN A N 1
ATOM 5293 C CA . ASN A 1 667 ? -21.368 29.536 24.585 1.00 92.94 667 ASN A CA 1
ATOM 5294 C C . ASN A 1 667 ? -21.592 28.094 25.077 1.00 92.94 667 ASN A C 1
ATOM 5296 O O . ASN A 1 667 ? -20.952 27.157 24.605 1.00 92.94 667 ASN A O 1
ATOM 5300 N N . GLU A 1 668 ? -22.494 27.905 26.046 1.00 90.94 668 GLU A N 1
ATOM 5301 C CA . GLU A 1 668 ? -22.753 26.582 26.637 1.00 90.94 668 GLU A CA 1
ATOM 5302 C C . GLU A 1 668 ? -23.201 25.544 25.593 1.00 90.94 668 GLU A C 1
ATOM 5304 O O . GLU A 1 668 ? -22.793 24.388 25.677 1.00 90.94 668 GLU A O 1
ATOM 5309 N N . ALA A 1 669 ? -23.970 25.950 24.575 1.00 88.69 669 ALA A N 1
ATOM 5310 C CA . ALA A 1 669 ? -24.445 25.054 23.521 1.00 88.69 669 ALA A CA 1
ATOM 5311 C C . ALA A 1 669 ? -23.312 24.527 22.625 1.00 88.69 669 ALA A C 1
ATOM 5313 O O . ALA A 1 669 ? -23.418 23.418 22.104 1.00 88.69 669 ALA A O 1
ATOM 5314 N N . ASN A 1 670 ? -22.202 25.263 22.495 1.00 91.12 670 ASN A N 1
ATOM 5315 C CA . ASN A 1 670 ? -21.013 24.797 21.771 1.00 91.12 670 ASN A CA 1
ATOM 5316 C C . ASN A 1 670 ? -20.300 23.639 22.480 1.00 91.12 670 ASN A C 1
ATOM 5318 O O . ASN A 1 670 ? -19.511 22.931 21.862 1.00 91.12 670 ASN A O 1
ATOM 5322 N N . LEU A 1 671 ? -20.557 23.445 23.776 1.00 93.12 671 LEU A N 1
ATOM 5323 C CA . LEU A 1 671 ? -19.847 22.479 24.610 1.00 93.12 671 LEU A CA 1
ATOM 5324 C C . LEU A 1 671 ? -20.657 21.202 24.884 1.00 93.12 671 LEU A C 1
ATOM 5326 O O . LEU A 1 671 ? -20.092 20.233 25.383 1.00 93.12 671 LEU A O 1
ATOM 5330 N N . LEU A 1 672 ? -21.960 21.186 24.572 1.00 84.12 672 LEU A N 1
ATOM 5331 C CA . LEU A 1 672 ? -22.882 20.111 24.971 1.00 84.12 672 LEU A CA 1
ATOM 5332 C C . LEU A 1 672 ? -22.544 18.744 24.364 1.00 84.12 672 LEU A C 1
ATOM 5334 O O . LEU A 1 672 ? -22.721 17.730 25.033 1.00 84.12 672 LEU A O 1
ATOM 5338 N N . ASN A 1 673 ? -22.050 18.719 23.125 1.00 81.75 673 ASN A N 1
ATOM 5339 C CA . ASN A 1 673 ? -21.724 17.484 22.405 1.00 81.75 673 ASN A CA 1
ATOM 5340 C C . ASN A 1 673 ? -20.253 17.057 22.562 1.00 81.75 673 ASN A C 1
ATOM 5342 O O . ASN A 1 673 ? -19.801 16.109 21.919 1.00 81.75 673 ASN A O 1
ATOM 5346 N N . LEU A 1 674 ? -19.484 17.743 23.414 1.00 86.19 674 LEU A N 1
ATOM 5347 C CA . LEU A 1 674 ? -18.092 17.404 23.694 1.00 86.19 674 LEU A CA 1
ATOM 5348 C C . LEU A 1 674 ? -17.981 16.579 24.980 1.00 86.19 674 LEU A C 1
ATOM 5350 O O . LEU A 1 674 ? -18.580 16.903 26.001 1.00 86.19 674 LEU A O 1
ATOM 5354 N N . SER A 1 675 ? -17.160 15.526 24.951 1.00 88.75 675 SER A N 1
ATOM 5355 C CA . SER A 1 675 ? -16.801 14.771 26.156 1.00 88.75 675 SER A CA 1
ATOM 5356 C C . SER A 1 675 ? -15.895 15.591 27.082 1.00 88.75 675 SER A C 1
ATOM 5358 O O . SER A 1 675 ? -15.199 16.502 26.625 1.00 88.75 675 SER A O 1
ATOM 5360 N N . ALA A 1 676 ? -15.810 15.217 28.365 1.00 88.38 676 ALA A N 1
ATOM 5361 C CA . ALA A 1 676 ? -14.896 15.849 29.325 1.00 88.38 676 ALA A CA 1
ATOM 5362 C C . ALA A 1 676 ? -13.440 15.885 28.812 1.00 88.38 676 ALA A C 1
ATOM 5364 O O . ALA A 1 676 ? -12.752 16.896 28.943 1.00 88.38 676 ALA A O 1
ATOM 5365 N N . GLN A 1 677 ? -12.992 14.832 28.119 1.00 88.69 677 GLN A N 1
ATOM 5366 C CA . GLN A 1 677 ? -11.667 14.789 27.496 1.00 88.69 677 GLN A CA 1
ATOM 5367 C C . GLN A 1 677 ? -11.530 15.768 26.317 1.00 88.69 677 GLN A C 1
ATOM 5369 O O . GLN A 1 677 ? -10.504 16.438 26.200 1.00 88.69 677 GLN A O 1
ATOM 5374 N N . ARG A 1 678 ? -12.549 15.906 25.453 1.00 90.06 678 ARG A N 1
ATOM 5375 C CA . ARG A 1 678 ? -12.522 16.917 24.379 1.00 90.06 678 ARG A CA 1
ATOM 5376 C C . ARG A 1 678 ? -12.551 18.333 24.947 1.00 90.06 678 ARG A C 1
ATOM 5378 O O . ARG A 1 678 ? -11.833 19.185 24.439 1.00 90.06 678 ARG A O 1
ATOM 5385 N N . LEU A 1 679 ? -13.286 18.574 26.030 1.00 94.94 679 LEU A N 1
ATOM 5386 C CA . LEU A 1 679 ? -13.249 19.849 26.754 1.00 94.94 679 LEU A CA 1
ATOM 5387 C C . LEU A 1 679 ? -11.860 20.107 27.355 1.00 94.94 679 LEU A C 1
ATOM 5389 O O . LEU A 1 679 ? -11.324 21.208 27.221 1.00 94.94 679 LEU A O 1
ATOM 5393 N N . ARG A 1 680 ? -11.217 19.079 27.923 1.00 95.12 680 ARG A N 1
ATOM 5394 C CA . ARG A 1 680 ? -9.832 19.155 28.408 1.00 95.12 680 ARG A CA 1
ATOM 5395 C C . ARG A 1 680 ? -8.872 19.563 27.293 1.00 95.12 680 ARG A C 1
ATOM 5397 O O . ARG A 1 680 ? -8.034 20.436 27.516 1.00 95.12 680 ARG A O 1
ATOM 5404 N N . ILE A 1 681 ? -8.982 18.961 26.111 1.00 96.12 681 ILE A N 1
ATOM 5405 C CA . ILE A 1 681 ? -8.156 19.315 24.950 1.00 96.12 681 ILE A CA 1
ATOM 5406 C C . ILE A 1 681 ? -8.476 20.738 24.483 1.00 96.12 681 ILE A C 1
ATOM 5408 O O . ILE A 1 681 ? -7.553 21.532 24.375 1.00 96.12 681 ILE A O 1
ATOM 5412 N N . ALA A 1 682 ? -9.749 21.095 24.295 1.00 95.88 682 ALA A N 1
ATOM 5413 C CA . ALA A 1 682 ? -10.178 22.413 23.816 1.00 95.88 682 ALA A CA 1
ATOM 5414 C C . ALA A 1 682 ? -9.699 23.554 24.725 1.00 95.88 682 ALA A C 1
ATOM 5416 O O . ALA A 1 682 ? -9.231 24.588 24.256 1.00 95.88 682 ALA A O 1
ATOM 5417 N N . LYS A 1 683 ? -9.745 23.347 26.044 1.00 96.81 683 LYS A N 1
ATOM 5418 C CA . LYS A 1 683 ? -9.174 24.282 27.016 1.00 96.81 683 LYS A CA 1
ATOM 5419 C C . LYS A 1 683 ? -7.663 24.421 26.838 1.00 96.81 683 LYS A C 1
ATOM 5421 O O . LYS A 1 683 ? -7.138 25.529 26.802 1.00 96.81 683 LYS A O 1
ATOM 5426 N N . ASN A 1 684 ? -6.953 23.294 26.751 1.00 97.44 684 ASN A N 1
ATOM 5427 C CA . ASN A 1 684 ? -5.496 23.308 26.637 1.00 97.44 684 ASN A CA 1
ATOM 5428 C C . ASN A 1 684 ? -4.999 23.744 25.255 1.00 97.44 684 ASN A C 1
ATOM 5430 O O . ASN A 1 684 ? -3.873 24.216 25.154 1.00 97.44 684 ASN A O 1
ATOM 5434 N N . GLU A 1 685 ? -5.840 23.671 24.228 1.00 97.50 685 GLU A N 1
ATOM 5435 C CA . GLU A 1 685 ? -5.582 24.190 22.888 1.00 97.50 685 GLU A CA 1
ATOM 5436 C C . GLU A 1 685 ? -5.347 25.699 22.925 1.00 97.50 685 GLU A C 1
ATOM 5438 O O . GLU A 1 685 ? -4.391 26.179 22.321 1.00 97.50 685 GLU A O 1
ATOM 5443 N N . ILE A 1 686 ? -6.144 26.433 23.709 1.00 97.19 686 ILE A N 1
ATOM 5444 C CA . ILE A 1 686 ? -5.970 27.876 23.907 1.00 97.19 686 ILE A CA 1
ATOM 5445 C C . ILE A 1 686 ? -4.592 28.166 24.515 1.00 97.19 686 ILE A C 1
ATOM 5447 O O . ILE A 1 686 ? -3.860 29.007 24.006 1.00 97.19 686 ILE A O 1
ATOM 5451 N N . TYR A 1 687 ? -4.172 27.422 25.542 1.00 97.06 687 TYR A N 1
ATOM 5452 C CA . TYR A 1 687 ? -2.828 27.588 26.106 1.00 97.06 687 TYR A CA 1
ATOM 5453 C C . TYR A 1 687 ? -1.711 27.174 25.135 1.00 97.06 687 TYR A C 1
ATOM 5455 O O . TYR A 1 687 ? -0.648 27.797 25.093 1.00 97.06 687 TYR A O 1
ATOM 5463 N N . ALA A 1 688 ? -1.936 26.116 24.357 1.00 97.12 688 ALA A N 1
ATOM 5464 C CA . ALA A 1 688 ? -0.970 25.580 23.410 1.00 97.12 688 ALA A CA 1
ATOM 5465 C C . ALA A 1 688 ? -0.667 26.570 22.273 1.00 97.12 688 ALA A C 1
ATOM 5467 O O . ALA A 1 688 ? 0.485 26.662 21.851 1.00 97.12 688 ALA A O 1
ATOM 5468 N N . ARG A 1 689 ? -1.656 27.362 21.828 1.00 95.81 689 ARG A N 1
ATOM 5469 C CA . ARG A 1 689 ? -1.469 28.434 20.823 1.00 95.81 689 ARG A CA 1
ATOM 5470 C C . ARG A 1 689 ? -0.435 29.473 21.251 1.00 95.81 689 ARG A C 1
ATOM 5472 O O . ARG A 1 689 ? 0.258 30.032 20.409 1.00 95.81 689 ARG A O 1
ATOM 5479 N N . HIS A 1 690 ? -0.288 29.675 22.559 1.00 96.38 690 HIS A N 1
ATOM 5480 C CA . HIS A 1 690 ? 0.692 30.580 23.164 1.00 96.38 690 HIS A CA 1
ATOM 5481 C C . HIS A 1 690 ? 2.007 29.879 23.545 1.00 96.38 690 HIS A C 1
ATOM 5483 O O . HIS A 1 690 ? 2.831 30.426 24.272 1.00 96.38 690 HIS A O 1
ATOM 5489 N N . GLY A 1 691 ? 2.222 28.653 23.063 1.00 95.44 691 GLY A N 1
ATOM 5490 C CA . GLY A 1 691 ? 3.466 27.908 23.234 1.00 95.44 691 GLY A CA 1
ATOM 5491 C C . GLY A 1 691 ? 3.659 27.281 24.614 1.00 95.44 691 GLY A C 1
ATOM 5492 O O . GLY A 1 691 ? 4.781 26.889 24.945 1.00 95.44 691 GLY A O 1
ATOM 5493 N N . ARG A 1 692 ? 2.596 27.156 25.421 1.00 97.75 692 ARG A N 1
ATOM 5494 C CA . ARG A 1 692 ? 2.654 26.479 26.724 1.00 97.75 692 ARG A CA 1
ATOM 5495 C C . ARG A 1 692 ? 3.012 25.002 26.557 1.00 97.75 692 ARG A C 1
ATOM 5497 O O . ARG A 1 692 ? 2.358 24.289 25.799 1.00 97.75 692 ARG A O 1
ATOM 5504 N N . ARG A 1 693 ? 4.012 24.526 27.294 1.00 97.00 693 ARG A N 1
ATOM 5505 C CA . ARG A 1 693 ? 4.328 23.099 27.477 1.00 97.00 693 ARG A CA 1
ATOM 5506 C C . ARG A 1 693 ? 3.455 22.503 28.583 1.00 97.00 693 ARG A C 1
ATOM 5508 O O . ARG A 1 693 ? 2.919 23.216 29.429 1.00 97.00 693 ARG A O 1
ATOM 5515 N N . PHE A 1 694 ? 3.306 21.187 28.596 1.00 96.19 694 PHE A N 1
ATOM 5516 C CA . PHE A 1 694 ? 2.420 20.464 29.500 1.00 96.19 694 PHE A CA 1
ATOM 5517 C C . PHE A 1 694 ? 3.212 19.434 30.307 1.00 96.19 694 PHE A C 1
ATOM 5519 O O . PHE A 1 694 ? 3.993 18.659 29.761 1.00 96.19 694 PHE A O 1
ATOM 5526 N N . THR A 1 695 ? 3.003 19.424 31.627 1.00 93.38 695 THR A N 1
ATOM 5527 C CA . THR A 1 695 ? 3.535 18.374 32.514 1.00 93.38 695 THR A CA 1
ATOM 5528 C C . THR A 1 695 ? 2.834 17.040 32.290 1.00 93.38 695 THR A C 1
ATOM 5530 O O . THR A 1 695 ? 3.436 15.982 32.452 1.00 93.38 695 THR A O 1
ATOM 5533 N N . ASP A 1 696 ? 1.557 17.098 31.920 1.00 94.31 696 ASP A N 1
ATOM 5534 C CA . ASP A 1 696 ? 0.786 15.936 31.524 1.00 94.31 696 ASP A CA 1
ATOM 5535 C C . ASP A 1 696 ? 1.298 15.401 30.183 1.00 94.31 696 ASP A C 1
ATOM 5537 O O . ASP A 1 696 ? 1.311 16.106 29.169 1.00 94.31 696 ASP A O 1
ATOM 5541 N N . MET A 1 697 ? 1.735 14.145 30.202 1.00 87.88 697 MET A N 1
ATOM 5542 C CA . MET A 1 697 ? 2.375 13.515 29.055 1.00 87.88 697 MET A CA 1
ATOM 5543 C C . MET A 1 697 ? 1.411 13.345 27.878 1.00 87.88 697 MET A C 1
ATOM 5545 O O . MET A 1 697 ? 1.842 13.479 26.735 1.00 87.88 697 MET A O 1
ATOM 5549 N N . GLU A 1 698 ? 0.127 13.087 28.133 1.00 84.31 698 GLU A N 1
ATOM 5550 C CA . GLU A 1 698 ? -0.871 12.898 27.080 1.00 84.31 698 GLU A CA 1
ATOM 5551 C C . GLU A 1 698 ? -1.168 14.216 26.371 1.00 84.31 698 GLU A C 1
ATOM 5553 O O . GLU A 1 698 ? -1.153 14.264 25.143 1.00 84.31 698 GLU A O 1
ATOM 5558 N N . LEU A 1 699 ? -1.342 15.308 27.123 1.00 90.81 699 LEU A N 1
ATOM 5559 C CA . LEU A 1 699 ? -1.506 16.644 26.546 1.00 90.81 699 LEU A CA 1
ATOM 5560 C C . LEU A 1 699 ? -0.257 17.072 25.775 1.00 90.81 699 LEU A C 1
ATOM 5562 O O . LEU A 1 699 ? -0.367 17.571 24.656 1.00 90.81 699 LEU A O 1
ATOM 5566 N N . GLN A 1 700 ? 0.937 16.841 26.327 1.00 95.75 700 GLN A N 1
ATOM 5567 C CA . GLN A 1 700 ? 2.175 17.197 25.637 1.00 95.75 700 GLN A CA 1
ATOM 5568 C C . GLN A 1 700 ? 2.342 16.407 24.334 1.00 95.75 700 GLN A C 1
ATOM 5570 O O . GLN A 1 700 ? 2.734 16.982 23.320 1.00 95.75 700 GLN A O 1
ATOM 5575 N N . GLN A 1 701 ? 2.047 15.104 24.341 1.00 90.62 701 GLN A N 1
ATOM 5576 C CA . GLN A 1 701 ? 2.090 14.269 23.139 1.00 90.62 701 GLN A CA 1
ATOM 5577 C C . GLN A 1 701 ? 1.026 14.679 22.120 1.00 90.62 701 GLN A C 1
ATOM 5579 O O . GLN A 1 701 ? 1.339 14.748 20.932 1.00 90.62 701 GLN A O 1
ATOM 5584 N N . TYR A 1 702 ? -0.192 14.988 22.577 1.00 89.12 702 TYR A N 1
ATOM 5585 C CA . TYR A 1 702 ? -1.279 15.466 21.728 1.00 89.12 702 TYR A CA 1
ATOM 5586 C C . TYR A 1 702 ? -0.856 16.726 20.970 1.00 89.12 702 TYR A C 1
ATOM 5588 O O . TYR A 1 702 ? -0.827 16.713 19.741 1.00 89.12 702 TYR A O 1
ATOM 5596 N N . PHE A 1 703 ? -0.432 17.777 21.677 1.00 93.88 703 PHE A N 1
ATOM 5597 C CA . PHE A 1 703 ? -0.054 19.032 21.025 1.00 93.88 703 PHE A CA 1
ATOM 5598 C C . PHE A 1 703 ? 1.240 18.909 20.216 1.00 93.88 703 PHE A C 1
ATOM 5600 O O . PHE A 1 703 ? 1.316 19.482 19.140 1.00 93.88 703 PHE A O 1
ATOM 5607 N N . ASN A 1 704 ? 2.211 18.080 20.623 1.00 91.69 704 ASN A N 1
ATOM 5608 C CA . ASN A 1 704 ? 3.396 17.790 19.795 1.00 91.69 704 ASN A CA 1
ATOM 5609 C C . ASN A 1 704 ? 3.060 17.138 18.441 1.00 91.69 704 ASN A C 1
ATOM 5611 O O . ASN A 1 704 ? 3.911 17.129 17.550 1.00 91.69 704 ASN A O 1
ATOM 5615 N N . SER A 1 705 ? 1.873 16.539 18.297 1.00 91.31 705 SER A N 1
ATOM 5616 C CA . SER A 1 705 ? 1.408 15.972 17.028 1.00 91.31 705 SER A CA 1
ATOM 5617 C C . SER A 1 705 ? 0.728 16.995 16.113 1.00 91.31 705 SER A C 1
ATOM 5619 O O . SER A 1 705 ? 0.600 16.722 14.919 1.00 91.31 705 SER A O 1
ATOM 5621 N N . CYS A 1 706 ? 0.338 18.155 16.648 1.00 86.12 706 CYS A N 1
ATOM 5622 C CA . CYS A 1 706 ? -0.255 19.245 15.886 1.00 86.12 706 CYS A CA 1
ATOM 5623 C C . CYS A 1 706 ? 0.833 20.031 15.148 1.00 86.12 706 CYS A C 1
ATOM 5625 O O . CYS A 1 706 ? 1.843 20.425 15.733 1.00 86.12 706 CYS A O 1
ATOM 5627 N N . SER A 1 707 ? 0.622 20.287 13.861 1.00 91.88 707 SER A N 1
ATOM 5628 C CA . SER A 1 707 ? 1.577 20.975 12.989 1.00 91.88 707 SER A CA 1
ATOM 5629 C C . SER A 1 707 ? 1.774 22.449 13.355 1.00 91.88 707 SER A C 1
ATOM 5631 O O . SER A 1 707 ? 2.845 23.003 13.108 1.00 91.88 707 SER A O 1
ATOM 5633 N N . TRP A 1 708 ? 0.769 23.061 13.984 1.00 93.44 708 TRP A N 1
ATOM 5634 C CA . TRP A 1 708 ? 0.761 24.460 14.411 1.00 93.44 708 TRP A CA 1
ATOM 5635 C C . TRP A 1 708 ? 1.371 24.702 15.799 1.00 93.44 708 TRP A C 1
ATOM 5637 O O . TRP A 1 708 ? 1.590 25.853 16.181 1.00 93.44 708 TRP A O 1
ATOM 5647 N N . TYR A 1 709 ? 1.614 23.652 16.588 1.00 96.81 709 TYR A N 1
ATOM 5648 C CA . TYR A 1 709 ? 2.032 23.805 17.979 1.00 96.81 709 TYR A CA 1
ATOM 5649 C C . TYR A 1 709 ? 3.547 23.964 18.126 1.00 96.81 709 TYR A C 1
ATOM 5651 O O . TYR A 1 709 ? 4.337 23.124 17.696 1.00 96.81 709 TYR A O 1
ATOM 5659 N N . GLU A 1 710 ? 3.952 25.007 18.852 1.00 95.56 710 GLU A N 1
ATOM 5660 C CA . GLU A 1 710 ? 5.350 25.275 19.179 1.00 95.56 710 GLU A CA 1
ATOM 5661 C C . GLU A 1 710 ? 5.548 25.449 20.696 1.00 95.56 710 GLU A C 1
ATOM 5663 O O . GLU A 1 710 ? 5.497 26.556 21.230 1.00 95.56 710 GLU A O 1
ATOM 5668 N N . GLY A 1 711 ? 5.804 24.346 21.408 1.00 94.62 711 GLY A N 1
ATOM 5669 C CA . GLY A 1 711 ? 6.006 24.336 22.864 1.00 94.62 711 GLY A CA 1
ATOM 5670 C C . GLY A 1 711 ? 7.317 24.992 23.322 1.00 94.62 711 GLY A C 1
ATOM 5671 O O . GLY A 1 711 ? 8.346 24.316 23.436 1.00 94.62 711 GLY A O 1
ATOM 5672 N N . LYS A 1 712 ? 7.266 26.292 23.631 1.00 95.12 712 LYS A N 1
ATOM 5673 C CA . LYS A 1 712 ? 8.416 27.148 23.984 1.00 95.12 712 LYS A CA 1
ATOM 5674 C C . LYS A 1 712 ? 8.451 27.604 25.445 1.00 95.12 712 LYS A C 1
ATOM 5676 O O . LYS A 1 712 ? 9.529 27.933 25.925 1.00 95.12 712 LYS A O 1
ATOM 5681 N N . ILE A 1 713 ? 7.310 27.638 26.131 1.00 95.75 713 ILE A N 1
ATOM 5682 C CA . ILE A 1 713 ? 7.175 28.175 27.493 1.00 95.75 713 ILE A CA 1
ATOM 5683 C C . ILE A 1 713 ? 6.945 27.014 28.455 1.00 95.75 713 ILE A C 1
ATOM 5685 O O . ILE A 1 713 ? 6.004 26.238 28.272 1.00 95.75 713 ILE A O 1
ATOM 5689 N N . GLU A 1 714 ? 7.792 26.871 29.472 1.00 94.75 714 GLU A N 1
ATOM 5690 C CA . GLU A 1 714 ? 7.623 25.817 30.475 1.00 94.75 714 GLU A CA 1
ATOM 5691 C C . GLU A 1 714 ? 6.326 26.018 31.288 1.00 94.75 714 GLU A C 1
ATOM 5693 O O . GLU A 1 714 ? 5.904 27.156 31.509 1.00 94.75 714 GLU A O 1
ATOM 5698 N N . PRO A 1 715 ? 5.676 24.941 31.778 1.00 93.75 715 PRO A N 1
ATOM 5699 C CA . PRO A 1 715 ? 4.384 25.039 32.462 1.00 93.75 715 PRO A CA 1
ATOM 5700 C C . PRO A 1 715 ? 4.388 25.995 33.663 1.00 93.75 715 PRO A C 1
ATOM 5702 O O . PRO A 1 715 ? 3.356 26.585 33.968 1.00 93.75 715 PRO A O 1
ATOM 5705 N N . SER A 1 716 ? 5.533 26.125 34.345 1.00 92.88 716 SER A N 1
ATOM 5706 C CA . SER A 1 716 ? 5.740 27.007 35.500 1.00 92.88 716 SER A CA 1
ATOM 5707 C C . SER A 1 716 ? 5.962 28.476 35.140 1.00 92.88 716 SER A C 1
ATOM 5709 O O . SER A 1 716 ? 5.867 29.329 36.017 1.00 92.88 716 SER A O 1
ATOM 5711 N N . GLU A 1 717 ? 6.307 28.767 33.887 1.00 92.94 717 GLU A N 1
ATOM 5712 C CA . GLU A 1 717 ? 6.605 30.118 33.391 1.00 92.94 717 GLU A CA 1
ATOM 5713 C C . GLU A 1 717 ? 5.427 30.725 32.620 1.00 92.94 717 GLU A C 1
ATOM 5715 O O . GLU A 1 717 ? 5.421 31.918 32.329 1.00 92.94 717 GLU A O 1
ATOM 5720 N N . PHE A 1 718 ? 4.415 29.917 32.299 1.00 94.88 718 PHE A N 1
ATOM 5721 C CA . PHE A 1 718 ? 3.207 30.380 31.635 1.00 94.88 718 PHE A CA 1
ATOM 5722 C C . PHE A 1 718 ? 2.274 31.090 32.622 1.00 94.88 718 PHE A C 1
ATOM 5724 O O . PHE A 1 718 ? 1.845 30.493 33.612 1.00 94.88 718 PHE A O 1
ATOM 5731 N N . THR A 1 719 ? 1.911 32.337 32.326 1.00 91.19 719 THR A N 1
ATOM 5732 C CA . THR A 1 719 ? 0.937 33.117 33.099 1.00 91.19 719 THR A CA 1
ATOM 5733 C C . THR A 1 719 ? -0.304 33.420 32.264 1.00 91.19 719 THR A C 1
ATOM 5735 O O . THR A 1 719 ? -0.221 33.606 31.051 1.00 91.19 719 THR A O 1
ATOM 5738 N N . ASP A 1 720 ? -1.467 33.513 32.916 1.00 87.06 720 ASP A N 1
ATOM 5739 C CA . ASP A 1 720 ? -2.742 33.816 32.246 1.00 87.06 720 ASP A CA 1
ATOM 5740 C C . ASP A 1 720 ? -2.757 35.204 31.576 1.00 87.06 720 ASP A C 1
ATOM 5742 O O . ASP A 1 720 ? -3.605 35.463 30.726 1.00 87.06 720 ASP A O 1
ATOM 5746 N N . ASP A 1 721 ? -1.805 36.084 31.901 1.00 90.75 721 ASP A N 1
ATOM 5747 C CA . ASP A 1 721 ? -1.617 37.387 31.247 1.00 90.75 721 ASP A CA 1
ATOM 5748 C C . ASP A 1 721 ? -1.203 37.270 29.770 1.00 90.75 721 ASP A C 1
ATOM 5750 O O . ASP A 1 721 ? -1.342 38.234 29.021 1.00 90.75 721 ASP A O 1
ATOM 5754 N N . LEU A 1 722 ? -0.721 36.096 29.341 1.00 91.88 722 LEU A N 1
ATOM 5755 C CA . LEU A 1 722 ? -0.444 35.797 27.933 1.00 91.88 722 LEU A CA 1
ATOM 5756 C C . LEU A 1 722 ? -1.725 35.579 27.113 1.00 91.88 722 LEU A C 1
ATOM 5758 O O . LEU A 1 722 ? -1.686 35.683 25.890 1.00 91.88 722 LEU A O 1
ATOM 5762 N N . LEU A 1 723 ? -2.850 35.284 27.772 1.00 94.75 723 LEU A N 1
ATOM 5763 C CA . LEU A 1 723 ? -4.143 35.114 27.117 1.00 94.75 723 LEU A CA 1
ATOM 5764 C C . LEU A 1 723 ? -4.862 36.451 26.956 1.00 94.75 723 LEU A C 1
ATOM 5766 O O . LEU A 1 723 ? -4.853 37.297 27.856 1.00 94.75 723 LEU A O 1
ATOM 5770 N N . ASN A 1 724 ? -5.586 36.605 25.850 1.00 93.62 724 ASN A N 1
ATOM 5771 C CA . ASN A 1 724 ? -6.488 37.742 25.696 1.00 93.62 724 ASN A CA 1
ATOM 5772 C C . ASN A 1 724 ? -7.782 37.555 26.530 1.00 93.62 724 ASN A C 1
ATOM 5774 O O . ASN A 1 724 ? -8.111 36.462 26.995 1.00 93.62 724 ASN A O 1
ATOM 5778 N N . GLU A 1 725 ? -8.552 38.630 26.728 1.00 94.56 725 GLU A N 1
ATOM 5779 C CA . GLU A 1 725 ? -9.768 38.592 27.563 1.00 94.56 725 GLU A CA 1
ATOM 5780 C C . GLU A 1 725 ? -10.865 37.654 27.032 1.00 94.56 725 GLU A C 1
ATOM 5782 O O . GLU A 1 725 ? -11.678 37.144 27.806 1.00 94.56 725 GLU A O 1
ATOM 5787 N N . LEU A 1 726 ? -10.906 37.413 25.721 1.00 94.88 726 LEU A N 1
ATOM 5788 C CA . LEU A 1 726 ? -11.838 36.473 25.102 1.00 94.88 726 LEU A CA 1
ATOM 5789 C C . LEU A 1 726 ? -11.425 35.023 25.389 1.00 94.88 726 LEU A C 1
ATOM 5791 O O . LEU A 1 726 ? -12.247 34.219 25.823 1.00 94.88 726 LEU A O 1
ATOM 5795 N N . GLU A 1 727 ? -10.144 34.713 25.222 1.00 97.31 727 GLU A N 1
ATOM 5796 C CA . GLU A 1 727 ? -9.549 33.412 25.517 1.00 97.31 727 GLU A CA 1
ATOM 5797 C C . GLU A 1 727 ? -9.728 33.041 26.989 1.00 97.31 727 GLU A C 1
ATOM 5799 O O . GLU A 1 727 ? -10.162 31.928 27.284 1.00 97.31 727 GLU A O 1
ATOM 5804 N N . LYS A 1 728 ? -9.510 33.984 27.917 1.00 97.00 728 LYS A N 1
ATOM 5805 C CA . LYS A 1 728 ? -9.777 33.776 29.352 1.00 97.00 728 LYS A CA 1
ATOM 5806 C C . LYS A 1 728 ? -11.235 33.393 29.614 1.00 97.00 728 LYS A C 1
ATOM 5808 O O . LYS A 1 728 ? -11.497 32.457 30.370 1.00 97.00 728 LYS A O 1
ATOM 5813 N N . LYS A 1 729 ? -12.192 34.076 28.974 1.00 96.50 729 LYS A N 1
ATOM 5814 C CA . LYS A 1 729 ? -13.626 33.754 29.098 1.00 96.50 729 LYS A CA 1
ATOM 5815 C C . LYS A 1 729 ? -13.950 32.371 28.535 1.00 96.50 729 LYS A C 1
ATOM 5817 O O . LYS A 1 729 ? -14.659 31.608 29.188 1.00 96.50 729 LYS A O 1
ATOM 5822 N N . ASN A 1 730 ? -13.409 32.036 27.366 1.00 97.31 730 ASN A N 1
ATOM 5823 C CA . ASN A 1 730 ? -13.608 30.733 26.734 1.00 97.31 730 ASN A CA 1
ATOM 5824 C C . ASN A 1 730 ? -13.021 29.602 27.597 1.00 97.31 730 ASN A C 1
ATOM 5826 O O . ASN A 1 730 ? -13.707 28.617 27.858 1.00 97.31 730 ASN A O 1
ATOM 5830 N N . VAL A 1 731 ? -11.804 29.771 28.128 1.00 97.50 731 VAL A N 1
ATOM 5831 C CA . VAL A 1 731 ? -11.173 28.831 29.071 1.00 97.50 731 VAL A CA 1
ATOM 5832 C C . VAL A 1 731 ? -12.041 28.621 30.311 1.00 97.50 731 VAL A C 1
ATOM 5834 O O . VAL A 1 731 ? -12.289 27.477 30.683 1.00 97.50 731 VAL A O 1
ATOM 5837 N N . GLN A 1 732 ? -12.532 29.697 30.936 1.00 97.12 732 GLN A N 1
ATOM 5838 C CA . GLN A 1 732 ? -13.391 29.603 32.123 1.00 97.12 732 GLN A CA 1
ATOM 5839 C C . GLN A 1 732 ? -14.696 28.856 31.833 1.00 97.12 732 GLN A C 1
ATOM 5841 O O . GLN A 1 732 ? -15.122 28.024 32.636 1.00 97.12 732 GLN A O 1
ATOM 5846 N N . LEU A 1 733 ? -15.323 29.127 30.686 1.00 97.00 733 LEU A N 1
ATOM 5847 C CA . LEU A 1 733 ? -16.546 28.448 30.273 1.00 97.00 733 LEU A CA 1
ATOM 5848 C C . LEU A 1 733 ? -16.309 26.946 30.052 1.00 97.00 733 LEU A C 1
ATOM 5850 O O . LEU A 1 733 ? -17.060 26.125 30.580 1.00 97.00 733 LEU A O 1
ATOM 5854 N N . ILE A 1 734 ? -15.247 26.592 29.319 1.00 97.00 734 ILE A N 1
ATOM 5855 C CA . ILE A 1 734 ? -14.876 25.196 29.053 1.00 97.00 734 ILE A CA 1
ATOM 5856 C C . ILE A 1 734 ? -14.537 24.474 30.360 1.00 97.00 734 ILE A C 1
ATOM 5858 O O . ILE A 1 734 ? -15.025 23.370 30.584 1.00 97.00 734 ILE A O 1
ATOM 5862 N N . GLN A 1 735 ? -13.752 25.103 31.241 1.00 95.88 735 GLN A N 1
ATOM 5863 C CA . GLN A 1 735 ? -13.383 24.553 32.547 1.00 95.88 735 GLN A CA 1
ATOM 5864 C C . GLN A 1 735 ? -14.623 24.245 33.390 1.00 95.88 735 GLN A C 1
ATOM 5866 O O . GLN A 1 735 ? -14.757 23.136 33.894 1.00 95.88 735 GLN A O 1
ATOM 5871 N N . LYS A 1 736 ? -15.559 25.196 33.494 1.00 95.94 736 LYS A N 1
ATOM 5872 C CA . LYS A 1 736 ? -16.795 25.022 34.267 1.00 95.94 736 LYS A CA 1
ATOM 5873 C C . LYS A 1 736 ? -17.642 23.857 33.748 1.00 95.94 736 LYS A C 1
ATOM 5875 O O . LYS A 1 736 ? -18.241 23.134 34.539 1.00 95.94 736 LYS A O 1
ATOM 5880 N N . GLN A 1 737 ? -17.724 23.685 32.428 1.00 94.94 737 GLN A N 1
ATOM 5881 C CA . GLN A 1 737 ? -18.457 22.564 31.842 1.00 94.94 737 GLN A CA 1
ATOM 5882 C C . GLN A 1 737 ? -17.711 21.237 32.033 1.00 94.94 737 GLN A C 1
ATOM 5884 O O . GLN A 1 737 ? -18.351 20.236 32.338 1.00 94.94 737 GLN A O 1
ATOM 5889 N N . GLN A 1 738 ? -16.379 21.232 31.911 1.00 91.94 738 GLN A N 1
ATOM 5890 C CA . GLN A 1 738 ? -15.542 20.061 32.177 1.00 91.94 738 GLN A CA 1
ATOM 5891 C C . GLN A 1 738 ? -15.734 19.566 33.623 1.00 91.94 738 GLN A C 1
ATOM 5893 O O . GLN A 1 738 ? -16.063 18.404 33.823 1.00 91.94 738 GLN A O 1
ATOM 5898 N N . GLU A 1 739 ? -15.632 20.461 34.611 1.00 91.81 739 GLU A N 1
ATOM 5899 C CA . GLU A 1 739 ? -15.824 20.161 36.043 1.00 91.81 739 GLU A CA 1
ATOM 5900 C C . GLU A 1 739 ? -17.234 19.673 36.390 1.00 91.81 739 GLU A C 1
ATOM 5902 O O . GLU A 1 739 ? -17.434 19.042 37.418 1.00 91.81 739 GLU A O 1
ATOM 5907 N N . ARG A 1 740 ? -18.239 20.004 35.574 1.00 90.88 740 ARG A N 1
ATOM 5908 C CA . ARG A 1 740 ? -19.609 19.514 35.765 1.00 90.88 740 ARG A CA 1
ATOM 5909 C C . ARG A 1 740 ? -19.778 18.065 35.293 1.00 90.88 740 ARG A C 1
ATOM 5911 O O . ARG A 1 740 ? -20.742 17.414 35.696 1.00 90.88 740 ARG A O 1
ATOM 5918 N N . MET A 1 741 ? -18.929 17.618 34.369 1.00 85.75 741 MET A N 1
ATOM 5919 C CA . MET A 1 741 ? -18.979 16.281 33.769 1.00 85.75 741 MET A CA 1
ATOM 5920 C C . MET A 1 741 ? -18.074 15.273 34.487 1.00 85.75 741 MET A C 1
ATOM 5922 O O . MET A 1 741 ? -18.335 14.076 34.385 1.00 85.75 741 MET A O 1
ATOM 5926 N N . GLU A 1 742 ? -17.028 15.762 35.155 1.00 79.75 742 GLU A N 1
ATOM 5927 C CA . GLU A 1 742 ? -16.173 15.023 36.100 1.00 79.75 742 GLU A CA 1
ATOM 5928 C C . GLU A 1 742 ? -16.859 14.886 37.469 1.00 79.75 742 GLU A C 1
ATOM 5930 O O . GLU A 1 742 ? -16.693 13.814 38.096 1.00 79.75 742 GLU A O 1
#

Organism: NCBI:txid742737

Sequence (742 aa):
MKRSRLWLLFPILSVFMIIFAFWLSRQEGSYKQTIELSFEPVQDTFTIELQAEEKYMEPHVSHGDAELMWESATGNGKSYLRMKGKLPEHRLGKPVALRIESDSGNRIREMEILSVSGISAAGCHIDVVKDDTWPLYVGFSIALIAAMAVLLAGSFGVIKKRKKFAYALELAEGLRDDPSAGDCFKEGQRYFLAVERMCIVDTLSGMLFVWISVLWVYRRSYSPGWSRAISWFLLAMAAFFIITYFLRIYRNRIMLRPLLCENRPLSASAACLLSGINGIGNMKERAISLHNAAVGLYRSGRVREALTLEDLAWKLAGKHKGAMLCFLHSDLRSACLRCLGEEQAAEREELKLEIMLEETPWLCKNKDIQMRSLSAKIRGLISGGDLEQAEIEGNYYLDRCHNDYHRLPMLAMIAEVKEMLEKPLEAADLRKRLLSYSPENHEVLKAMAYGPCTYSYTRLKAHDFTGIILRAAYVLAVMFFLFQLADGATHSKGQEDSPVYTETEMSSSAGIDNRETTPSALKETASGEPAESLVRKAADFSITYPENWDGLYVEKPLEGGGISVFQKSSFEQNGDGLLFSIRIFNNGDYVNEPDYEILGYDGANVYAMSLPTDVTFLLENEQVQHEYEQMVWDIEPVKYSFRIDSDSARYDGSEFIFPNSSDAALNEANLLNLSAQRLRIAKNEIYARHGRRFTDMELQQYFNSCSWYEGKIEPSEFTDDLLNELEKKNVQLIQKQQERME

pLDDT: mean 81.8, std 18.1, range [21.44, 98.56]

Nearest PDB structures (foldseek):
  3gw4-assembly1_A  TM=5.713E-01  e=2.455E-01  Deinococcus radiodurans R1 = ATCC 13939 = DSM 20539
  4wnd-assembly1_A  TM=3.690E-01  e=1.600E-01  Homo sapiens
  4gyo-assembly2_A  TM=4.839E-01  e=6.570E-01  Bacillus subtilis subsp. subtilis str. 168
  8rtc-assembly1_A  TM=4.743E-01  e=7.158E-01  Bacillus phage phi3T
  4i1a-assembly3_B  TM=3.666E-01  e=5.082E-01  Bacillus subtilis subsp. subtilis str. 168

Mean predicted aligned error: 18.73 Å

Foldseek 3Di:
DDADPLLVVLVVVLVVLLVVLVVVLVQLQFFKWKKKKKFAFQDQKKKWKKKWQADDKDKDWPDPQKDKDWDWDDDPRMIMIIIMIGGDPVRHRPMTIMMMMGGGSHDGPDMDTPDMDRTDPVTIDMDTDRPNPSVVLVVVSVVLSVVSVVLVCVQPVPPVLCVLCVLLVVVLVVQCPDPVRNVLLVLLVVLLNVLQSLQSVLVSLLSVQVSVLVVLLVVLCPDPPSVVSVVVSVVLVVLSVVLSVVSVVLSVCLLCCCVFPQVQLSSSLSNLSCCLSRNSDDLLSSLVSLLSSLVSCVQLVVLVSSLVSLVSSVVSCPPVCDLVNLLSSLLSNLSSCVSVVVNVSSVVSVVVNVVSCVVPVVVCVDPVVVLVVLVVVLVVCVVVVVLVVSLVSLVVSLVPDPTCSSNLVSLLVNLVSCVVVVNNVVSLVSLVVNLCHDNSGPSVVVSCVSHHRPHDDDRSDSDCVVVVVSV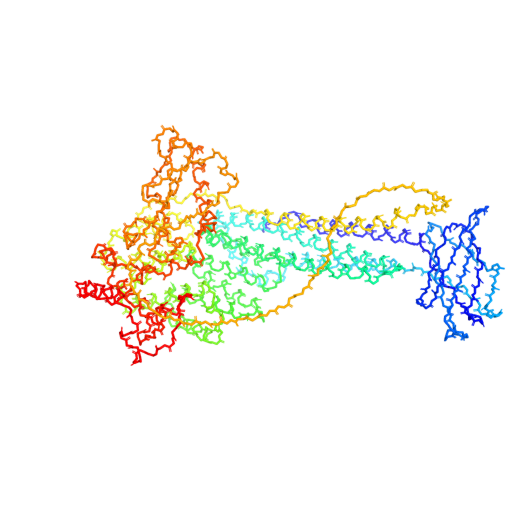VVSVVSVVVSVVVVVVVVVPDDDPDDDDDDDDDDDDDDDDDDDDDDDDDDDDDDDDDDDDDQDPPQFFDKDWDADPVCVVQWDWDADDVGWIWIAGPQQCVPPNFRTAKTKDKALALCVLVDPAKDFLKDAASITIIMHGDPDDGGDPVDPVRVVVSVVVNVRVVVRSVRMDGPDPRMDGLCRLASRPNQQRHAYDPNSCPPPALVNLVQNLVVQVQLLQEADPDPVSNVSQVPRPNGHNDAYNVRDDCVSGDPSSVNNNVSSVVVSVVND

InterPro domains:
  IPR025582 YARHG domain [PF13308] (655-738)
  IPR025582 YARHG domain [SM01324] (654-739)
  IPR038434 YARHG domain superfamily [G3DSA:1.20.58.1690] (649-737)

Solvent-accessible surface area (backbone atoms only — not comparable to full-atom values): 41280 Å² total; per-residue (Å²): 133,92,75,66,75,70,68,56,50,58,62,53,50,40,53,51,48,51,54,48,40,54,51,48,44,65,46,50,79,27,32,58,47,44,32,41,38,36,31,29,29,76,42,52,48,36,41,43,31,37,39,33,54,60,65,69,71,51,78,46,68,73,61,91,66,58,53,75,49,72,50,73,50,78,57,96,68,32,20,39,40,41,40,39,37,40,45,54,74,92,49,55,76,39,82,44,51,37,34,35,41,31,80,35,74,56,78,71,82,55,76,46,80,77,46,77,41,38,52,44,98,89,34,75,45,82,44,79,46,77,68,82,56,51,64,57,57,42,50,52,48,51,52,53,40,48,53,52,50,49,54,49,46,69,58,65,42,59,69,71,44,50,72,75,39,42,67,64,52,52,50,54,50,48,39,48,74,31,88,91,38,23,65,39,26,53,50,8,45,54,41,34,47,50,53,49,49,52,53,52,51,54,52,51,53,53,51,52,47,55,50,54,52,52,56,49,47,58,68,38,64,80,42,95,67,28,70,60,51,51,53,53,49,54,51,51,51,50,51,49,54,53,50,54,51,49,53,51,53,50,52,53,52,59,64,40,37,38,40,44,71,63,35,28,14,40,24,22,11,35,19,24,38,49,36,30,77,56,44,95,59,56,59,48,56,22,14,53,24,23,36,53,14,16,54,13,26,40,49,36,63,40,36,72,59,14,50,56,38,32,56,51,15,57,61,51,24,59,92,64,67,48,73,70,57,51,42,55,52,32,52,54,46,19,55,36,26,48,79,70,69,39,52,76,60,12,53,56,28,48,52,52,45,54,54,47,44,69,79,36,59,73,55,64,72,37,66,70,51,47,52,49,51,53,54,48,52,37,50,48,28,50,75,72,65,42,48,68,60,24,45,53,55,42,50,56,47,58,73,70,41,84,52,58,57,64,33,53,64,48,39,53,52,44,22,52,44,28,47,77,68,74,35,57,70,63,17,48,52,36,35,57,59,40,18,55,43,35,71,45,18,37,69,25,50,59,32,44,80,80,45,79,67,65,42,78,90,70,84,84,74,81,81,52,66,69,58,50,50,54,50,49,53,49,49,51,51,50,49,52,54,55,46,61,64,48,57,77,74,66,80,81,70,81,90,82,86,80,90,83,84,88,86,88,85,87,85,82,90,79,90,83,84,88,82,90,84,88,89,87,84,90,80,89,85,88,82,89,85,84,95,72,95,70,84,72,78,77,67,58,70,49,70,49,79,63,80,92,46,71,90,45,56,43,81,41,77,41,89,87,45,48,37,34,36,21,35,31,81,26,28,78,75,76,70,39,12,58,60,35,33,37,43,59,33,65,48,49,61,65,72,76,48,70,74,58,44,49,64,23,33,45,66,30,32,35,37,32,38,30,48,64,93,62,90,40,56,48,81,92,36,70,67,57,40,52,51,49,54,53,52,59,68,50,44,63,66,31,60,74,46,54,42,61,67,48,96,73,49,41,64,66,34,68,79,43,87,55,69,28,44,81,60,26,76,65,57,73,78,50,50,69,85,50,51,53,66,54,32,53,49,47,41,48,47,62,46,30,78,73,12,40,36,54,88,51,64,66,61,34,53,54,44,69,69,38,90,87,50,55,73,76,34,53,60,90,74,60,56,77,84,79,50,54,78,60,36,52,51,40,38,51,54,36,49,57,54,26,65,71,70,107

Secondary structure (DSSP, 8-state):
----GGGGHHHHHHHHHHHHHHHHHHHHHHHEEEEEEEE-BSSSEEEEEEEEESS-EEEEESSS--EEEEEEEEETTEEEEEEEEE--GGGTTS-EEEEEEEE-SS----EEEEEEESB-TT--EEEEE----HHHHHHHHHHHHHHHHHHHHHHH-HHHHHHHSHHHHHHHHHHHH-TTTHHHHHHHHHHHHHHHHHHHHHHHHHHHHHHHHHHHHHHHTTSTTHHHHHHHHHHHHHHHHHHHHHHHHHHHHHHHHHHHTS--HHHHHHHHHHHHHH-SS-HHHHHHHHHHHHHHHHHTT-HHHHHHHHHHHHHHHTT---HHHHHHHHHHHHHHHHHTT-HHHHHHHHHHHHHHHHH-GGGGG-HHHHHHHHHHHHHHHHHHT-HHHHHHHHHHHHHH---HHHHHHHHHHHHHHHHHTT-HHHHHHHHHHHTTS-TTSHHHHHHGGGS-------------HHHHHHHHHHHHHHHHHHHHHHGGGT--S------------------------------------------PPPPPEE----GGGTTTEEEEEPTTSEEEEEEHHHHHHHS--EEEEEEEESSSGGGGSTTEEEEEEETTEEEEEE--SS--S-TT-HHHHHHHHHHHHTHHHHHHH-EES-TT-BS-GGG-S-TTTTTS---GGGTTTS-HHHHHHHHHHHHHHTTB--SSHHHHHHHHTSTT----B-TTT--GGGS-HHHHHHHHHHHHHHHHH-